Protein AF-0000000078595414 (afdb_homodimer)

Secondary structure (DSSP, 8-state):
------HHHHHHHHHTTPPP-B-S--EEEEEEEEEEEETTEEEEEEEEEPTT-SSSTT-EE-SEEEPPTT--HHHHHHHHHHHHHT--GGGEEEEEEPPBEE-TTSEEEEEEEEEE-TT------TTTEEEEEEEEHHHHHH-PPEEEEEEEEEPP-TTS-GGGSTTGGG-----EEEEEEEEEETTEEEEHHHHHHHHHHHHHHHHHHTT--/------HHHHHHHHHTTPPP-B-S--EEEEEEEEEEEETTEEEEEEEEEPTT-SSSTT-EE-SEEEPPTT--HHHHHHHHHHHHHT--GGGEEEEEE--BEE-TTSEEEEEEEEEE-TT------TTTEEEEEEEEHHHHHH-PPEEEEEEEEEPP-TTS-GGGSTTGGG-----EEEEEEEEEETTEEEEHHHHHHHHHHHHHHHHHHTT--

Nearest PDB structures (foldseek):
  5t3p-assembly1_A  TM=8.091E-01  e=1.174E-14  Homo sapiens
  5qgk-assembly1_A  TM=8.357E-01  e=3.312E-13  Homo sapiens
  5qhg-assembly1_A  TM=8.236E-01  e=2.778E-13  Homo sapiens
  6uuf-assembly1_A  TM=8.014E-01  e=1.038E-07  Mycolicibacterium smegmatis MC2 155
  5cfi-assembly4_D  TM=8.642E-01  e=4.337E-05  Plasmodium falciparum 3D7

Radius of gyration: 24.84 Å; Cα contacts (8 Å, |Δi|>4): 875; chains: 2; bounding box: 52×77×53 Å

Structure (mmCIF, N/CA/C/O backbone):
data_AF-0000000078595414-model_v1
#
loop_
_entity.id
_entity.type
_entity.pdbx_description
1 polymer 'Hypothetical nudix hydrolase YeaB'
#
loop_
_atom_site.group_PDB
_atom_site.id
_atom_site.type_symbol
_atom_site.label_atom_id
_atom_site.label_alt_id
_atom_site.label_comp_id
_atom_site.label_asym_id
_atom_site.label_entity_id
_atom_site.label_seq_id
_atom_site.pdbx_PDB_ins_code
_atom_site.Cartn_x
_atom_site.Cartn_y
_atom_site.Cartn_z
_atom_site.occupancy
_atom_site.B_iso_or_equiv
_atom_site.auth_seq_id
_atom_site.auth_comp_id
_atom_site.auth_asym_id
_atom_site.auth_atom_id
_atom_site.pdbx_PDB_model_num
ATOM 1 N N . MET A 1 1 ? -22.188 -40.094 10.172 1 32.19 1 MET A N 1
ATOM 2 C CA . MET A 1 1 ? -21.109 -40.25 9.188 1 32.19 1 MET A CA 1
ATOM 3 C C . MET A 1 1 ? -20.656 -38.875 8.695 1 32.19 1 MET A C 1
ATOM 5 O O . MET A 1 1 ? -21.422 -38.125 8.078 1 32.19 1 MET A O 1
ATOM 9 N N . GLU A 1 2 ? -20.047 -37.969 9.344 1 38.03 2 GLU A N 1
ATOM 10 C CA . GLU A 1 2 ? -19.859 -36.531 9.43 1 38.03 2 GLU A CA 1
ATOM 11 C C . GLU A 1 2 ? -19.281 -35.969 8.125 1 38.03 2 GLU A C 1
ATOM 13 O O . GLU A 1 2 ? -18.234 -36.406 7.66 1 38.03 2 GLU A O 1
ATOM 18 N N . GLY A 1 3 ? -19.953 -35.656 7.031 1 43.22 3 GLY A N 1
ATOM 19 C CA . GLY A 1 3 ? -19.734 -35.562 5.594 1 43.22 3 GLY A CA 1
ATOM 20 C C . GLY A 1 3 ? -18.469 -34.781 5.238 1 43.22 3 GLY A C 1
ATOM 21 O O . GLY A 1 3 ? -18.219 -33.688 5.754 1 43.22 3 GLY A O 1
ATOM 22 N N . SER A 1 4 ? -17.281 -35.469 5.047 1 52.25 4 SER A N 1
ATOM 23 C CA . SER A 1 4 ? -15.93 -35 4.77 1 52.25 4 SER A CA 1
ATOM 24 C C . SER A 1 4 ? -15.938 -33.781 3.842 1 52.25 4 SER A C 1
ATOM 26 O O . SER A 1 4 ? -16.391 -33.875 2.699 1 52.25 4 SER A O 1
ATOM 28 N N . VAL A 1 5 ? -16.172 -32.625 4.254 1 66.75 5 VAL A N 1
ATOM 29 C CA . VAL A 1 5 ? -16.172 -31.391 3.465 1 66.75 5 VAL A CA 1
ATOM 30 C C . VAL A 1 5 ? -14.938 -31.375 2.562 1 66.75 5 VAL A C 1
ATOM 32 O O . VAL A 1 5 ? -13.805 -31.5 3.039 1 66.75 5 VAL A O 1
ATOM 35 N N . TYR A 1 6 ? -15.18 -31.547 1.282 1 85.56 6 TYR A N 1
ATOM 36 C CA . TYR A 1 6 ? -14.125 -31.469 0.277 1 85.56 6 TYR A CA 1
ATOM 37 C C . TYR A 1 6 ? -13.352 -30.156 0.395 1 85.56 6 TYR A C 1
ATOM 39 O O . TYR A 1 6 ? -13.906 -29.141 0.806 1 85.56 6 TYR A O 1
ATOM 47 N N . ILE A 1 7 ? -12.062 -30.281 0.326 1 91.25 7 ILE A N 1
ATOM 48 C CA . ILE A 1 7 ? -11.18 -29.125 0.407 1 91.25 7 ILE A CA 1
ATOM 49 C C . ILE A 1 7 ? -11.727 -27.984 -0.454 1 91.25 7 ILE A C 1
ATOM 51 O O . ILE A 1 7 ? -11.68 -26.828 -0.055 1 91.25 7 ILE A O 1
ATOM 55 N N . MET A 1 8 ? -12.312 -28.328 -1.527 1 93.56 8 MET A N 1
ATOM 56 C CA . MET A 1 8 ? -12.859 -27.312 -2.426 1 93.56 8 MET A CA 1
ATOM 57 C C . MET A 1 8 ? -14.039 -26.594 -1.785 1 93.56 8 MET A C 1
ATOM 59 O O . MET A 1 8 ? -14.203 -25.391 -1.955 1 93.56 8 MET A O 1
ATOM 63 N N . ASP A 1 9 ? -14.859 -27.312 -1.096 1 93.44 9 ASP A N 1
ATOM 64 C CA . ASP A 1 9 ? -15.984 -26.719 -0.385 1 93.44 9 ASP A CA 1
ATOM 65 C C . ASP A 1 9 ? -15.508 -25.766 0.711 1 93.44 9 ASP A C 1
ATOM 67 O O . ASP A 1 9 ? -16.094 -24.703 0.92 1 93.44 9 ASP A O 1
ATOM 71 N N . LYS A 1 10 ? -14.508 -26.203 1.354 1 93.19 10 LYS A N 1
ATOM 72 C CA . LYS A 1 10 ? -13.922 -25.375 2.393 1 93.19 10 LYS A CA 1
ATOM 73 C C . LYS A 1 10 ? -13.391 -24.062 1.812 1 93.19 10 LYS A C 1
ATOM 75 O O . LYS A 1 10 ? -13.633 -22.984 2.371 1 93.19 10 LYS A O 1
ATOM 80 N N . ILE A 1 11 ? -12.672 -24.172 0.719 1 96 11 ILE A N 1
ATOM 81 C CA . ILE A 1 11 ? -12.117 -23 0.056 1 96 11 ILE A CA 1
ATOM 82 C C . ILE A 1 11 ? -13.25 -22.062 -0.346 1 96 11 ILE A C 1
ATOM 84 O O . ILE A 1 11 ? -13.172 -20.844 -0.109 1 96 11 ILE A O 1
ATOM 88 N N . TYR A 1 12 ? -14.305 -22.609 -0.889 1 95.56 12 TYR A N 1
ATOM 89 C CA . TYR A 1 12 ? -15.461 -21.812 -1.284 1 95.56 12 TYR A CA 1
ATOM 90 C C . TYR A 1 12 ? -16.031 -21.062 -0.094 1 95.56 12 TYR A C 1
ATOM 92 O O . TYR A 1 12 ? -16.266 -19.844 -0.174 1 95.56 12 TYR A O 1
ATOM 100 N N . ASN A 1 13 ? -16.172 -21.688 0.996 1 95.31 13 ASN A N 1
ATOM 101 C CA . ASN A 1 13 ? -16.781 -21.094 2.182 1 95.31 13 ASN A CA 1
ATOM 102 C C . ASN A 1 13 ? -15.891 -20.016 2.787 1 95.31 13 ASN A C 1
ATOM 104 O O . ASN A 1 13 ? -16.391 -19.031 3.334 1 95.31 13 ASN A O 1
ATOM 108 N N . ILE A 1 14 ? -14.625 -20.219 2.688 1 95.62 14 ILE A N 1
ATOM 109 C CA . ILE A 1 14 ? -13.672 -19.266 3.258 1 95.62 14 ILE A CA 1
ATOM 110 C C . ILE A 1 14 ? -13.656 -17.984 2.434 1 95.62 14 ILE A C 1
ATOM 112 O O . ILE A 1 14 ? -13.672 -16.891 2.99 1 95.62 14 ILE A O 1
ATOM 116 N N . PHE A 1 15 ? -13.727 -18.094 1.125 1 97 15 PHE A N 1
ATOM 117 C CA . PHE A 1 15 ? -13.359 -16.953 0.29 1 97 15 PHE A CA 1
ATOM 118 C C . PHE A 1 15 ? -14.609 -16.297 -0.294 1 97 15 PHE A C 1
ATOM 120 O O . PHE A 1 15 ? -14.547 -15.156 -0.765 1 97 15 PHE A O 1
ATOM 127 N N . LYS A 1 16 ? -15.781 -16.938 -0.312 1 94.62 16 LYS A N 1
ATOM 128 C CA . LYS A 1 16 ? -16.984 -16.438 -0.973 1 94.62 16 LYS A CA 1
ATOM 129 C C . LYS A 1 16 ? -17.391 -15.07 -0.41 1 94.62 16 LYS A C 1
ATOM 131 O O . LYS A 1 16 ? -17.906 -14.219 -1.141 1 94.62 16 LYS A O 1
ATOM 136 N N . ASN A 1 17 ? -17.078 -14.742 0.881 1 91.25 17 ASN A N 1
ATOM 137 C CA . ASN A 1 17 ? -17.531 -13.484 1.465 1 91.25 17 ASN A CA 1
ATOM 138 C C . ASN A 1 17 ? -16.391 -12.797 2.23 1 91.25 17 ASN A C 1
ATOM 140 O O . ASN A 1 17 ? -16.641 -11.914 3.053 1 91.25 17 ASN A O 1
ATOM 144 N N . ARG A 1 18 ? -15.32 -13.289 1.92 1 92.94 18 ARG A N 1
ATOM 145 C CA . ARG A 1 18 ? -14.188 -12.758 2.666 1 92.94 18 ARG A CA 1
ATOM 146 C C . ARG A 1 18 ? -13.852 -11.344 2.217 1 92.94 18 ARG A C 1
ATOM 148 O O . ARG A 1 18 ? -13.867 -11.047 1.021 1 92.94 18 ARG A O 1
ATOM 155 N N . LYS A 1 19 ? -13.562 -10.43 3.139 1 93.06 19 LYS A N 1
ATOM 156 C CA . LYS A 1 19 ? -13.07 -9.094 2.838 1 93.06 19 LYS A CA 1
ATOM 157 C C . LYS A 1 19 ? -11.547 -9.086 2.691 1 93.06 19 LYS A C 1
ATOM 159 O O . LYS A 1 19 ? -10.828 -9.484 3.609 1 93.06 19 LYS A O 1
ATOM 164 N N . PRO A 1 20 ? -11.117 -8.648 1.606 1 96.12 20 PRO A N 1
ATOM 165 C CA . PRO A 1 20 ? -9.672 -8.68 1.376 1 96.12 20 PRO A CA 1
ATOM 166 C C . PRO A 1 20 ? -8.914 -7.645 2.213 1 96.12 20 PRO A C 1
ATOM 168 O O . PRO A 1 20 ? -9.484 -6.609 2.578 1 96.12 20 PRO A O 1
ATOM 171 N N . GLY A 1 21 ? -7.73 -7.914 2.561 1 95.31 21 GLY A N 1
ATOM 172 C CA . GLY A 1 21 ? -6.785 -6.992 3.172 1 95.31 21 GLY A CA 1
ATOM 173 C C . GLY A 1 21 ? -5.465 -6.906 2.43 1 95.31 21 GLY A C 1
ATOM 174 O O . GLY A 1 21 ? -5.293 -7.547 1.39 1 95.31 21 GLY A O 1
ATOM 175 N N . ILE A 1 22 ? -4.617 -6.062 2.898 1 96.44 22 ILE A N 1
ATOM 176 C CA . ILE A 1 22 ? -3.281 -5.941 2.324 1 96.44 22 ILE A CA 1
ATOM 177 C C . ILE A 1 22 ? -2.385 -7.055 2.863 1 96.44 22 ILE A C 1
ATOM 179 O O . ILE A 1 22 ? -2.357 -7.309 4.07 1 96.44 22 ILE A O 1
ATOM 183 N N . ILE A 1 23 ? -1.699 -7.719 2.027 1 97.5 23 ILE A N 1
ATOM 184 C CA . ILE A 1 23 ? -0.748 -8.75 2.438 1 97.5 23 ILE A CA 1
ATOM 185 C C . ILE A 1 23 ? 0.509 -8.094 3.004 1 97.5 23 ILE A C 1
ATOM 187 O O . ILE A 1 23 ? 1.055 -7.16 2.404 1 97.5 23 ILE A O 1
ATOM 191 N N . GLY A 1 24 ? 0.983 -8.625 4.133 1 93.06 24 GLY A N 1
ATOM 192 C CA . GLY A 1 24 ? 2.244 -8.164 4.695 1 93.06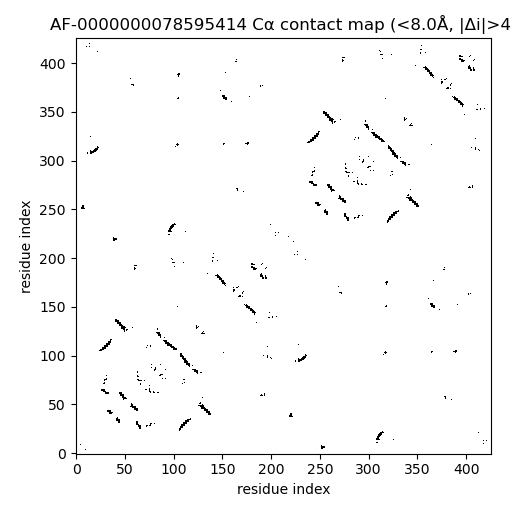 24 GLY A CA 1
ATOM 193 C C . GLY A 1 24 ? 2.115 -7.672 6.125 1 93.06 24 GLY A C 1
ATOM 194 O O . GLY A 1 24 ? 1.007 -7.574 6.652 1 93.06 24 GLY A O 1
ATOM 195 N N . ASN A 1 25 ? 3.23 -7.426 6.684 1 91.12 25 ASN A N 1
ATOM 196 C CA . ASN A 1 25 ? 3.303 -6.867 8.031 1 91.12 25 ASN A CA 1
ATOM 197 C C . ASN A 1 25 ? 3.605 -5.375 8 1 91.12 25 ASN A C 1
ATOM 199 O O . ASN A 1 25 ? 4.727 -4.969 7.691 1 91.12 25 ASN A O 1
ATOM 203 N N . PHE A 1 26 ? 2.619 -4.617 8.383 1 95.06 26 PHE A N 1
ATOM 204 C CA . PHE A 1 26 ? 2.762 -3.166 8.352 1 95.06 26 PHE A CA 1
ATOM 205 C C . PHE A 1 26 ? 2.609 -2.576 9.75 1 95.06 26 PHE A C 1
ATOM 207 O O . PHE A 1 26 ? 1.68 -2.924 10.477 1 95.06 26 PHE A O 1
ATOM 214 N N . LYS A 1 27 ? 3.596 -1.717 10.117 1 95.25 27 LYS A N 1
ATOM 215 C CA . LYS A 1 27 ? 3.295 -0.793 11.211 1 95.25 27 LYS A CA 1
ATOM 216 C C . LYS A 1 27 ? 2.246 0.233 10.789 1 95.25 27 LYS A C 1
ATOM 218 O O . LYS A 1 27 ? 2.176 0.611 9.617 1 95.25 27 LYS A O 1
ATOM 223 N N . LYS A 1 28 ? 1.398 0.629 11.703 1 96.88 28 LYS A N 1
ATOM 224 C CA . LYS A 1 28 ? 0.323 1.559 11.375 1 96.88 28 LYS A CA 1
ATOM 225 C C . LYS A 1 28 ? 0.373 2.797 12.266 1 96.88 28 LYS A C 1
ATOM 227 O O . LYS A 1 28 ? 0.686 2.701 13.453 1 96.88 28 LYS A O 1
ATOM 232 N N . ALA A 1 29 ? 0.128 3.904 11.672 1 97.31 29 ALA A N 1
ATOM 233 C CA . ALA A 1 29 ? 0.048 5.168 12.398 1 97.31 29 ALA A CA 1
ATOM 234 C C . ALA A 1 29 ? -1.149 5.992 11.93 1 97.31 29 ALA A C 1
ATOM 236 O O . ALA A 1 29 ? -1.661 5.789 10.828 1 97.31 29 ALA A O 1
ATOM 237 N N . SER A 1 30 ? -1.612 6.82 12.773 1 98.38 30 SER A N 1
ATOM 238 C CA . SER A 1 30 ? -2.674 7.773 12.461 1 98.38 30 SER A CA 1
ATOM 239 C C . SER A 1 30 ? -2.213 9.211 12.688 1 98.38 30 SER A C 1
ATOM 241 O O . SER A 1 30 ? -1.477 9.484 13.641 1 98.38 30 SER A O 1
ATOM 243 N N . VAL A 1 31 ? -2.652 10.062 11.781 1 98.81 31 VAL A N 1
ATOM 244 C CA . VAL A 1 31 ? -2.322 11.477 11.945 1 98.81 31 VAL A CA 1
ATOM 245 C C . VAL A 1 31 ? -3.574 12.328 11.75 1 98.81 31 VAL A C 1
ATOM 247 O O . VAL A 1 31 ? -4.574 11.859 11.195 1 98.81 31 VAL A O 1
ATOM 250 N N . MET A 1 32 ? -3.514 13.57 12.203 1 98.88 32 MET A N 1
ATOM 251 C CA . MET A 1 32 ? -4.68 14.445 12.188 1 98.88 32 MET A CA 1
ATOM 252 C C . MET A 1 32 ? -4.375 15.75 11.453 1 98.88 32 MET A C 1
ATOM 254 O O . MET A 1 32 ? -3.455 16.484 11.836 1 98.88 32 MET A O 1
ATOM 258 N N . LEU A 1 33 ? -5.035 15.945 10.352 1 98.81 33 LEU A N 1
ATOM 259 C CA . LEU A 1 33 ? -5.141 17.297 9.812 1 98.81 33 LEU A CA 1
ATOM 260 C C . LEU A 1 33 ? -6.098 18.141 10.648 1 98.81 33 LEU A C 1
ATOM 262 O O . LEU A 1 33 ? -7.305 18.141 10.398 1 98.81 33 LEU A O 1
ATOM 266 N N . LEU A 1 34 ? -5.555 18.844 11.555 1 98.81 34 LEU A N 1
ATOM 267 C CA . LEU A 1 34 ? -6.344 19.625 12.492 1 98.81 34 LEU A CA 1
ATOM 268 C C . LEU A 1 34 ? -6.492 21.062 12.008 1 98.81 34 LEU A C 1
ATOM 270 O O . LEU A 1 34 ? -5.508 21.797 11.914 1 98.81 34 LEU A O 1
ATOM 274 N N . LEU A 1 35 ? -7.727 21.422 11.68 1 98.44 35 LEU A N 1
ATOM 275 C CA . LEU A 1 35 ? -8.039 22.75 11.172 1 98.44 35 LEU A CA 1
ATOM 276 C C . LEU A 1 35 ? -8.484 23.672 12.305 1 98.44 35 LEU A C 1
ATOM 278 O O . LEU A 1 35 ? -9.219 23.25 13.203 1 98.44 35 LEU A O 1
ATOM 282 N N . THR A 1 36 ? -8.023 24.922 12.25 1 97.38 36 THR A N 1
ATOM 283 C CA . THR A 1 36 ? -8.383 25.922 13.242 1 97.38 36 THR A CA 1
ATOM 284 C C . THR A 1 36 ? -8.492 27.297 12.609 1 97.38 36 THR A C 1
ATOM 286 O O . THR A 1 36 ? -8.102 27.484 11.461 1 97.38 36 THR A O 1
ATOM 289 N N . GLY A 1 37 ? -9.055 28.203 13.359 1 92.31 37 GLY A N 1
ATOM 290 C CA . GLY A 1 37 ? -9.102 29.578 12.914 1 92.31 37 GLY A CA 1
ATOM 291 C C . GLY A 1 37 ? -10.406 29.953 12.227 1 92.31 37 GLY A C 1
ATOM 292 O O . GLY A 1 37 ? -11.469 29.453 12.609 1 92.31 37 GLY A O 1
ATOM 293 N N . LYS A 1 38 ? -10.328 30.797 11.219 1 87.62 38 LYS A N 1
ATOM 294 C CA . LYS A 1 38 ? -11.5 31.422 10.617 1 87.62 38 LYS A CA 1
ATOM 295 C C . LYS A 1 38 ? -12.18 30.469 9.633 1 87.62 38 LYS A C 1
ATOM 297 O O . LYS A 1 38 ? -11.5 29.703 8.93 1 87.62 38 LYS A O 1
ATOM 302 N N . GLN A 1 39 ? -13.438 30.641 9.5 1 88.75 39 GLN A N 1
ATOM 303 C CA . GLN A 1 39 ? -14.258 29.797 8.641 1 88.75 39 GLN A CA 1
ATOM 304 C C . GLN A 1 39 ? -13.828 29.922 7.18 1 88.75 39 GLN A C 1
ATOM 306 O O . GLN A 1 39 ? -13.891 28.953 6.426 1 88.75 39 GLN A O 1
ATOM 311 N N . ASN A 1 40 ? -13.391 31.062 6.844 1 90.69 40 ASN A N 1
ATOM 312 C CA . ASN A 1 40 ? -13.062 31.281 5.438 1 90.69 40 ASN A CA 1
ATOM 313 C C . ASN A 1 40 ? -11.578 31.094 5.168 1 90.69 40 ASN A C 1
ATOM 315 O O . ASN A 1 40 ? -11.156 31.031 4.012 1 90.69 40 ASN A O 1
ATOM 319 N N . ASN A 1 41 ? -10.812 31.062 6.172 1 89.56 41 ASN A N 1
ATOM 320 C CA . ASN A 1 41 ? -9.383 30.859 6.02 1 89.56 41 ASN A CA 1
ATOM 321 C C . ASN A 1 41 ? -8.805 30.031 7.172 1 89.56 41 ASN A C 1
ATOM 323 O O . ASN A 1 41 ? -8.008 30.531 7.961 1 89.56 41 ASN A O 1
ATOM 327 N N . PRO A 1 42 ? -9.141 28.812 7.168 1 96.38 42 PRO A N 1
ATOM 328 C CA . PRO A 1 42 ? -8.625 27.984 8.258 1 96.38 42 PRO A CA 1
ATOM 329 C C . PRO A 1 42 ? -7.125 27.734 8.148 1 96.38 42 PRO A C 1
ATOM 331 O O . PRO A 1 42 ? -6.535 27.938 7.086 1 96.38 42 PRO A O 1
ATOM 334 N N . ASN A 1 43 ? -6.539 27.484 9.312 1 98.12 43 ASN A N 1
ATOM 335 C CA . ASN A 1 43 ? -5.145 27.062 9.406 1 98.12 43 ASN A CA 1
ATOM 336 C C . ASN A 1 43 ? -5.027 25.562 9.68 1 98.12 43 ASN A C 1
ATOM 338 O O . ASN A 1 43 ? -5.93 24.969 10.266 1 98.12 43 ASN A O 1
ATOM 342 N N . ILE A 1 44 ? -3.945 24.969 9.227 1 98.75 44 ILE A N 1
ATOM 343 C CA . ILE A 1 44 ? -3.576 23.609 9.609 1 98.75 44 ILE A CA 1
ATOM 344 C C . ILE A 1 44 ? -2.529 23.656 10.719 1 98.75 44 ILE A C 1
ATOM 346 O O . ILE A 1 44 ? -1.562 24.422 10.641 1 98.75 44 ILE A O 1
ATOM 350 N N . VAL A 1 45 ? -2.678 22.859 11.75 1 98.81 45 VAL A N 1
ATOM 351 C CA . VAL A 1 45 ? -1.745 22.812 12.867 1 98.81 45 VAL A CA 1
ATOM 352 C C . VAL A 1 45 ? -0.631 21.812 12.562 1 98.81 45 VAL A C 1
ATOM 354 O O . VAL A 1 45 ? -0.901 20.672 12.188 1 98.81 45 VAL A O 1
ATOM 357 N N . PHE A 1 46 ? 0.601 22.219 12.711 1 98.88 46 PHE A N 1
ATOM 358 C CA . PHE A 1 46 ? 1.773 21.359 12.586 1 98.88 46 PHE A CA 1
ATOM 359 C C . PHE A 1 46 ? 2.572 21.328 13.883 1 98.88 46 PHE A C 1
ATOM 361 O O . PHE A 1 46 ? 2.484 22.25 14.688 1 98.88 46 PHE A O 1
ATOM 368 N N . GLU A 1 47 ? 3.285 20.281 14.039 1 98.56 47 GLU A N 1
ATOM 369 C CA . GLU A 1 47 ? 4.195 20.125 15.172 1 98.56 47 GLU A CA 1
ATOM 370 C C . GLU A 1 47 ? 5.641 19.969 14.695 1 98.56 47 GLU A C 1
ATOM 372 O O . GLU A 1 47 ? 5.895 19.359 13.656 1 98.56 47 GLU A O 1
ATOM 377 N N . VAL A 1 48 ? 6.516 20.531 15.469 1 98.12 48 VAL A N 1
ATOM 378 C CA . VAL A 1 48 ? 7.926 20.172 15.367 1 98.12 48 VAL A CA 1
ATOM 379 C C . VAL A 1 48 ? 8.266 19.125 16.438 1 98.12 48 VAL A C 1
ATOM 381 O O . VAL A 1 48 ? 8.062 19.359 17.625 1 98.12 48 VAL A O 1
ATOM 384 N N . ARG A 1 49 ? 8.68 17.984 15.953 1 96.5 49 ARG A N 1
ATOM 385 C CA . ARG A 1 49 ? 9.016 16.922 16.891 1 96.5 49 ARG A CA 1
ATOM 386 C C . ARG A 1 49 ? 10.148 17.344 17.828 1 96.5 49 ARG A C 1
ATOM 388 O O . ARG A 1 49 ? 11.102 17.984 17.391 1 96.5 49 ARG A O 1
ATOM 395 N N . SER A 1 50 ? 10.016 16.875 19.047 1 95.38 50 SER A N 1
ATOM 396 C CA . SER A 1 50 ? 11.055 17.188 20.016 1 95.38 50 SER A CA 1
ATOM 397 C C . SER A 1 50 ? 12.422 16.719 19.547 1 95.38 50 SER A C 1
ATOM 399 O O . SER A 1 50 ? 12.539 15.648 18.953 1 95.38 50 SER A O 1
ATOM 401 N N . PHE A 1 51 ? 13.391 17.469 19.875 1 93 51 PHE A N 1
ATOM 402 C CA . PHE A 1 51 ? 14.75 17.141 19.469 1 93 51 PHE A CA 1
ATOM 403 C C . PHE A 1 51 ? 15.32 16.016 20.328 1 93 51 PHE A C 1
ATOM 405 O O . PHE A 1 51 ? 16.359 15.445 20 1 93 51 PHE A O 1
ATOM 412 N N . LYS A 1 52 ? 14.586 15.672 21.344 1 91.31 52 LYS A N 1
ATOM 413 C CA . LYS A 1 52 ? 15.008 14.633 22.281 1 91.31 52 LYS A CA 1
ATOM 414 C C . LYS A 1 52 ? 14.617 13.25 21.766 1 91.31 52 LYS A C 1
ATOM 416 O O . LYS A 1 52 ? 15.086 12.234 22.297 1 91.31 52 LYS A O 1
ATOM 421 N N . LEU A 1 53 ? 13.805 13.219 20.797 1 89.56 53 LEU A N 1
ATOM 422 C CA . LEU A 1 53 ? 13.328 11.953 20.25 1 89.56 53 LEU A CA 1
ATOM 423 C C . LEU A 1 53 ? 14.406 11.266 19.422 1 89.56 53 LEU A C 1
ATOM 425 O O . LEU A 1 53 ? 15.266 11.93 18.844 1 89.56 53 LEU A O 1
ATOM 429 N N . SER A 1 54 ? 14.344 9.977 19.375 1 86.12 54 SER A N 1
ATOM 430 C CA . SER A 1 54 ? 15.328 9.188 18.656 1 86.12 54 SER A CA 1
ATOM 431 C C . SER A 1 54 ? 14.984 9.117 17.172 1 86.12 54 SER A C 1
ATOM 433 O O . SER A 1 54 ? 15.875 9 16.328 1 86.12 54 SER A O 1
ATOM 435 N N . HIS A 1 55 ? 13.727 9.227 16.875 1 85.69 55 HIS A N 1
ATOM 436 C CA . HIS A 1 55 ? 13.305 9.094 15.484 1 85.69 55 HIS A CA 1
ATOM 437 C C . HIS A 1 55 ? 12.852 10.43 14.914 1 85.69 55 HIS A C 1
ATOM 439 O O . HIS A 1 55 ? 11.961 11.078 15.469 1 85.69 55 HIS A O 1
ATOM 445 N N . GLN A 1 56 ? 13.516 10.844 13.859 1 91.06 56 GLN A N 1
ATOM 446 C CA . GLN A 1 56 ? 13.18 12.031 13.086 1 91.06 56 GLN A CA 1
ATOM 447 C C . GLN A 1 56 ? 13.086 13.266 13.992 1 91.06 56 GLN A C 1
ATOM 449 O O . GLN A 1 56 ? 12.094 13.992 13.945 1 91.06 56 GLN A O 1
ATOM 454 N N . PRO A 1 57 ? 14.125 13.578 14.758 1 92.5 57 PRO A N 1
ATOM 455 C CA . PRO A 1 57 ? 14.117 14.766 15.617 1 92.5 57 PRO A CA 1
ATOM 456 C C . PRO A 1 57 ? 14.023 16.062 14.828 1 92.5 57 PRO A C 1
ATOM 458 O O . PRO A 1 57 ? 14.781 16.266 13.867 1 92.5 57 PRO A O 1
ATOM 461 N N . GLY A 1 58 ? 13.102 16.875 15.234 1 94.69 58 GLY A N 1
ATOM 462 C CA . GLY A 1 58 ? 13 18.203 14.641 1 94.69 58 GLY A CA 1
ATOM 463 C C . GLY A 1 58 ? 12.18 18.219 13.367 1 94.69 58 GLY A C 1
ATOM 464 O O . GLY A 1 58 ? 11.906 19.281 12.812 1 94.69 58 GLY A O 1
ATOM 465 N N . ASP A 1 59 ? 11.805 17.047 12.898 1 96.25 59 ASP A N 1
ATOM 466 C CA . ASP A 1 59 ? 10.984 17 11.703 1 96.25 59 ASP A CA 1
ATOM 467 C C . ASP A 1 59 ? 9.594 17.578 11.961 1 96.25 59 ASP A C 1
ATOM 469 O O . ASP A 1 59 ? 9.086 17.516 13.078 1 96.25 59 ASP A O 1
ATOM 473 N N . ILE A 1 60 ? 9.055 18.156 10.977 1 98.25 60 ILE A N 1
ATOM 474 C CA . ILE A 1 60 ? 7.699 18.703 11.047 1 98.25 60 ILE A CA 1
ATOM 475 C C . ILE A 1 60 ? 6.695 17.594 10.742 1 98.25 60 ILE A C 1
ATOM 477 O O . ILE A 1 60 ? 6.879 16.812 9.805 1 98.25 60 ILE A O 1
ATOM 481 N N . CYS A 1 61 ? 5.688 17.531 11.562 1 98.38 61 CYS A N 1
ATOM 482 C CA . CYS A 1 61 ? 4.688 16.484 11.375 1 98.38 61 CYS A CA 1
ATOM 483 C C . CYS A 1 61 ? 3.303 16.984 11.773 1 98.38 61 CYS A C 1
ATOM 485 O O . CYS A 1 61 ? 3.156 18.109 12.266 1 98.38 61 CYS A O 1
ATOM 487 N N . LEU A 1 62 ? 2.293 16.219 11.43 1 98.81 62 LEU A N 1
ATOM 488 C CA . LEU A 1 62 ? 0.938 16.375 11.953 1 98.81 62 LEU A CA 1
ATOM 489 C C . LEU A 1 62 ? 0.784 15.656 13.289 1 98.81 62 LEU A C 1
ATOM 491 O O . LEU A 1 62 ? 1.471 14.672 13.547 1 98.81 62 LEU A O 1
ATOM 495 N N . PRO A 1 63 ? -0.108 16.203 14.117 1 98.75 63 PRO A N 1
ATOM 496 C CA . PRO A 1 63 ? -0.383 15.414 15.32 1 98.75 63 PRO A CA 1
ATOM 497 C C . PRO A 1 63 ? -0.781 13.977 15 1 98.75 63 PRO A C 1
ATOM 499 O O . PRO A 1 63 ? -1.514 13.734 14.039 1 98.75 63 PRO A O 1
ATOM 502 N N . GLY A 1 64 ? -0.295 13.062 15.758 1 98 64 GLY A N 1
ATOM 503 C CA . GLY A 1 64 ? -0.578 11.664 15.492 1 98 64 GLY A CA 1
ATOM 504 C C . GLY A 1 64 ? 0.397 10.719 16.172 1 98 64 GLY A C 1
ATOM 505 O O . GLY A 1 64 ? 1.227 11.148 16.969 1 98 64 GLY A O 1
ATOM 506 N N . GLY A 1 65 ? 0.254 9.445 15.836 1 96.5 65 GLY A N 1
ATOM 507 C CA . GLY A 1 65 ? 1.115 8.445 16.453 1 96.5 65 GLY A CA 1
ATOM 508 C C . GLY A 1 65 ? 0.807 7.031 15.984 1 96.5 65 GLY A C 1
ATOM 509 O O . GLY A 1 65 ? -0.051 6.824 15.125 1 96.5 65 GLY A O 1
ATOM 510 N N . LYS A 1 66 ? 1.521 6.137 16.609 1 95.81 66 LYS A N 1
ATOM 511 C CA . LYS A 1 66 ? 1.411 4.727 16.25 1 95.81 66 LYS A CA 1
ATOM 512 C C . LYS A 1 66 ? 0.092 4.133 16.734 1 95.81 66 LYS A C 1
ATOM 514 O O . LYS A 1 66 ? -0.368 4.457 17.844 1 95.81 66 LYS A O 1
ATOM 519 N N . ILE A 1 67 ? -0.481 3.361 15.875 1 96.5 67 ILE A N 1
ATOM 520 C CA . ILE A 1 67 ? -1.668 2.615 16.281 1 96.5 67 ILE A CA 1
ATOM 521 C C . ILE A 1 67 ? -1.26 1.407 17.109 1 96.5 67 ILE A C 1
ATOM 523 O O . ILE A 1 67 ? -0.445 0.589 16.688 1 96.5 67 ILE A O 1
ATOM 527 N N . GLU A 1 68 ? -1.68 1.354 18.234 1 85.69 68 GLU A N 1
ATOM 528 C CA . GLU A 1 68 ? -1.355 0.262 19.141 1 85.69 68 GLU A CA 1
ATOM 529 C C . GLU A 1 68 ? -2.416 -0.834 19.094 1 85.69 68 GLU A C 1
ATOM 531 O O . GLU A 1 68 ? -3.609 -0.545 18.984 1 85.69 68 GLU A O 1
ATOM 536 N N . LYS A 1 69 ? -2.084 -2.039 19.234 1 78.19 69 LYS A N 1
ATOM 537 C CA . LYS A 1 69 ? -2.963 -3.201 19.328 1 78.19 69 LYS A CA 1
ATOM 538 C C . LYS A 1 69 ? -4.117 -3.104 18.344 1 78.19 69 LYS A C 1
ATOM 540 O O . LYS A 1 69 ? -3.922 -2.688 17.203 1 78.19 69 LYS A O 1
ATOM 545 N N . ASP A 1 70 ? -5.336 -3.314 18.719 1 81.69 70 ASP A N 1
ATOM 546 C CA . ASP A 1 70 ? -6.52 -3.365 17.859 1 81.69 70 ASP A CA 1
ATOM 547 C C . ASP A 1 70 ? -7.344 -2.086 17.984 1 81.69 70 ASP A C 1
ATOM 549 O O . ASP A 1 70 ? -8.57 -2.129 17.953 1 81.69 70 ASP A O 1
ATOM 553 N N . GLU A 1 71 ? -6.559 -0.956 18.062 1 89.75 71 GLU A N 1
ATOM 554 C CA . GLU A 1 71 ? -7.258 0.326 18.094 1 89.75 71 GLU A CA 1
ATOM 555 C C . GLU A 1 71 ? -7.781 0.716 16.719 1 89.75 71 GLU A C 1
ATOM 557 O O . GLU A 1 71 ? -7.156 0.405 15.703 1 89.75 71 GLU A O 1
ATOM 562 N N . ILE A 1 72 ? -8.906 1.411 16.781 1 94.38 72 ILE A N 1
ATOM 563 C CA . ILE A 1 72 ? -9.43 2.039 15.57 1 94.38 72 ILE A CA 1
ATOM 564 C C . ILE A 1 72 ? -8.562 3.238 15.195 1 94.38 72 ILE A C 1
ATOM 566 O O . ILE A 1 72 ? -8.258 4.086 16.047 1 94.38 72 ILE A O 1
ATOM 570 N N . PRO A 1 73 ? -8.109 3.285 13.953 1 96.88 73 PRO A N 1
ATOM 571 C CA . PRO A 1 73 ? -7.18 4.34 13.539 1 96.88 73 PRO A CA 1
ATOM 572 C C . PRO A 1 73 ? -7.668 5.738 13.906 1 96.88 73 PRO A C 1
ATOM 574 O O . PRO A 1 73 ? -6.895 6.551 14.422 1 96.88 73 PRO A O 1
ATOM 577 N N . ARG A 1 74 ? -8.922 6.062 13.703 1 97 74 ARG A N 1
ATOM 578 C CA . ARG A 1 74 ? -9.477 7.371 14.023 1 97 74 ARG A CA 1
ATOM 579 C C . ARG A 1 74 ? -9.305 7.695 15.5 1 97 74 ARG A C 1
ATOM 581 O O . ARG A 1 74 ? -8.953 8.82 15.867 1 97 74 ARG A O 1
ATOM 588 N N . GLN A 1 75 ? -9.523 6.773 16.344 1 97.06 75 GLN A N 1
ATOM 589 C CA . GLN A 1 75 ? -9.398 6.957 17.781 1 97.06 75 GLN A CA 1
ATOM 590 C C . GLN A 1 75 ? -7.953 7.23 18.172 1 97.06 75 GLN A C 1
ATOM 592 O O . GLN A 1 75 ? -7.691 8.047 19.062 1 97.06 75 GLN A O 1
ATOM 597 N N . THR A 1 76 ? -7.113 6.504 17.562 1 97.75 76 THR A N 1
ATOM 598 C CA . THR A 1 76 ? -5.695 6.738 17.812 1 97.75 76 THR A CA 1
ATOM 599 C C . THR A 1 76 ? -5.316 8.172 17.469 1 97.75 76 THR A C 1
ATOM 601 O O . THR A 1 76 ? -4.641 8.844 18.25 1 97.75 76 THR A O 1
ATOM 604 N N . ALA A 1 77 ? -5.762 8.641 16.297 1 98.25 77 ALA A N 1
ATOM 605 C CA . ALA A 1 77 ? -5.453 10 15.875 1 98.25 77 ALA A CA 1
ATOM 606 C C . ALA A 1 77 ? -5.953 11.023 16.891 1 98.25 77 ALA A C 1
ATOM 608 O O . ALA A 1 77 ? -5.234 11.961 17.25 1 98.25 77 ALA A O 1
ATOM 609 N N . ILE A 1 78 ? -7.172 10.812 17.375 1 98.06 78 ILE A N 1
ATOM 610 C CA . ILE A 1 78 ? -7.777 11.727 18.328 1 98.06 78 ILE A CA 1
ATOM 611 C C . ILE A 1 78 ? -7.012 11.672 19.656 1 98.06 78 ILE A C 1
ATOM 613 O O . ILE A 1 78 ? -6.648 12.711 20.203 1 98.06 78 ILE A O 1
ATOM 617 N N . ARG A 1 79 ? -6.766 10.492 20.125 1 97.38 79 ARG A N 1
ATOM 618 C CA . ARG A 1 79 ? -6.055 10.312 21.391 1 97.38 79 ARG A CA 1
ATOM 619 C C . ARG A 1 79 ? -4.684 10.977 21.344 1 97.38 79 ARG A C 1
ATOM 621 O O . ARG A 1 79 ? -4.328 11.742 22.234 1 97.38 79 ARG A O 1
ATOM 628 N N . GLU A 1 80 ? -3.914 10.633 20.328 1 97.94 80 GLU A N 1
ATOM 629 C CA . GLU A 1 80 ? -2.576 11.203 20.172 1 97.94 80 GLU A CA 1
ATOM 630 C C . GLU A 1 80 ? -2.629 12.727 20.094 1 97.94 80 GLU A C 1
ATOM 632 O O . GLU A 1 80 ? -1.773 13.414 20.641 1 97.94 80 GLU A O 1
ATOM 637 N N . THR A 1 81 ? -3.598 13.242 19.344 1 98.5 81 THR A N 1
ATOM 638 C CA . THR A 1 81 ? -3.762 14.688 19.219 1 98.5 81 THR A CA 1
ATOM 639 C C . THR A 1 81 ? -4.035 15.312 20.578 1 98.5 81 THR A C 1
ATOM 641 O O . THR A 1 81 ? -3.447 16.344 20.922 1 98.5 81 THR A O 1
ATOM 644 N N . MET A 1 82 ? -4.898 14.727 21.328 1 98.44 82 MET A N 1
ATOM 645 C CA . MET A 1 82 ? -5.195 15.203 22.672 1 98.44 82 MET A CA 1
ATOM 646 C C . MET A 1 82 ? -3.943 15.195 23.547 1 98.44 82 MET A C 1
ATOM 648 O O . MET A 1 82 ? -3.66 16.172 24.25 1 98.44 82 MET A O 1
ATOM 652 N N . GLU A 1 83 ? -3.195 14.148 23.5 1 97.94 83 GLU A N 1
ATOM 653 C CA . GLU A 1 83 ? -1.998 13.992 24.328 1 97.94 83 GLU A CA 1
ATOM 654 C C . GLU A 1 83 ? -0.919 14.992 23.922 1 97.94 83 GLU A C 1
ATOM 656 O O . GLU A 1 83 ? -0.342 15.672 24.766 1 97.94 83 GLU A O 1
ATOM 661 N N . GLU A 1 84 ? -0.686 15.094 22.656 1 98.25 84 GLU A N 1
ATOM 662 C CA . GLU A 1 84 ? 0.415 15.914 22.156 1 98.25 84 GLU A CA 1
ATOM 663 C C . GLU A 1 84 ? 0.11 17.391 22.297 1 98.25 84 GLU A C 1
ATOM 665 O O . GLU A 1 84 ? 1.017 18.203 22.516 1 98.25 84 GLU A O 1
ATOM 670 N N . LEU A 1 85 ? -1.172 17.719 22.25 1 98.38 85 LEU A N 1
ATOM 671 C CA . LEU A 1 85 ? -1.549 19.141 22.25 1 98.38 85 LEU A CA 1
ATOM 672 C C . LEU A 1 85 ? -2.297 19.5 23.531 1 98.38 85 LEU A C 1
ATOM 674 O O . LEU A 1 85 ? -2.756 20.641 23.672 1 98.38 85 LEU A O 1
ATOM 678 N N . THR A 1 86 ? -2.395 18.625 24.453 1 97.94 86 THR A N 1
ATOM 679 C CA . THR A 1 86 ? -3.076 18.828 25.719 1 97.94 86 THR A CA 1
ATOM 680 C C . THR A 1 86 ? -4.496 19.344 25.5 1 97.94 86 THR A C 1
ATOM 682 O O . THR A 1 86 ? -4.879 20.359 26.078 1 97.94 86 THR A O 1
ATOM 685 N N . LEU A 1 87 ? -5.23 18.625 24.703 1 98.25 87 LEU A N 1
ATOM 686 C CA . LEU A 1 87 ? -6.613 18.984 24.391 1 98.25 87 LEU A CA 1
ATOM 687 C C . LEU A 1 87 ? -7.582 17.984 25.031 1 98.25 87 LEU A C 1
ATOM 689 O O . LEU A 1 87 ? -7.184 16.891 25.422 1 98.25 87 LEU A O 1
ATOM 693 N N . ASN A 1 88 ? -8.797 18.469 25.172 1 98 88 ASN A N 1
ATOM 694 C CA . ASN A 1 88 ? -9.891 17.578 25.562 1 98 88 ASN A CA 1
ATOM 695 C C . ASN A 1 88 ? -10.641 17.047 24.344 1 98 88 ASN A C 1
ATOM 697 O O . ASN A 1 88 ? -10.586 17.641 23.266 1 98 88 ASN A O 1
ATOM 701 N N . ARG A 1 89 ? -11.297 15.961 24.562 1 98.06 89 ARG A N 1
ATOM 702 C CA . ARG A 1 89 ? -12.039 15.344 23.453 1 98.06 89 ARG A CA 1
ATOM 703 C C . ARG A 1 89 ? -13.039 16.328 22.859 1 98.06 89 ARG A C 1
ATOM 705 O O . ARG A 1 89 ? -13.242 16.344 21.641 1 98.06 89 ARG A O 1
ATOM 712 N N . GLU A 1 90 ? -13.664 17.156 23.641 1 97.75 90 GLU A N 1
ATOM 713 C CA . GLU A 1 90 ? -14.719 18.078 23.234 1 97.75 90 GLU A CA 1
ATOM 714 C C . GLU A 1 90 ? -14.156 19.203 22.359 1 97.75 90 GLU A C 1
ATOM 716 O O . GLU A 1 90 ? -14.914 19.906 21.688 1 97.75 90 GLU A O 1
ATOM 721 N N . ASP A 1 91 ? -12.867 19.344 22.359 1 98.12 91 ASP A N 1
ATOM 722 C CA . ASP A 1 91 ? -12.227 20.391 21.578 1 98.12 91 ASP A CA 1
ATOM 723 C C . ASP A 1 91 ? -12.086 19.984 20.109 1 98.12 91 ASP A C 1
ATOM 725 O O . ASP A 1 91 ? -11.805 20.812 19.25 1 98.12 91 ASP A O 1
ATOM 729 N N . ILE A 1 92 ? -12.211 18.703 19.844 1 98.44 92 ILE A N 1
ATOM 730 C CA . ILE A 1 92 ? -11.898 18.156 18.531 1 98.44 92 ILE A CA 1
ATOM 731 C C . ILE A 1 92 ? -13.18 17.703 17.844 1 98.44 92 ILE A C 1
ATOM 733 O O . ILE A 1 92 ? -13.828 16.75 18.312 1 98.44 92 ILE A O 1
ATOM 737 N N . TYR A 1 93 ? -13.516 18.312 16.734 1 98 93 TYR A N 1
ATOM 738 C CA . TYR A 1 93 ? -14.672 17.938 15.922 1 98 93 TYR A CA 1
ATOM 739 C C . TYR A 1 93 ? -14.242 17.141 14.695 1 98 93 TYR A C 1
ATOM 741 O O . TYR A 1 93 ? -13.68 17.703 13.75 1 98 93 TYR A O 1
ATOM 749 N N . PHE A 1 94 ? -14.539 15.922 14.742 1 97.81 94 PHE A N 1
ATOM 750 C CA . PHE A 1 94 ? -14.164 15.047 13.633 1 97.81 94 PHE A CA 1
ATOM 751 C C . PHE A 1 94 ? -14.953 15.414 12.383 1 97.81 94 PHE A C 1
ATOM 753 O O . PHE A 1 94 ? -16.172 15.625 12.438 1 97.81 94 PHE A O 1
ATOM 760 N N . ILE A 1 95 ? -14.289 15.492 11.211 1 97.75 95 ILE A N 1
ATOM 761 C CA . ILE A 1 95 ? -14.945 15.812 9.953 1 97.75 95 ILE A CA 1
ATOM 762 C C . ILE A 1 95 ? -15.008 14.57 9.07 1 97.75 95 ILE A C 1
ATOM 764 O O . ILE A 1 95 ? -16.078 14.195 8.586 1 97.75 95 ILE A O 1
ATOM 768 N N . GLY A 1 96 ? -13.781 13.945 8.758 1 97.94 96 GLY A N 1
ATOM 769 C CA . GLY A 1 96 ? -13.836 12.781 7.895 1 97.94 96 GLY A CA 1
ATOM 770 C C . GLY A 1 96 ? -12.477 12.148 7.66 1 97.94 96 GLY A C 1
ATOM 771 O O . GLY A 1 96 ? -11.469 12.633 8.172 1 97.94 96 GLY A O 1
ATOM 772 N N . ASP A 1 97 ? -12.516 11.031 6.91 1 97.75 97 ASP A N 1
ATOM 773 C CA . ASP A 1 97 ? -11.312 10.281 6.555 1 97.75 97 ASP A CA 1
ATOM 774 C C . ASP A 1 97 ? -10.602 10.914 5.355 1 97.75 97 ASP A C 1
ATOM 776 O O . ASP A 1 97 ? -11.258 11.414 4.438 1 97.75 97 ASP A O 1
ATOM 780 N N . MET A 1 98 ? -9.375 10.867 5.395 1 97.81 98 MET A N 1
ATOM 781 C CA . MET A 1 98 ? -8.531 11.25 4.262 1 97.81 98 MET A CA 1
ATOM 782 C C . MET A 1 98 ? -7.973 10.016 3.561 1 97.81 98 MET A C 1
ATOM 784 O O . MET A 1 98 ? -7.977 8.922 4.125 1 97.81 98 MET A O 1
ATOM 788 N N . ASP A 1 99 ? -7.559 10.172 2.299 1 98.12 99 ASP A N 1
ATOM 789 C CA . ASP A 1 99 ? -6.758 9.133 1.662 1 98.12 99 ASP A CA 1
ATOM 790 C C . ASP A 1 99 ? -5.551 8.766 2.521 1 98.12 99 ASP A C 1
ATOM 792 O O . ASP A 1 99 ? -5.047 9.594 3.279 1 98.12 99 ASP A O 1
ATOM 796 N N . TYR A 1 100 ? -5.137 7.516 2.389 1 98.12 100 TYR A N 1
ATOM 797 C CA . TYR A 1 100 ? -4.07 7.082 3.283 1 98.12 100 TYR A CA 1
ATOM 798 C C . TYR A 1 100 ? -2.83 6.672 2.496 1 98.12 100 TYR A C 1
ATOM 800 O O . TYR A 1 100 ? -2.891 6.492 1.278 1 98.12 100 TYR A O 1
ATOM 808 N N . VAL A 1 101 ? -1.701 6.578 3.166 1 98 101 VAL A N 1
ATOM 809 C CA . VAL A 1 101 ? -0.396 6.344 2.559 1 98 101 VAL A CA 1
ATOM 810 C C . VAL A 1 101 ? 0.074 4.926 2.883 1 98 101 VAL A C 1
ATOM 812 O O . VAL A 1 101 ? 0.161 4.543 4.051 1 98 101 VAL A O 1
ATOM 815 N N . VAL A 1 102 ? 0.256 4.117 1.895 1 97.62 102 VAL A N 1
ATOM 816 C CA . VAL A 1 102 ? 1.007 2.875 2.033 1 97.62 102 VAL A CA 1
ATOM 817 C C . VAL A 1 102 ? 2.439 3.078 1.542 1 97.62 102 VAL A C 1
ATOM 819 O O . VAL A 1 102 ? 2.676 3.207 0.339 1 97.62 102 VAL A O 1
ATOM 822 N N . THR A 1 103 ? 3.398 3.062 2.469 1 96.94 103 THR A N 1
ATOM 823 C CA . THR A 1 103 ? 4.762 3.445 2.129 1 96.94 103 THR A CA 1
ATOM 824 C C . THR A 1 103 ? 5.566 2.232 1.671 1 96.94 103 THR A C 1
ATOM 826 O O . THR A 1 103 ? 5.227 1.095 2.002 1 96.94 103 THR A O 1
ATOM 829 N N . PRO A 1 104 ? 6.641 2.445 0.993 1 96.06 104 PRO A N 1
ATOM 830 C CA . PRO A 1 104 ? 7.535 1.338 0.644 1 96.06 104 PRO A CA 1
ATOM 831 C C . PRO A 1 104 ? 8.344 0.834 1.836 1 96.06 104 PRO A C 1
ATOM 833 O O . PRO A 1 104 ? 9.172 -0.067 1.688 1 96.06 104 PRO A O 1
ATOM 836 N N . PHE A 1 105 ? 8.109 1.356 2.986 1 96.38 105 PHE A N 1
ATOM 837 C CA . PHE A 1 105 ? 8.953 1.083 4.145 1 96.38 105 PHE A CA 1
ATOM 838 C C . PHE A 1 105 ? 8.172 0.313 5.207 1 96.38 105 PHE A C 1
ATOM 840 O O . PHE A 1 105 ? 8.445 0.447 6.402 1 96.38 105 PHE A O 1
ATOM 847 N N . ASN A 1 106 ? 7.184 -0.354 4.832 1 96.38 106 ASN A N 1
ATOM 848 C CA . ASN A 1 106 ? 6.406 -1.268 5.664 1 96.38 106 ASN A CA 1
ATOM 849 C C . ASN A 1 106 ? 5.645 -0.521 6.758 1 96.38 106 ASN A C 1
ATOM 851 O O . ASN A 1 106 ? 5.582 -0.979 7.898 1 96.38 106 ASN A O 1
ATOM 855 N N . PHE A 1 107 ? 5.145 0.577 6.344 1 95.25 107 PHE A N 1
ATOM 856 C CA . PHE A 1 107 ? 4.309 1.343 7.262 1 95.25 107 PHE A CA 1
ATOM 857 C C . PHE A 1 107 ? 3.152 2.004 6.52 1 95.25 107 PHE A C 1
ATOM 859 O O . PHE A 1 107 ? 3.314 2.455 5.387 1 95.25 107 PHE A O 1
ATOM 866 N N . ILE A 1 108 ? 1.918 2 7.18 1 97.44 108 ILE A N 1
ATOM 867 C CA . ILE A 1 108 ? 0.723 2.648 6.648 1 97.44 108 ILE A CA 1
ATOM 868 C C . ILE A 1 108 ? 0.339 3.828 7.539 1 97.44 108 ILE A C 1
ATOM 870 O O . ILE A 1 108 ? 0.356 3.719 8.766 1 97.44 108 ILE A O 1
ATOM 874 N N . MET A 1 109 ? 0.082 4.969 6.93 1 98 109 MET A N 1
ATOM 875 C CA . MET A 1 109 ? -0.334 6.168 7.652 1 98 109 MET A CA 1
ATOM 876 C C . MET A 1 109 ? -1.766 6.551 7.289 1 98 109 MET A C 1
ATOM 878 O O . MET A 1 109 ? -2.072 6.793 6.121 1 98 109 MET A O 1
ATOM 882 N N . PHE A 1 110 ? -2.613 6.664 8.297 1 98.38 110 PHE A N 1
ATOM 883 C CA . PHE A 1 110 ? -4.012 7.039 8.117 1 98.38 110 PHE A CA 1
ATOM 884 C C . PHE A 1 110 ? -4.254 8.469 8.578 1 98.38 110 PHE A C 1
ATOM 886 O O . PHE A 1 110 ? -4.285 8.75 9.781 1 98.38 110 PHE A O 1
ATOM 893 N N . PRO A 1 111 ? -4.453 9.406 7.68 1 98.81 111 PRO A N 1
ATOM 894 C CA . PRO A 1 111 ? -4.789 10.781 8.047 1 98.81 111 PRO A CA 1
ATOM 895 C C . PRO A 1 111 ? -6.289 10.992 8.234 1 98.81 111 PRO A C 1
ATOM 897 O O . PRO A 1 111 ? -7.094 10.391 7.523 1 98.81 111 PRO A O 1
ATOM 900 N N . PHE A 1 112 ? -6.641 11.852 9.094 1 98.75 112 PHE A N 1
ATOM 901 C CA . PHE A 1 112 ? -8.016 12.266 9.352 1 98.75 112 PHE A CA 1
ATOM 902 C C . PHE A 1 112 ? -8.133 13.781 9.398 1 98.75 112 PHE A C 1
ATOM 904 O O . PHE A 1 112 ? -7.152 14.469 9.703 1 98.75 112 PHE A O 1
ATOM 911 N N . VAL A 1 113 ? -9.305 14.281 9.109 1 98.69 113 VAL A N 1
ATOM 912 C CA . VAL A 1 113 ? -9.555 15.711 9.125 1 98.69 113 VAL A CA 1
ATOM 913 C C . VAL A 1 113 ? -10.469 16.062 10.297 1 98.69 113 VAL A C 1
ATOM 915 O O . VAL A 1 113 ? -11.508 15.422 10.492 1 98.69 113 VAL A O 1
ATOM 918 N N . SER A 1 114 ? -10.062 17.016 11.062 1 98.62 114 SER A N 1
ATOM 919 C CA . SER A 1 114 ? -10.883 17.516 12.164 1 98.62 114 SER A CA 1
ATOM 920 C C . SER A 1 114 ? -10.797 19.031 12.273 1 98.62 114 SER A C 1
ATOM 922 O O . SER A 1 114 ? -9.883 19.641 11.719 1 98.62 114 SER A O 1
ATOM 924 N N . LYS A 1 115 ? -11.75 19.562 12.977 1 98.25 115 LYS A N 1
ATOM 925 C CA . LYS A 1 115 ? -11.773 20.969 13.32 1 98.25 115 LYS A CA 1
ATOM 926 C C . LYS A 1 115 ? -11.594 21.188 14.82 1 98.25 115 LYS A C 1
ATOM 928 O O . LYS A 1 115 ? -12.18 20.453 15.625 1 98.25 115 LYS A O 1
ATOM 933 N N . LEU A 1 116 ? -10.742 22.094 15.156 1 98.25 116 LEU A N 1
ATOM 934 C CA . LEU A 1 116 ? -10.531 22.453 16.547 1 98.25 116 LEU A CA 1
ATOM 935 C C . LEU A 1 116 ? -11.555 23.484 17 1 98.25 116 LEU A C 1
ATOM 937 O O . LEU A 1 116 ? -11.852 24.438 16.281 1 98.25 116 LEU A O 1
ATOM 941 N N . ASP A 1 117 ? -12.07 23.281 18.188 1 96.62 117 ASP A N 1
ATOM 942 C CA . ASP A 1 117 ? -12.945 24.281 18.781 1 96.62 117 ASP A CA 1
ATOM 943 C C . ASP A 1 117 ? -12.273 25.641 18.828 1 96.62 117 ASP A C 1
ATOM 945 O O . ASP A 1 117 ? -11.094 25.734 19.172 1 96.62 117 ASP A O 1
ATOM 949 N N . GLU A 1 118 ? -12.992 26.672 18.516 1 93.06 118 GLU A N 1
ATOM 950 C CA . GLU A 1 118 ? -12.445 28.016 18.422 1 93.06 118 GLU A CA 1
ATOM 951 C C . GLU A 1 118 ? -11.898 28.484 19.766 1 93.06 118 GLU A C 1
ATOM 953 O O . GLU A 1 118 ? -10.984 29.312 19.812 1 93.06 118 GLU A O 1
ATOM 958 N N . ASN A 1 119 ? -12.391 27.938 20.828 1 93.94 119 ASN A N 1
ATOM 959 C CA . ASN A 1 119 ? -12.008 28.391 22.156 1 93.94 119 ASN A CA 1
ATOM 960 C C . ASN A 1 119 ? -10.938 27.484 22.781 1 93.94 119 ASN A C 1
ATOM 962 O O . ASN A 1 119 ? -10.438 27.766 23.859 1 93.94 119 ASN A O 1
ATOM 966 N N . ALA A 1 120 ? -10.594 26.469 22.062 1 96.12 120 ALA A N 1
ATOM 967 C CA . ALA A 1 120 ? -9.602 25.531 22.594 1 96.12 120 ALA A CA 1
ATOM 968 C C . ALA A 1 120 ? -8.203 26.156 22.578 1 96.12 120 ALA A C 1
ATOM 970 O O . ALA A 1 120 ? -7.84 26.859 21.625 1 96.12 120 ALA A O 1
ATOM 971 N N . LYS A 1 121 ? -7.457 25.938 23.672 1 95.44 121 LYS A N 1
ATOM 972 C CA . LYS A 1 121 ? -6.066 26.375 23.766 1 95.44 121 LYS A CA 1
ATOM 973 C C . LYS A 1 121 ? -5.105 25.203 23.609 1 95.44 121 LYS A C 1
ATOM 975 O O . LYS A 1 121 ? -5.227 24.203 24.312 1 95.44 121 LYS A O 1
ATOM 980 N N . ILE A 1 122 ? -4.184 25.328 22.75 1 97.56 122 ILE A N 1
ATOM 981 C CA . ILE A 1 122 ? -3.199 24.281 22.5 1 97.56 122 ILE A CA 1
ATOM 982 C C . ILE A 1 122 ? -1.995 24.469 23.422 1 97.56 122 ILE A C 1
ATOM 984 O O . ILE A 1 122 ? -1.408 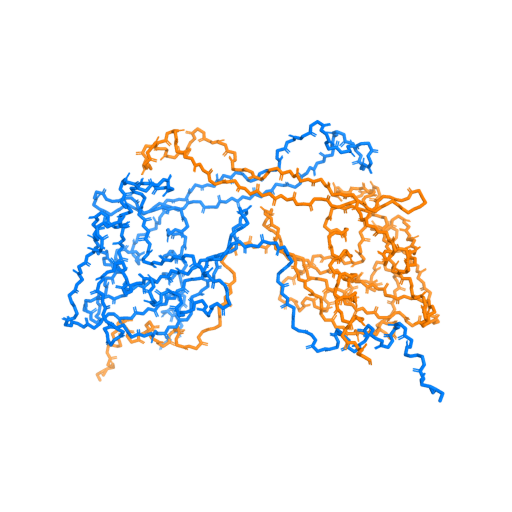25.562 23.469 1 97.56 122 ILE A O 1
ATOM 988 N N . VAL A 1 123 ? -1.643 23.531 24.125 1 97 123 VAL A N 1
ATOM 989 C CA . VAL A 1 123 ? -0.413 23.469 24.922 1 97 123 VAL A CA 1
ATOM 990 C C . VAL A 1 123 ? 0.37 22.219 24.562 1 97 123 VAL A C 1
ATOM 992 O O . VAL A 1 123 ? 0.018 21.109 24.984 1 97 123 VAL A O 1
ATOM 995 N N . PRO A 1 124 ? 1.415 22.359 23.812 1 97.56 124 PRO A N 1
ATOM 996 C CA . PRO A 1 124 ? 2.17 21.188 23.375 1 97.56 124 PRO A CA 1
ATOM 997 C C . PRO A 1 124 ? 2.793 20.422 24.547 1 97.56 124 PRO A C 1
ATOM 999 O O . PRO A 1 124 ? 3.271 21.031 25.5 1 97.56 124 PRO A O 1
ATOM 1002 N N . SER A 1 125 ? 2.689 19.141 24.453 1 95.56 125 SER A N 1
ATOM 1003 C CA . SER A 1 125 ? 3.428 18.297 25.391 1 95.56 125 SER A CA 1
ATOM 1004 C C . SER A 1 125 ? 4.926 18.344 25.094 1 95.56 125 SER A C 1
ATOM 1006 O O . SER A 1 125 ? 5.379 17.812 24.078 1 95.56 125 SER A O 1
ATOM 1008 N N . GLN A 1 126 ? 5.73 18.719 25.969 1 93.19 126 GLN A N 1
ATOM 1009 C CA . GLN A 1 126 ? 7.148 18.953 25.719 1 93.19 126 GLN A CA 1
ATOM 1010 C C . GLN A 1 126 ? 7.91 17.641 25.578 1 93.19 126 GLN A C 1
ATOM 1012 O O . GLN A 1 126 ? 9.039 17.625 25.078 1 93.19 126 GLN A O 1
ATOM 1017 N N . ALA A 1 127 ? 7.328 16.641 26.016 1 92.69 127 ALA A N 1
ATOM 1018 C CA . ALA A 1 127 ? 7.977 15.336 25.906 1 92.69 127 ALA A CA 1
ATOM 1019 C C . ALA A 1 127 ? 8.109 14.922 24.438 1 92.69 127 ALA A C 1
ATOM 1021 O O . ALA A 1 127 ? 9.109 14.32 24.047 1 92.69 127 ALA A O 1
ATOM 1022 N N . GLU A 1 128 ? 7.168 15.305 23.562 1 94.38 128 GLU A N 1
ATOM 1023 C CA . GLU A 1 128 ? 7.121 14.805 22.203 1 94.38 128 GLU A CA 1
ATOM 1024 C C . GLU A 1 128 ? 7.148 15.953 21.188 1 94.38 128 GLU A C 1
ATOM 1026 O O . GLU A 1 128 ? 7.527 15.766 20.031 1 94.38 128 GLU A O 1
ATOM 1031 N N . VAL A 1 129 ? 6.734 17.062 21.688 1 97.69 129 VAL A N 1
ATOM 1032 C CA . VAL A 1 129 ? 6.559 18.203 20.781 1 97.69 129 VAL A CA 1
ATOM 1033 C C . VAL A 1 129 ? 7.402 19.375 21.25 1 97.69 129 VAL A C 1
ATOM 1035 O O . VAL A 1 129 ? 7.266 19.828 22.391 1 97.69 129 VAL A O 1
ATOM 1038 N N . ASP A 1 130 ? 8.305 19.828 20.375 1 97.69 130 ASP A N 1
ATOM 1039 C CA . ASP A 1 130 ? 9.086 21.016 20.719 1 97.69 130 ASP A CA 1
ATOM 1040 C C . ASP A 1 130 ? 8.203 22.266 20.719 1 97.69 130 ASP A C 1
ATOM 1042 O O . ASP A 1 130 ? 8.148 22.984 21.719 1 97.69 130 ASP A O 1
ATOM 1046 N N . HIS A 1 131 ? 7.551 22.5 19.609 1 98.06 131 HIS A N 1
ATOM 1047 C CA . HIS A 1 131 ? 6.578 23.578 19.484 1 98.06 131 HIS A CA 1
ATOM 1048 C C . HIS A 1 131 ? 5.637 23.344 18.312 1 98.06 131 HIS A C 1
ATOM 1050 O O . HIS A 1 131 ? 5.828 22.406 17.531 1 98.06 131 HIS A O 1
ATOM 1056 N N . ILE A 1 132 ? 4.562 24.141 18.281 1 98.44 132 ILE A N 1
ATOM 1057 C CA . ILE A 1 132 ? 3.619 24.031 17.172 1 98.44 132 ILE A CA 1
ATOM 1058 C C . ILE A 1 132 ? 3.646 25.328 16.359 1 98.44 132 ILE A C 1
ATOM 1060 O O . ILE A 1 132 ? 4.137 26.359 16.828 1 98.44 132 ILE A O 1
ATOM 1064 N N . PHE A 1 133 ? 3.182 25.25 15.156 1 98.44 133 PHE A N 1
ATOM 1065 C CA . PHE A 1 133 ? 2.889 26.406 14.312 1 98.44 133 PHE A CA 1
ATOM 1066 C C . PHE A 1 133 ? 1.696 26.125 13.406 1 98.44 133 PHE A C 1
ATOM 1068 O O . PHE A 1 133 ? 1.267 24.969 13.281 1 98.44 133 PHE A O 1
ATOM 1075 N N . LYS A 1 134 ? 1.126 27.172 12.922 1 98.38 134 LYS A N 1
ATOM 1076 C CA . LYS A 1 134 ? -0.054 27.062 12.07 1 98.38 134 LYS A CA 1
ATOM 1077 C C . LYS A 1 134 ? 0.209 27.656 10.695 1 98.38 134 LYS A C 1
ATOM 1079 O O . LYS A 1 134 ? 0.878 28.688 10.57 1 98.38 134 LYS A O 1
ATOM 1084 N N . VAL A 1 135 ? -0.254 27 9.688 1 98.69 135 VAL A N 1
ATOM 1085 C CA . VAL A 1 135 ? -0.12 27.484 8.312 1 98.69 135 VAL A CA 1
ATOM 1086 C C . VAL A 1 135 ? -1.503 27.688 7.699 1 98.69 135 VAL A C 1
ATOM 1088 O O . VAL A 1 135 ? -2.35 26.797 7.754 1 98.69 135 VAL A O 1
ATOM 1091 N N . PRO A 1 136 ? -1.778 28.891 7.121 1 98.31 136 PRO A N 1
ATOM 1092 C CA . PRO A 1 136 ? -3.068 29.094 6.457 1 98.31 136 PRO A CA 1
ATOM 1093 C C . PRO A 1 136 ? -3.295 28.125 5.301 1 98.31 136 PRO A C 1
ATOM 1095 O O . PRO A 1 136 ? -2.385 27.891 4.496 1 98.31 136 PRO A O 1
ATOM 1098 N N . LEU A 1 137 ? -4.5 27.609 5.246 1 97.94 137 LEU A N 1
ATOM 1099 C CA . LEU A 1 137 ? -4.852 26.734 4.133 1 97.94 137 LEU A CA 1
ATOM 1100 C C . LEU A 1 137 ? -4.641 27.438 2.799 1 97.94 137 LEU A C 1
ATOM 1102 O O . LEU A 1 137 ? -4.242 26.812 1.815 1 97.94 137 LEU A O 1
ATOM 1106 N N . LYS A 1 138 ? -4.879 28.703 2.785 1 96.75 138 LYS A N 1
ATOM 1107 C CA . LYS A 1 138 ? -4.715 29.516 1.577 1 96.75 138 LYS A CA 1
ATOM 1108 C C . LYS A 1 138 ? -3.295 29.406 1.032 1 96.75 138 LYS A C 1
ATOM 1110 O O . LYS A 1 138 ? -3.086 29.438 -0.183 1 96.75 138 LYS A O 1
ATOM 1115 N N . PHE A 1 139 ? -2.365 29.328 1.907 1 98.19 139 PHE A N 1
ATOM 1116 C CA . PHE A 1 139 ? -0.979 29.156 1.489 1 98.19 139 PHE A CA 1
ATOM 1117 C C . PHE A 1 139 ? -0.821 27.906 0.639 1 98.19 139 PHE A C 1
ATOM 1119 O O . PHE A 1 139 ? -0.259 27.953 -0.457 1 98.19 139 PHE A O 1
ATOM 1126 N N . 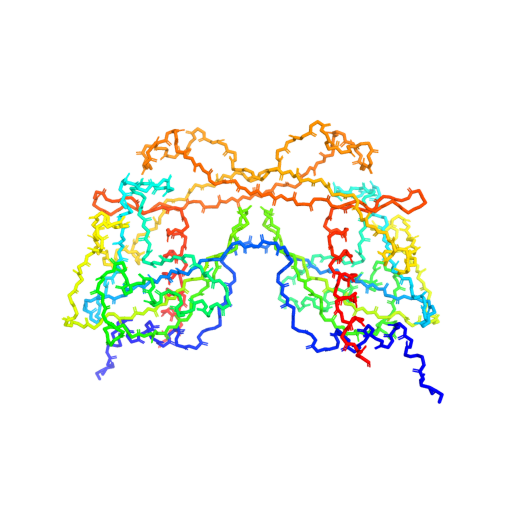PHE A 1 140 ? -1.314 26.797 1.122 1 98.38 140 PHE A N 1
ATOM 1127 C CA . PHE A 1 140 ? -1.189 25.531 0.41 1 98.38 140 PHE A CA 1
ATOM 1128 C C . PHE A 1 140 ? -2.012 25.547 -0.873 1 98.38 140 PHE A C 1
ATOM 1130 O O . PHE A 1 140 ? -1.628 24.938 -1.871 1 98.38 140 PHE A O 1
ATOM 1137 N N . MET A 1 141 ? -3.146 26.219 -0.833 1 96.69 141 MET A N 1
ATOM 1138 C CA . MET A 1 141 ? -4.023 26.312 -1.998 1 96.69 141 MET A CA 1
ATOM 1139 C C . MET A 1 141 ? -3.348 27.078 -3.127 1 96.69 141 MET A C 1
ATOM 1141 O O . MET A 1 141 ? -3.621 26.844 -4.305 1 96.69 141 MET A O 1
ATOM 1145 N N . SER A 1 142 ? -2.449 27.969 -2.811 1 97.19 142 SER A N 1
ATOM 1146 C CA . SER A 1 142 ? -1.851 28.859 -3.803 1 97.19 142 SER A CA 1
ATOM 1147 C C . SER A 1 142 ? -0.406 28.469 -4.094 1 97.19 142 SER A C 1
ATOM 1149 O O . SER A 1 142 ? 0.26 29.094 -4.918 1 97.19 142 SER A O 1
ATOM 1151 N N . THR A 1 143 ? 0.115 27.547 -3.441 1 97.94 143 THR A N 1
ATOM 1152 C CA . THR A 1 143 ? 1.52 27.172 -3.568 1 97.94 143 THR A CA 1
ATOM 1153 C C . THR A 1 143 ? 1.655 25.734 -4.098 1 97.94 143 THR A C 1
ATOM 1155 O O . THR A 1 143 ? 1.148 24.797 -3.486 1 97.94 143 THR A O 1
ATOM 1158 N N . GLU A 1 144 ? 2.33 25.594 -5.195 1 97.56 144 GLU A N 1
ATOM 1159 C CA . GLU A 1 144 ? 2.725 24.266 -5.637 1 97.56 144 GLU A CA 1
ATOM 1160 C C . GLU A 1 144 ? 4.023 23.828 -4.969 1 97.56 144 GLU A C 1
ATOM 1162 O O . GLU A 1 144 ? 5.035 24.531 -5.043 1 97.56 144 GLU A O 1
ATOM 1167 N N . PRO A 1 145 ? 3.982 22.734 -4.301 1 98.25 145 PRO A N 1
ATOM 1168 C CA . PRO A 1 145 ? 5.227 22.312 -3.654 1 98.25 145 PRO A CA 1
ATOM 1169 C C . PRO A 1 145 ? 6.289 21.859 -4.656 1 98.25 145 PRO A C 1
ATOM 1171 O O . PRO A 1 145 ? 5.957 21.438 -5.766 1 98.25 145 PRO A O 1
ATOM 1174 N N . GLU A 1 146 ? 7.531 21.984 -4.227 1 97.56 146 GLU A N 1
ATOM 1175 C CA . GLU A 1 146 ? 8.609 21.359 -4.977 1 97.56 146 GLU A CA 1
ATOM 1176 C C . GLU A 1 146 ? 8.562 19.828 -4.844 1 97.56 146 GLU A C 1
ATOM 1178 O O . GLU A 1 146 ? 8.305 19.312 -3.758 1 97.56 146 GLU A O 1
ATOM 1183 N N . MET A 1 147 ? 8.758 19.203 -5.957 1 97.06 147 MET A N 1
ATOM 1184 C CA . MET A 1 147 ? 8.719 17.75 -5.949 1 97.06 147 MET A CA 1
ATOM 1185 C C . MET A 1 147 ? 10.062 17.156 -6.359 1 97.06 147 MET A C 1
ATOM 1187 O O . MET A 1 147 ? 10.68 17.625 -7.32 1 97.06 147 MET A O 1
ATOM 1191 N N . HIS A 1 148 ? 10.594 16.281 -5.582 1 96.25 148 HIS A N 1
ATOM 1192 C CA . HIS A 1 148 ? 11.781 15.492 -5.898 1 96.25 148 HIS A CA 1
ATOM 1193 C C . HIS A 1 148 ? 11.469 14 -5.875 1 96.25 148 HIS A C 1
ATOM 1195 O O . HIS A 1 148 ? 10.945 13.484 -4.883 1 96.25 148 HIS A O 1
ATOM 1201 N N . GLU A 1 149 ? 11.773 13.367 -6.949 1 95.19 149 GLU A N 1
ATOM 1202 C CA . GLU A 1 149 ? 11.523 11.938 -7.059 1 95.19 149 GLU A CA 1
ATOM 1203 C C . GLU A 1 149 ? 12.797 11.133 -6.832 1 95.19 149 GLU A C 1
ATOM 1205 O O . GLU A 1 149 ? 13.859 11.492 -7.348 1 95.19 149 GLU A O 1
ATOM 1210 N N . LEU A 1 150 ? 12.727 10.141 -5.996 1 95.06 150 LEU A N 1
ATOM 1211 C CA . LEU A 1 150 ? 13.859 9.258 -5.75 1 95.06 150 LEU A CA 1
ATOM 1212 C C . LEU A 1 150 ? 13.492 7.805 -6.047 1 95.06 150 LEU A C 1
ATOM 1214 O O . LEU A 1 150 ? 12.375 7.367 -5.75 1 95.06 150 LEU A O 1
ATOM 1218 N N . PRO A 1 151 ? 14.438 7.047 -6.57 1 96.12 151 PRO A N 1
ATOM 1219 C CA . PRO A 1 151 ? 14.18 5.625 -6.82 1 96.12 151 PRO A CA 1
ATOM 1220 C C . PRO A 1 151 ? 14.117 4.805 -5.535 1 96.12 151 PRO A C 1
ATOM 1222 O O . PRO A 1 151 ? 14.844 5.086 -4.582 1 96.12 151 PRO A O 1
ATOM 1225 N N . ILE A 1 152 ? 13.203 3.855 -5.453 1 97.25 152 ILE A N 1
ATOM 1226 C CA . ILE A 1 152 ? 13.125 2.82 -4.426 1 97.25 152 ILE A CA 1
ATOM 1227 C C . ILE A 1 152 ? 13.648 1.498 -4.992 1 97.25 152 ILE A C 1
ATOM 1229 O O . ILE A 1 152 ? 13.156 1.02 -6.016 1 97.25 152 ILE A O 1
ATOM 1233 N N . ILE A 1 153 ? 14.617 0.923 -4.34 1 96.5 153 ILE A N 1
ATOM 1234 C CA . ILE A 1 153 ? 15.227 -0.288 -4.879 1 96.5 153 ILE A CA 1
ATOM 1235 C C . ILE A 1 153 ? 15.383 -1.326 -3.77 1 96.5 153 ILE A C 1
ATOM 1237 O O . ILE A 1 153 ? 15.359 -0.984 -2.584 1 96.5 153 ILE A O 1
ATOM 1241 N N . GLN A 1 154 ? 15.461 -2.527 -4.23 1 95.06 154 GLN A N 1
ATOM 1242 C CA . GLN A 1 154 ? 15.836 -3.611 -3.33 1 95.06 154 GLN A CA 1
ATOM 1243 C C . GLN A 1 154 ? 17.359 -3.768 -3.268 1 95.06 154 GLN A C 1
ATOM 1245 O O . GLN A 1 154 ? 18.016 -3.861 -4.301 1 95.06 154 GLN A O 1
ATOM 1250 N N . LYS A 1 155 ? 17.906 -3.77 -2.031 1 93.62 155 LYS A N 1
ATOM 1251 C CA . LYS A 1 155 ? 19.344 -3.936 -1.886 1 93.62 155 LYS A CA 1
ATOM 1252 C C . LYS A 1 155 ? 19.766 -5.367 -2.205 1 93.62 155 LYS A C 1
ATOM 1254 O O . LYS A 1 155 ? 19.094 -6.32 -1.817 1 93.62 155 LYS A O 1
ATOM 1259 N N . SER A 1 156 ? 20.875 -5.48 -2.838 1 90.69 156 SER A N 1
ATOM 1260 C CA . SER A 1 156 ? 21.406 -6.801 -3.146 1 90.69 156 SER A CA 1
ATOM 1261 C C . SER A 1 156 ? 21.938 -7.492 -1.892 1 90.69 156 SER A C 1
ATOM 1263 O O . SER A 1 156 ? 22.359 -6.828 -0.942 1 90.69 156 SER A O 1
ATOM 1265 N N . ASP A 1 157 ? 21.734 -8.695 -1.914 1 92.12 157 ASP A N 1
ATOM 1266 C CA . ASP A 1 157 ? 22.25 -9.547 -0.842 1 92.12 157 ASP A CA 1
ATOM 1267 C C . ASP A 1 157 ? 22.922 -10.797 -1.404 1 92.12 157 ASP A C 1
ATOM 1269 O O . ASP A 1 157 ? 22.344 -11.508 -2.225 1 92.12 157 ASP A O 1
ATOM 1273 N N . LYS A 1 158 ? 24.188 -11.086 -0.947 1 90.44 158 LYS A N 1
ATOM 1274 C CA . LYS A 1 158 ? 24.969 -12.211 -1.447 1 90.44 158 LYS A CA 1
ATOM 1275 C C . LYS A 1 158 ? 24.297 -13.539 -1.105 1 90.44 158 LYS A C 1
ATOM 1277 O O . LYS A 1 158 ? 24.516 -14.539 -1.791 1 90.44 158 LYS A O 1
ATOM 1282 N N . ASN A 1 159 ? 23.484 -13.492 -0.073 1 92.69 159 ASN A N 1
ATOM 1283 C CA . ASN A 1 159 ? 22.844 -14.727 0.376 1 92.69 159 ASN A CA 1
ATOM 1284 C C . ASN A 1 159 ? 21.531 -14.977 -0.355 1 92.69 159 ASN A C 1
ATOM 1286 O O . ASN A 1 159 ? 20.891 -16.016 -0.161 1 92.69 159 ASN A O 1
ATOM 1290 N N . PHE A 1 160 ? 21.125 -14.039 -1.115 1 94.5 160 PHE A N 1
ATOM 1291 C CA . PHE A 1 160 ? 19.953 -14.242 -1.953 1 94.5 160 PHE A CA 1
ATOM 1292 C C . PHE A 1 160 ? 20.203 -15.352 -2.969 1 94.5 160 PHE A C 1
ATOM 1294 O O . PHE A 1 160 ? 21.266 -15.414 -3.576 1 94.5 160 PHE A O 1
ATOM 1301 N N . PRO A 1 161 ? 19.266 -16.25 -3.166 1 95.56 161 PRO A N 1
ATOM 1302 C CA . PRO A 1 161 ? 19.516 -17.406 -4.027 1 95.56 161 PRO A CA 1
ATOM 1303 C C . PRO A 1 161 ? 19.312 -17.094 -5.508 1 95.56 161 PRO A C 1
ATOM 1305 O O . PRO A 1 161 ? 18.438 -17.688 -6.152 1 95.56 161 PRO A O 1
ATOM 1308 N N . TYR A 1 162 ? 20.172 -16.422 -6.062 1 95 162 TYR A N 1
ATOM 1309 C CA . TYR A 1 162 ? 20.109 -15.984 -7.453 1 95 162 TYR A CA 1
ATOM 1310 C C . TYR A 1 162 ? 20.062 -17.172 -8.398 1 95 162 TYR A C 1
ATOM 1312 O O . TYR A 1 162 ? 19.5 -17.094 -9.492 1 95 162 TYR A O 1
ATOM 1320 N N . HIS A 1 163 ? 20.609 -18.281 -7.992 1 94.81 163 HIS A N 1
ATOM 1321 C CA . HIS A 1 163 ? 20.672 -19.469 -8.844 1 94.81 163 HIS A CA 1
ATOM 1322 C C . HIS A 1 163 ? 19.297 -20.078 -9.062 1 94.81 163 HIS A C 1
ATOM 1324 O O . HIS A 1 163 ? 19.109 -20.875 -9.969 1 94.81 163 HIS A O 1
ATOM 1330 N N . LEU A 1 164 ? 18.344 -19.609 -8.281 1 95.19 164 LEU A N 1
ATOM 1331 C CA . LEU A 1 164 ? 17.016 -20.188 -8.359 1 95.19 164 LEU A CA 1
ATOM 1332 C C . LEU A 1 164 ? 16.125 -19.375 -9.289 1 95.19 164 LEU A C 1
ATOM 1334 O O . LEU A 1 164 ? 15 -19.781 -9.602 1 95.19 164 LEU A O 1
ATOM 1338 N N . ILE A 1 165 ? 16.609 -18.219 -9.719 1 93.5 165 ILE A N 1
ATOM 1339 C CA . ILE A 1 165 ? 15.727 -17.375 -10.516 1 93.5 165 ILE A CA 1
ATOM 1340 C C . ILE A 1 165 ? 16.297 -17.203 -11.922 1 93.5 165 ILE A C 1
ATOM 1342 O O . ILE A 1 165 ? 17.516 -17.312 -12.125 1 93.5 165 ILE A O 1
ATOM 1346 N N . ASN A 1 166 ? 15.344 -16.953 -12.844 1 91.19 166 ASN A N 1
ATOM 1347 C CA . ASN A 1 166 ? 15.773 -16.719 -14.219 1 91.19 166 ASN A CA 1
ATOM 1348 C C . ASN A 1 166 ? 16.656 -15.477 -14.336 1 91.19 166 ASN A C 1
ATOM 1350 O O . ASN A 1 166 ? 16.312 -14.43 -13.789 1 91.19 166 ASN A O 1
ATOM 1354 N N . GLY A 1 167 ? 17.734 -15.672 -15.016 1 90 167 GLY A N 1
ATOM 1355 C CA . GLY A 1 167 ? 18.656 -14.562 -15.148 1 90 167 GLY A CA 1
ATOM 1356 C C . GLY A 1 167 ? 19.688 -14.5 -14.039 1 90 167 GLY A C 1
ATOM 1357 O O . GLY A 1 167 ? 20.703 -13.82 -14.164 1 90 167 GLY A O 1
ATOM 1358 N N . GLY A 1 168 ? 19.344 -15.172 -12.914 1 91.62 168 GLY A N 1
ATOM 1359 C CA . GLY A 1 168 ? 20.281 -15.219 -11.805 1 91.62 168 GLY A CA 1
ATOM 1360 C C . GLY A 1 168 ? 20.672 -13.844 -11.297 1 91.62 168 GLY A C 1
ATOM 1361 O O . GLY A 1 168 ? 19.812 -13.008 -11.016 1 91.62 168 GLY A O 1
ATOM 1362 N N . LYS A 1 169 ? 22 -13.586 -11.258 1 90.75 169 LYS A N 1
ATOM 1363 C CA . LYS A 1 169 ? 22.547 -12.328 -10.742 1 90.75 169 LYS A CA 1
ATOM 1364 C C . LYS A 1 169 ? 22.203 -11.164 -11.672 1 90.75 169 LYS A C 1
ATOM 1366 O O . LYS A 1 169 ? 22.328 -10 -11.281 1 90.75 169 LYS A O 1
ATOM 1371 N N . ASN A 1 170 ? 21.781 -11.516 -12.867 1 90.06 170 ASN A N 1
ATOM 1372 C CA . ASN A 1 170 ? 21.438 -10.492 -13.844 1 90.06 170 ASN A CA 1
ATOM 1373 C C . ASN A 1 170 ? 19.938 -10.211 -13.852 1 90.06 170 ASN A C 1
ATOM 1375 O O . ASN A 1 170 ? 19.438 -9.477 -14.711 1 90.06 170 ASN A O 1
ATOM 1379 N N . TYR A 1 171 ? 19.312 -10.828 -12.961 1 91.56 171 TYR A N 1
ATOM 1380 C CA . TYR A 1 171 ? 17.891 -10.578 -12.875 1 91.56 171 TYR A CA 1
ATOM 1381 C C . TYR A 1 171 ? 17.609 -9.086 -12.727 1 91.56 171 TYR A C 1
ATOM 1383 O O . TYR A 1 171 ? 18.281 -8.391 -11.969 1 91.56 171 TYR A O 1
ATOM 1391 N N . LYS A 1 172 ? 16.547 -8.602 -13.43 1 89 172 LYS A N 1
ATOM 1392 C CA . LYS A 1 172 ? 16.172 -7.195 -13.391 1 89 172 LYS A CA 1
ATOM 1393 C C . LYS A 1 172 ? 15.023 -6.969 -12.398 1 89 172 LYS A C 1
ATOM 1395 O O . LYS A 1 172 ? 13.852 -6.969 -12.789 1 89 172 LYS A O 1
ATOM 1400 N N . PHE A 1 173 ? 15.477 -6.633 -11.258 1 90.44 173 PHE A N 1
ATOM 1401 C CA . PHE A 1 173 ? 14.477 -6.391 -10.227 1 90.44 173 PHE A CA 1
ATOM 1402 C C . PHE A 1 173 ? 13.695 -5.113 -10.523 1 90.44 173 PHE A C 1
ATOM 1404 O O . PHE A 1 173 ? 14.227 -4.176 -11.117 1 90.44 173 PHE A O 1
ATOM 1411 N N . ARG A 1 174 ? 12.484 -5.113 -10.078 1 91.25 174 ARG A N 1
ATOM 1412 C CA . ARG A 1 174 ? 11.648 -3.922 -10.242 1 91.25 174 ARG A CA 1
ATOM 1413 C C . ARG A 1 174 ? 12.172 -2.771 -9.391 1 91.25 174 ARG A C 1
ATOM 1415 O O . ARG A 1 174 ? 12.75 -2.994 -8.32 1 91.25 174 ARG A O 1
ATOM 1422 N N . GLU A 1 175 ? 11.938 -1.59 -9.922 1 94.81 175 GLU A N 1
ATOM 1423 C CA . GLU A 1 175 ? 12.219 -0.372 -9.172 1 94.81 175 GLU A CA 1
ATOM 1424 C C . GLU A 1 175 ? 10.953 0.455 -8.961 1 94.81 175 GLU A C 1
ATOM 1426 O O . GLU A 1 175 ? 10.062 0.464 -9.82 1 94.81 175 GLU A O 1
ATOM 1431 N N . GLY A 1 176 ? 10.891 1.044 -7.758 1 96.19 176 GLY A N 1
ATOM 1432 C CA . GLY A 1 176 ? 9.836 2.008 -7.5 1 96.19 176 GLY A CA 1
ATOM 1433 C C . GLY A 1 176 ? 10.336 3.438 -7.414 1 96.19 176 GLY A C 1
ATOM 1434 O O . GLY A 1 176 ? 11.484 3.717 -7.758 1 96.19 176 GLY A O 1
ATOM 1435 N N . LYS A 1 177 ? 9.406 4.27 -7.105 1 95.94 177 LYS A N 1
ATOM 1436 C CA . LYS A 1 177 ? 9.742 5.676 -6.891 1 95.94 177 LYS A CA 1
ATOM 1437 C C . LYS A 1 177 ? 8.938 6.266 -5.734 1 95.94 177 LYS A C 1
ATOM 1439 O O . LYS A 1 177 ? 7.809 5.84 -5.477 1 95.94 177 LYS A O 1
ATOM 1444 N N . VAL A 1 178 ? 9.586 7.152 -5.074 1 95.19 178 VAL A N 1
ATOM 1445 C CA . VAL A 1 178 ? 8.891 7.938 -4.059 1 95.19 178 VAL A CA 1
ATOM 1446 C C . VAL A 1 178 ? 8.945 9.422 -4.422 1 95.19 178 VAL A C 1
ATOM 1448 O O . VAL A 1 178 ? 9.977 9.914 -4.887 1 95.19 178 VAL A O 1
ATOM 1451 N N . GLN A 1 179 ? 7.816 10.047 -4.363 1 94.56 179 GLN A N 1
ATOM 1452 C CA . GLN A 1 179 ? 7.738 11.484 -4.598 1 94.56 179 GLN A CA 1
ATOM 1453 C C . GLN A 1 179 ? 7.797 12.258 -3.285 1 94.56 179 GLN A C 1
ATOM 1455 O O . GLN A 1 179 ? 6.84 12.234 -2.504 1 94.56 179 GLN A O 1
ATOM 1460 N N . ASP A 1 180 ? 8.828 12.969 -3.066 1 95.75 180 ASP A N 1
ATOM 1461 C CA . ASP A 1 180 ? 8.977 13.828 -1.892 1 95.75 180 ASP A CA 1
ATOM 1462 C C . ASP A 1 180 ? 8.602 15.273 -2.211 1 95.75 180 ASP A C 1
ATOM 1464 O O . ASP A 1 180 ? 9.219 15.906 -3.07 1 95.75 180 ASP A O 1
ATOM 1468 N N . TYR A 1 181 ? 7.648 15.742 -1.485 1 98 181 TYR A N 1
ATOM 1469 C CA . TYR A 1 181 ? 7.199 17.125 -1.656 1 98 181 TYR A CA 1
ATOM 1470 C C . TYR A 1 181 ? 7.793 18.016 -0.581 1 98 181 TYR A C 1
ATOM 1472 O O . TYR A 1 181 ? 8.031 17.578 0.545 1 98 181 TYR A O 1
ATOM 1480 N N . PHE A 1 182 ? 8.008 19.312 -0.942 1 98.5 182 PHE A N 1
ATOM 1481 C CA . PHE A 1 182 ? 8.531 20.328 -0.035 1 98.5 182 PHE A CA 1
ATOM 1482 C C . PHE A 1 182 ? 7.695 21.594 -0.095 1 98.5 182 PHE A C 1
ATOM 1484 O O . PHE A 1 182 ? 7.582 22.219 -1.15 1 98.5 182 PHE A O 1
ATOM 1491 N N . TYR A 1 183 ? 7.07 21.969 0.967 1 98.75 183 TYR A N 1
ATOM 1492 C CA . TYR A 1 183 ? 6.48 23.281 1.185 1 98.75 183 TYR A CA 1
ATOM 1493 C C . TYR A 1 183 ? 7.383 24.141 2.057 1 98.75 183 TYR A C 1
ATOM 1495 O O . TYR A 1 183 ? 7.789 23.734 3.143 1 98.75 183 TYR A O 1
ATOM 1503 N N . LYS A 1 184 ? 7.684 25.297 1.593 1 98.31 184 LYS A N 1
ATOM 1504 C CA . LYS A 1 184 ? 8.414 26.266 2.395 1 98.31 184 LYS A CA 1
ATOM 1505 C C . LYS A 1 184 ? 7.5 27.391 2.879 1 98.31 184 LYS A C 1
ATOM 1507 O O . LYS A 1 184 ? 6.941 28.141 2.072 1 98.31 184 LYS A O 1
ATOM 1512 N N . TYR A 1 185 ? 7.273 27.438 4.145 1 98.56 185 TYR A N 1
ATOM 1513 C CA . TYR A 1 185 ? 6.465 28.469 4.773 1 98.56 185 TYR A CA 1
ATOM 1514 C C . TYR A 1 185 ? 7.254 29.188 5.863 1 98.56 185 TYR A C 1
ATOM 1516 O O . TYR A 1 185 ? 7.5 28.625 6.934 1 98.56 185 TYR A O 1
ATOM 1524 N N . LYS A 1 186 ? 7.605 30.5 5.625 1 97.44 186 LYS A N 1
ATOM 1525 C CA . LYS A 1 186 ? 8.477 31.234 6.535 1 97.44 186 LYS A CA 1
ATOM 1526 C C . LYS A 1 186 ? 9.758 30.453 6.816 1 97.44 186 LYS A C 1
ATOM 1528 O O . LYS A 1 186 ? 10.5 30.125 5.895 1 97.44 186 LYS A O 1
ATOM 1533 N N . ASP A 1 187 ? 10.016 30.078 8.094 1 96.38 187 ASP A N 1
ATOM 1534 C CA . ASP A 1 187 ? 11.25 29.391 8.438 1 96.38 187 ASP A CA 1
ATOM 1535 C C . ASP A 1 187 ? 11.016 27.875 8.555 1 96.38 187 ASP A C 1
ATOM 1537 O O . ASP A 1 187 ? 11.898 27.141 8.992 1 96.38 187 ASP A O 1
ATOM 1541 N N . TYR A 1 188 ? 9.898 27.422 8.102 1 98.19 188 TYR A N 1
ATOM 1542 C CA . TYR A 1 188 ? 9.555 26.016 8.242 1 98.19 188 TYR A CA 1
ATOM 1543 C C . TYR A 1 188 ? 9.586 25.312 6.887 1 98.19 188 TYR A C 1
ATOM 1545 O O . TYR A 1 188 ? 9.156 25.875 5.879 1 98.19 188 TYR A O 1
ATOM 1553 N N . VAL A 1 189 ? 10.141 24.141 6.91 1 98.25 189 VAL A N 1
ATOM 1554 C CA . VAL A 1 189 ? 10.102 23.297 5.727 1 98.25 189 VAL A CA 1
ATOM 1555 C C . VAL A 1 189 ? 9.289 22.031 6.02 1 98.25 189 VAL A C 1
ATOM 1557 O O . VAL A 1 189 ? 9.727 21.156 6.773 1 98.25 189 VAL A O 1
ATOM 1560 N N . ILE A 1 190 ? 8.117 21.969 5.43 1 98.56 190 ILE A N 1
ATOM 1561 C CA . ILE A 1 190 ? 7.254 20.797 5.527 1 98.56 190 ILE A CA 1
ATOM 1562 C C . ILE A 1 190 ? 7.547 19.844 4.371 1 98.56 190 ILE A C 1
ATOM 1564 O O . ILE A 1 190 ? 7.383 20.203 3.203 1 98.56 190 ILE A O 1
ATOM 1568 N N . TRP A 1 191 ? 7.945 18.625 4.648 1 98 191 TRP A N 1
ATOM 1569 C CA . TRP A 1 191 ? 8.32 17.734 3.557 1 98 191 TRP A CA 1
ATOM 1570 C C . TRP A 1 191 ? 7.965 16.281 3.887 1 98 191 TRP A C 1
ATOM 1572 O O . TRP A 1 191 ? 7.391 16.016 4.941 1 98 191 TRP A O 1
ATOM 1582 N N . GLY A 1 192 ? 8.258 15.391 2.992 1 95.75 192 GLY A N 1
ATOM 1583 C CA . GLY A 1 192 ? 8.047 13.969 3.217 1 95.75 192 GLY A CA 1
ATOM 1584 C C . GLY A 1 192 ? 6.582 13.578 3.199 1 95.75 192 GLY A C 1
ATOM 1585 O O . GLY A 1 192 ? 5.805 14.094 2.396 1 95.75 192 GLY A O 1
ATOM 1586 N N . PHE A 1 193 ? 6.293 12.625 4.062 1 96.69 193 PHE A N 1
ATOM 1587 C CA . PHE A 1 193 ? 4.938 12.094 4.062 1 96.69 193 PHE A CA 1
ATOM 1588 C C . PHE A 1 193 ? 3.941 13.125 4.566 1 96.69 193 PHE A C 1
ATOM 1590 O O . PHE A 1 193 ? 2.783 13.141 4.145 1 96.69 193 PHE A O 1
ATOM 1597 N N . THR A 1 194 ? 4.402 14.039 5.395 1 98.31 194 THR A N 1
ATOM 1598 C CA . THR A 1 194 ? 3.535 15.117 5.848 1 98.31 194 THR A CA 1
ATOM 1599 C C . THR A 1 194 ? 3.104 15.992 4.676 1 98.31 194 THR A C 1
ATOM 1601 O O . THR A 1 194 ? 1.915 16.266 4.5 1 98.31 194 THR A O 1
ATOM 1604 N N . ALA A 1 195 ? 4.082 16.375 3.891 1 98.62 195 ALA A N 1
ATOM 1605 C CA . ALA A 1 195 ? 3.779 17.188 2.719 1 98.62 195 ALA A CA 1
ATOM 1606 C C . ALA A 1 195 ? 2.893 16.438 1.736 1 98.62 195 ALA A C 1
ATOM 1608 O O . ALA A 1 195 ? 2.014 17.016 1.101 1 98.62 195 ALA A O 1
ATOM 1609 N N . LEU A 1 196 ? 3.129 15.164 1.592 1 98.31 196 LEU A N 1
ATOM 1610 C CA . LEU A 1 196 ? 2.328 14.328 0.702 1 98.31 196 LEU A CA 1
ATOM 1611 C C . LEU A 1 196 ? 0.86 14.352 1.113 1 98.31 196 LEU A C 1
ATOM 1613 O O . LEU A 1 196 ? -0.023 14.516 0.27 1 98.31 196 LEU A O 1
ATOM 1617 N N . VAL A 1 197 ? 0.566 14.172 2.369 1 98.69 197 VAL A N 1
ATOM 1618 C CA . VAL A 1 197 ? -0.79 14.164 2.908 1 98.69 197 VAL A CA 1
ATOM 1619 C C . VAL A 1 197 ? -1.442 15.523 2.693 1 98.69 197 VAL A C 1
ATOM 1621 O O . VAL A 1 197 ? -2.586 15.609 2.24 1 98.69 197 VAL A O 1
ATOM 1624 N N . VAL A 1 198 ? -0.725 16.578 2.936 1 98.75 198 VAL A N 1
ATOM 1625 C CA . VAL A 1 198 ? -1.248 17.938 2.783 1 98.75 198 VAL A CA 1
ATOM 1626 C C . VAL A 1 198 ? -1.556 18.203 1.313 1 98.75 198 VAL A C 1
ATOM 1628 O O . VAL A 1 198 ? -2.615 18.75 0.984 1 98.75 198 VAL A O 1
ATOM 1631 N N . LYS A 1 199 ? -0.646 17.859 0.491 1 98.56 199 LYS A N 1
ATOM 1632 C CA . LYS A 1 199 ? -0.858 18.062 -0.94 1 98.56 199 LYS A CA 1
ATOM 1633 C C . LYS A 1 199 ? -2.119 17.344 -1.413 1 98.56 199 LYS A C 1
ATOM 1635 O O . LYS A 1 199 ? -2.906 17.891 -2.18 1 98.56 199 LYS A O 1
ATOM 1640 N N . ARG A 1 200 ? -2.297 16.094 -1.036 1 98.25 200 ARG A N 1
ATOM 1641 C CA . ARG A 1 200 ? -3.488 15.344 -1.423 1 98.25 200 ARG A CA 1
ATOM 1642 C C . ARG A 1 200 ? -4.754 16.016 -0.896 1 98.25 200 ARG A C 1
ATOM 1644 O O . ARG A 1 200 ? -5.758 16.094 -1.604 1 98.25 200 ARG A O 1
ATOM 1651 N N . PHE A 1 201 ? -4.684 16.469 0.379 1 98.25 201 PHE A N 1
ATOM 1652 C CA . PHE A 1 201 ? -5.793 17.188 0.991 1 98.25 201 PHE A CA 1
ATOM 1653 C C . PHE A 1 201 ? -6.199 18.375 0.139 1 98.25 201 PHE A C 1
ATOM 1655 O O . PHE A 1 201 ? -7.375 18.547 -0.19 1 98.25 201 PHE A O 1
ATOM 1662 N N . VAL A 1 202 ? -5.254 19.141 -0.284 1 97.81 202 VAL A N 1
ATOM 1663 C CA . VAL A 1 202 ? -5.457 20.344 -1.078 1 97.81 202 VAL A CA 1
ATOM 1664 C C . VAL A 1 202 ? -5.984 19.969 -2.461 1 97.81 202 VAL A C 1
ATOM 1666 O O . VAL A 1 202 ? -6.902 20.609 -2.977 1 97.81 202 VAL A O 1
ATOM 1669 N N . ASP A 1 203 ? -5.406 18.953 -3.08 1 97.5 203 ASP A N 1
ATOM 1670 C CA . ASP A 1 203 ? -5.855 18.5 -4.395 1 97.5 203 ASP A CA 1
ATOM 1671 C C . ASP A 1 203 ? -7.332 18.109 -4.363 1 97.5 203 ASP A C 1
ATOM 1673 O O . ASP A 1 203 ? -8.078 18.406 -5.305 1 97.5 203 ASP A O 1
ATOM 1677 N N . ILE A 1 204 ? -7.742 17.422 -3.324 1 96.88 204 ILE A N 1
ATOM 1678 C CA . ILE A 1 204 ? -9.125 16.984 -3.195 1 96.88 204 ILE A CA 1
ATOM 1679 C C . ILE A 1 204 ? -10.047 18.203 -3.117 1 96.88 204 ILE A C 1
ATOM 1681 O O . ILE A 1 204 ? -11.109 18.234 -3.744 1 96.88 204 ILE A O 1
ATOM 1685 N N . ILE A 1 205 ? -9.648 19.203 -2.307 1 95.44 205 ILE A N 1
ATOM 1686 C CA . ILE A 1 205 ? -10.445 20.422 -2.17 1 95.44 205 ILE A CA 1
ATOM 1687 C C . ILE A 1 205 ? -10.547 21.125 -3.521 1 95.44 205 ILE A C 1
ATOM 1689 O O . ILE A 1 205 ? -11.633 21.531 -3.934 1 95.44 205 ILE A O 1
ATOM 1693 N N . LYS A 1 206 ? -9.445 21.219 -4.219 1 94.94 206 LYS A N 1
ATOM 1694 C CA . LYS A 1 206 ? -9.414 21.891 -5.512 1 94.94 206 LYS A CA 1
ATOM 1695 C C . LYS A 1 206 ? -10.273 21.156 -6.535 1 94.94 206 LYS A C 1
ATOM 1697 O O . LYS A 1 206 ? -10.953 21.797 -7.352 1 94.94 206 LYS A O 1
ATOM 1702 N N . ASP A 1 207 ? -10.219 19.844 -6.574 1 92.5 207 ASP A N 1
ATOM 1703 C CA . ASP A 1 207 ? -10.969 19.031 -7.52 1 92.5 207 ASP A CA 1
ATOM 1704 C C . ASP A 1 207 ? -12.469 19.188 -7.301 1 92.5 207 ASP A C 1
ATOM 1706 O O . ASP A 1 207 ? -13.258 18.984 -8.227 1 92.5 207 ASP A O 1
ATOM 1710 N N . ASN A 1 208 ? -12.914 19.422 -6.133 1 82.69 208 ASN A N 1
ATOM 1711 C CA . ASN A 1 208 ? -14.328 19.578 -5.824 1 82.69 208 ASN A CA 1
ATOM 1712 C C . ASN A 1 208 ? -14.766 21.031 -5.945 1 82.69 208 ASN A C 1
ATOM 1714 O O . ASN A 1 208 ? -15.961 21.328 -5.879 1 82.69 208 ASN A O 1
ATOM 1718 N N . ARG A 1 209 ? -13.906 22.062 -5.812 1 65.44 209 ARG A N 1
ATOM 1719 C CA . ARG A 1 209 ? -14.242 23.453 -6.121 1 65.44 209 ARG A CA 1
ATOM 1720 C C . ARG A 1 209 ? -14.711 23.594 -7.562 1 65.44 209 ARG A C 1
ATOM 1722 O O . ARG A 1 209 ? -15.594 24.406 -7.859 1 65.44 209 ARG A O 1
ATOM 1729 N N . ILE A 1 210 ? -14.094 23.031 -8.594 1 52.25 210 ILE A N 1
ATOM 1730 C CA . ILE A 1 210 ? -14.438 23.141 -10.008 1 52.25 210 ILE A CA 1
ATOM 1731 C C . ILE A 1 210 ? -15.797 22.484 -10.258 1 52.25 210 ILE A C 1
ATOM 1733 O O . ILE A 1 210 ? -16.5 22.859 -11.195 1 52.25 210 ILE A O 1
ATOM 1737 N N . GLY A 1 211 ? -16.312 21.609 -9.547 1 40.72 211 GLY A N 1
ATOM 1738 C CA . GLY A 1 211 ? -17.578 20.969 -9.883 1 40.72 211 GLY A CA 1
ATOM 1739 C C . GLY A 1 211 ? -18.781 21.828 -9.602 1 40.72 211 GLY A C 1
ATOM 1740 O O . GLY A 1 211 ? -19.922 21.391 -9.773 1 40.72 211 GLY A O 1
ATOM 1741 N N . THR A 1 212 ? -18.828 22.75 -8.625 1 33.91 212 THR A N 1
ATOM 1742 C CA . THR A 1 212 ? -20.094 23.469 -8.523 1 33.91 212 THR A CA 1
ATOM 1743 C C . THR A 1 212 ? -20.219 24.5 -9.633 1 33.91 212 THR A C 1
ATOM 1745 O O . THR A 1 212 ? -19.375 25.391 -9.75 1 33.91 212 THR A O 1
ATOM 1748 N N . PRO A 1 213 ? -20.953 24.141 -10.688 1 35.19 213 PRO A N 1
ATOM 1749 C CA . PRO A 1 213 ? -21.406 25.234 -11.547 1 35.19 213 PRO A CA 1
ATOM 1750 C C . PRO A 1 213 ? -22.234 26.281 -10.781 1 35.19 213 PRO A C 1
ATOM 1752 O O . PRO A 1 213 ? -22.875 25.953 -9.789 1 35.19 213 PRO A O 1
ATOM 1755 N N . MET B 1 1 ? -28.844 36.406 -2.963 1 32 1 MET B N 1
ATOM 1756 C CA . MET B 1 1 ? -27.547 36.688 -2.334 1 32 1 MET B CA 1
ATOM 1757 C C . MET B 1 1 ? -26.797 35.406 -2.039 1 32 1 MET B C 1
ATOM 1759 O O . MET B 1 1 ? -27.25 34.562 -1.254 1 32 1 MET B O 1
ATOM 1763 N N . GLU B 1 2 ? -26.266 34.594 -2.854 1 38.19 2 GLU B N 1
ATOM 1764 C CA . GLU B 1 2 ? -25.906 33.188 -3.031 1 38.19 2 GLU B CA 1
ATOM 1765 C C . GLU B 1 2 ? -24.922 32.719 -1.96 1 38.19 2 GLU B C 1
ATOM 1767 O O . GLU B 1 2 ? -23.844 33.312 -1.801 1 38.19 2 GLU B O 1
ATOM 1772 N N . GLY B 1 3 ? -25.188 32.375 -0.71 1 43.03 3 GLY B N 1
ATOM 1773 C CA . GLY B 1 3 ? -24.562 32.344 0.604 1 43.03 3 GLY B CA 1
ATOM 1774 C C . GLY B 1 3 ? -23.172 31.75 0.588 1 43.03 3 GLY B C 1
ATOM 1775 O O . GLY B 1 3 ? -22.953 30.688 0.009 1 43.03 3 GLY B O 1
ATOM 1776 N N . SER B 1 4 ? -22.062 32.562 0.459 1 52.38 4 SER B N 1
ATOM 1777 C CA . SER B 1 4 ? -20.625 32.281 0.341 1 52.38 4 SER B CA 1
ATOM 1778 C C . SER B 1 4 ? -20.234 31.094 1.21 1 52.38 4 SER B C 1
ATOM 1780 O O . SER B 1 4 ? -20.375 31.141 2.434 1 52.38 4 SER B O 1
ATOM 1782 N N . VAL B 1 5 ? -20.453 29.891 0.872 1 66.44 5 VAL B N 1
ATOM 1783 C CA . VAL B 1 5 ? -20.078 28.688 1.606 1 66.44 5 VAL B CA 1
ATOM 1784 C C . VAL B 1 5 ? -18.641 28.828 2.129 1 66.44 5 VAL B C 1
ATOM 1786 O O . VAL B 1 5 ? -17.719 29.078 1.357 1 66.44 5 VAL B O 1
ATOM 1789 N N . TYR B 1 6 ? -18.531 29 3.43 1 85.81 6 TYR B N 1
ATOM 1790 C CA . TYR B 1 6 ? -17.234 29.078 4.098 1 85.81 6 TYR B CA 1
ATOM 1791 C C . TYR B 1 6 ? -16.375 27.875 3.752 1 85.81 6 TYR B C 1
ATOM 1793 O O . TYR B 1 6 ? -16.891 26.781 3.506 1 85.81 6 TYR B O 1
ATOM 1801 N N . ILE B 1 7 ? -15.148 28.125 3.469 1 91.31 7 ILE B N 1
ATOM 1802 C CA . ILE B 1 7 ? -14.188 27.078 3.125 1 91.31 7 ILE B CA 1
ATOM 1803 C C . ILE B 1 7 ? -14.336 25.906 4.086 1 91.31 7 ILE B C 1
ATOM 1805 O O . ILE B 1 7 ? -14.266 24.75 3.672 1 91.31 7 ILE B O 1
ATOM 1809 N N . MET B 1 8 ? -14.641 26.203 5.281 1 93.62 8 MET B N 1
ATOM 1810 C CA . MET B 1 8 ? -14.789 25.156 6.277 1 93.62 8 MET B CA 1
ATOM 1811 C C . MET B 1 8 ? -16.016 24.281 5.98 1 93.62 8 MET B C 1
ATOM 1813 O O . MET B 1 8 ? -15.969 23.062 6.168 1 93.62 8 MET B O 1
ATOM 1817 N N . ASP B 1 9 ? -17.062 24.891 5.562 1 93.5 9 ASP B N 1
ATOM 1818 C CA . ASP B 1 9 ? -18.266 24.156 5.184 1 93.5 9 ASP B CA 1
ATOM 1819 C C . ASP B 1 9 ? -18 23.25 3.98 1 93.5 9 ASP B C 1
ATOM 1821 O O . ASP B 1 9 ? -18.484 22.125 3.926 1 93.5 9 ASP B O 1
ATOM 1825 N N . LYS B 1 10 ? -17.297 23.797 3.09 1 93.25 10 LYS B N 1
ATOM 1826 C CA . LYS B 1 10 ? -16.922 23.016 1.914 1 93.25 10 LYS B CA 1
ATOM 1827 C C . LYS B 1 10 ? -16.109 21.781 2.307 1 93.25 10 LYS B C 1
ATOM 1829 O O . LYS B 1 10 ? -16.359 20.672 1.817 1 93.25 10 LYS B O 1
ATOM 1834 N N . ILE B 1 11 ? -15.117 22 3.154 1 96.06 11 ILE B N 1
ATOM 1835 C CA . ILE B 1 11 ? -14.266 20.906 3.619 1 96.06 11 ILE B CA 1
ATOM 1836 C C . ILE B 1 11 ? -15.125 19.844 4.305 1 96.06 11 ILE B C 1
ATOM 1838 O O . ILE B 1 11 ? -14.969 18.641 4.035 1 96.06 11 ILE B O 1
ATOM 1842 N N . TYR B 1 12 ? -16.047 20.281 5.125 1 95.56 12 TYR B N 1
ATOM 1843 C CA . TYR B 1 12 ? -16.938 19.359 5.812 1 95.56 12 TYR B CA 1
ATOM 1844 C C . TYR B 1 12 ? -17.734 18.516 4.816 1 95.56 12 TYR B C 1
ATOM 1846 O O . TYR B 1 12 ? -17.781 17.297 4.934 1 95.56 12 TYR B O 1
ATOM 1854 N N . ASN B 1 13 ? -18.234 19.109 3.82 1 95.31 13 ASN B N 1
ATOM 1855 C CA . ASN B 1 13 ? -19.078 18.438 2.844 1 95.31 13 ASN B CA 1
ATOM 1856 C C . ASN B 1 13 ? -18.281 17.453 1.997 1 95.31 13 ASN B C 1
ATOM 1858 O O . ASN B 1 13 ? -18.797 16.406 1.596 1 95.31 13 ASN B O 1
ATOM 1862 N N . ILE B 1 14 ? -17.062 17.797 1.738 1 95.69 14 ILE B N 1
ATOM 1863 C CA . ILE B 1 14 ? -16.203 16.969 0.909 1 95.69 14 ILE B CA 1
ATOM 1864 C C . ILE B 1 14 ? -15.812 15.703 1.677 1 95.69 14 ILE B C 1
ATOM 1866 O O . ILE B 1 14 ? -15.852 14.602 1.13 1 95.69 14 ILE B O 1
ATOM 1870 N N . PHE B 1 15 ? -15.516 15.828 2.957 1 97.06 15 PHE B N 1
ATOM 1871 C CA . PHE B 1 15 ? -14.797 14.758 3.641 1 97.06 15 PHE B CA 1
ATOM 1872 C C . PHE B 1 15 ? -15.742 13.961 4.535 1 97.06 15 PHE B C 1
ATOM 1874 O O . PHE B 1 15 ? -15.422 12.852 4.953 1 97.06 15 PHE B O 1
ATOM 1881 N N . LYS B 1 16 ? -16.938 14.461 4.898 1 94.69 16 LYS B N 1
ATOM 1882 C CA . LYS B 1 16 ? -17.828 13.828 5.859 1 94.69 16 LYS B CA 1
ATOM 1883 C C . LYS B 1 16 ? -18.219 12.422 5.406 1 94.69 16 LYS B C 1
ATOM 1885 O O . LYS B 1 16 ? -18.391 11.523 6.23 1 94.69 16 LYS B O 1
ATOM 1890 N N . ASN B 1 17 ? -18.25 12.102 4.09 1 91.31 17 ASN B N 1
ATOM 1891 C CA . ASN B 1 17 ? -18.688 10.789 3.629 1 91.31 17 ASN B CA 1
ATOM 1892 C C . ASN B 1 17 ? -17.75 10.234 2.562 1 91.31 17 ASN B C 1
ATOM 1894 O O . ASN B 1 17 ? -18.109 9.305 1.831 1 91.31 17 ASN B O 1
ATOM 1898 N N . ARG B 1 18 ? -16.688 10.859 2.57 1 93.06 18 ARG B N 1
ATOM 1899 C CA . ARG B 1 18 ? -15.75 10.453 1.525 1 93.06 18 ARG B CA 1
ATOM 1900 C C . ARG B 1 18 ? -15.141 9.094 1.84 1 93.06 18 ARG B C 1
ATOM 1902 O O . ARG B 1 18 ? -14.781 8.82 2.986 1 93.06 18 ARG B O 1
ATOM 1909 N N . LYS B 1 19 ? -15.016 8.211 0.862 1 93.12 19 LYS B N 1
ATOM 1910 C CA . LYS B 1 19 ? -14.305 6.945 0.992 1 93.12 19 LYS B CA 1
ATOM 1911 C C . LYS B 1 19 ? -12.812 7.121 0.709 1 93.12 19 LYS B C 1
ATOM 1913 O O . LYS B 1 19 ? -12.43 7.59 -0.364 1 93.12 19 LYS B O 1
ATOM 1918 N N . PRO B 1 20 ? -12.039 6.746 1.608 1 96.12 20 PRO B N 1
ATOM 1919 C CA . PRO B 1 20 ? -10.602 6.949 1.429 1 96.12 20 PRO B CA 1
ATOM 1920 C C . PRO B 1 20 ? -9.992 6.004 0.396 1 96.12 20 PRO B C 1
ATOM 1922 O O . PRO B 1 20 ? -10.508 4.898 0.188 1 96.12 20 PRO B O 1
ATOM 1925 N N . GLY B 1 21 ? -9 6.41 -0.267 1 95.38 21 GLY B N 1
ATOM 1926 C CA . GLY B 1 21 ? -8.164 5.602 -1.138 1 95.38 21 GLY B CA 1
ATOM 1927 C C . GLY B 1 21 ? -6.688 5.688 -0.795 1 95.38 21 GLY B C 1
ATOM 1928 O O . GLY B 1 21 ? -6.305 6.367 0.158 1 95.38 21 GLY B O 1
ATOM 1929 N N . ILE B 1 22 ? -5.906 4.938 -1.496 1 96.44 22 ILE B N 1
ATOM 1930 C CA . ILE B 1 22 ? -4.457 4.984 -1.319 1 96.44 22 ILE B CA 1
ATOM 1931 C C . ILE B 1 22 ? -3.887 6.184 -2.07 1 96.44 22 ILE B C 1
ATOM 1933 O O . ILE B 1 22 ? -4.23 6.422 -3.23 1 96.44 22 ILE B O 1
ATOM 1937 N N . ILE B 1 23 ? -3.076 6.941 -1.443 1 97.56 23 ILE B N 1
ATOM 1938 C CA . ILE B 1 23 ? -2.406 8.07 -2.086 1 97.56 23 ILE B CA 1
ATOM 1939 C C . ILE B 1 23 ? -1.287 7.555 -2.99 1 97.56 23 ILE B C 1
ATOM 1941 O O . ILE B 1 23 ? -0.488 6.711 -2.58 1 97.56 23 ILE B O 1
ATOM 1945 N N . GLY B 1 24 ? -1.215 8.117 -4.199 1 93.12 24 GLY B N 1
ATOM 1946 C CA . GLY B 1 24 ? -0.115 7.801 -5.098 1 93.12 24 GLY B CA 1
ATOM 1947 C C . GLY B 1 24 ? -0.575 7.277 -6.445 1 93.12 24 GLY B C 1
ATOM 1948 O O . GLY B 1 24 ? -1.768 7.043 -6.652 1 93.12 24 GLY B O 1
ATOM 1949 N N . ASN B 1 25 ? 0.36 7.16 -7.301 1 91.19 25 ASN B N 1
ATOM 1950 C CA . ASN B 1 25 ? 0.119 6.598 -8.625 1 91.19 25 ASN B CA 1
ATOM 1951 C C . ASN B 1 25 ? 0.588 5.148 -8.711 1 91.19 25 ASN B C 1
ATOM 1953 O O . ASN B 1 25 ? 1.791 4.883 -8.75 1 91.19 25 ASN B O 1
ATOM 1957 N N . PHE B 1 26 ? -0.374 4.273 -8.797 1 95.12 26 PHE B N 1
ATOM 1958 C CA . PHE B 1 26 ? -0.059 2.85 -8.828 1 95.12 26 PHE B CA 1
ATOM 1959 C C . PHE B 1 26 ? -0.525 2.221 -10.133 1 95.12 26 PHE B C 1
ATOM 1961 O O . PHE B 1 26 ? -1.656 2.445 -10.57 1 95.12 26 PHE B O 1
ATOM 1968 N N . LYS B 1 27 ? 0.405 1.472 -10.781 1 95.25 27 LYS B N 1
ATOM 1969 C CA . LYS B 1 27 ? -0.078 0.502 -11.758 1 95.25 27 LYS B CA 1
ATOM 1970 C C . LYS B 1 27 ? -0.836 -0.634 -11.078 1 95.25 27 LYS B C 1
ATOM 1972 O O . LYS B 1 27 ? -0.531 -0.999 -9.945 1 95.25 27 LYS B O 1
ATOM 1977 N N . LYS B 1 28 ? -1.85 -1.139 -11.734 1 96.88 28 LYS B N 1
ATOM 1978 C CA . LYS B 1 28 ? -2.672 -2.186 -11.133 1 96.88 28 LYS B CA 1
ATOM 1979 C C . LYS B 1 28 ? -2.721 -3.424 -12.023 1 96.88 28 LYS B C 1
ATOM 1981 O O . LYS B 1 28 ? -2.762 -3.311 -13.25 1 96.88 28 LYS B O 1
ATOM 1986 N N . ALA B 1 29 ? -2.666 -4.543 -11.398 1 97.38 29 ALA B N 1
ATOM 1987 C CA . ALA B 1 29 ? -2.793 -5.82 -12.094 1 97.38 29 ALA B CA 1
ATOM 1988 C C . ALA B 1 29 ? -3.711 -6.77 -11.336 1 97.38 29 ALA B C 1
ATOM 1990 O O . ALA B 1 29 ? -3.912 -6.613 -10.125 1 97.38 29 ALA B O 1
ATOM 1991 N N . SER B 1 30 ? -4.285 -7.66 -12.031 1 98.38 30 SER B N 1
ATOM 1992 C CA . SER B 1 30 ? -5.102 -8.727 -11.453 1 98.38 30 SER B CA 1
ATOM 1993 C C . SER B 1 30 ? -4.559 -10.102 -11.828 1 98.38 30 SER B C 1
ATOM 1995 O O . SER B 1 30 ? -4.094 -10.305 -12.953 1 98.38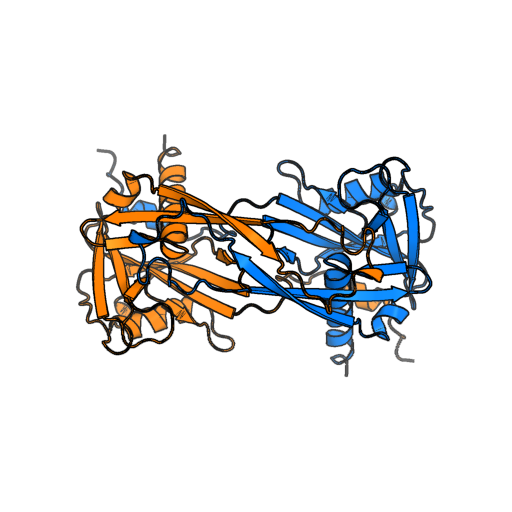 30 SER B O 1
ATOM 1997 N N . VAL B 1 31 ? -4.625 -10.992 -10.844 1 98.81 31 VAL B N 1
ATOM 1998 C CA . VAL B 1 31 ? -4.191 -12.359 -11.125 1 98.81 31 VAL B CA 1
ATOM 1999 C C . VAL B 1 31 ? -5.223 -13.352 -10.594 1 98.81 31 VAL B C 1
ATOM 2001 O O . VAL B 1 31 ? -6.082 -12.984 -9.789 1 98.81 31 VAL B O 1
ATOM 2004 N N . MET B 1 32 ? -5.133 -14.586 -11.07 1 98.88 32 MET B N 1
ATOM 2005 C CA . MET B 1 32 ? -6.137 -15.594 -10.742 1 98.88 32 MET B CA 1
ATOM 2006 C C . MET B 1 32 ? -5.484 -16.844 -10.141 1 98.88 32 MET B C 1
ATOM 2008 O O . MET B 1 32 ? -4.625 -17.453 -10.773 1 98.88 32 MET B O 1
ATOM 2012 N N . LEU B 1 33 ? -5.777 -17.094 -8.891 1 98.81 33 LEU B N 1
ATOM 2013 C CA . LEU B 1 33 ? -5.57 -18.438 -8.367 1 98.81 33 LEU B CA 1
ATOM 2014 C C . LEU B 1 33 ? -6.613 -19.406 -8.922 1 98.81 33 LEU B C 1
ATOM 2016 O O . LEU B 1 33 ? -7.695 -19.547 -8.344 1 98.81 33 LEU B O 1
ATOM 2020 N N . LEU B 1 34 ? -6.266 -20.047 -9.953 1 98.81 34 LEU B N 1
ATOM 2021 C CA . LEU B 1 34 ? -7.188 -20.938 -10.648 1 98.81 34 LEU B CA 1
ATOM 2022 C C . LEU B 1 34 ? -7.023 -22.375 -10.164 1 98.81 34 LEU B C 1
ATOM 2024 O O . LEU B 1 34 ? -5.973 -22.984 -10.367 1 98.81 34 LEU B O 1
ATOM 2028 N N . LEU B 1 35 ? -8.07 -22.859 -9.508 1 98.44 35 LEU B N 1
ATOM 2029 C CA . LEU B 1 35 ? -8.07 -24.219 -8.961 1 98.44 35 LEU B CA 1
ATOM 2030 C C . LEU B 1 35 ? -8.695 -25.203 -9.938 1 98.44 35 LEU B C 1
ATOM 2032 O O . LEU B 1 35 ? -9.695 -24.891 -10.586 1 98.44 35 LEU B O 1
ATOM 2036 N N . THR B 1 36 ? -8.094 -26.375 -10.031 1 97.38 36 THR B N 1
ATOM 2037 C CA . THR B 1 36 ? -8.602 -27.438 -10.898 1 97.38 36 THR B CA 1
ATOM 2038 C C . THR B 1 36 ? -8.367 -28.812 -10.281 1 97.38 36 THR B C 1
ATOM 2040 O O . THR B 1 36 ? -7.641 -28.938 -9.297 1 97.38 36 THR B O 1
ATOM 2043 N N . GLY B 1 37 ? -9 -29.797 -10.867 1 92.25 37 GLY B N 1
ATOM 2044 C CA . GLY B 1 37 ? -8.75 -31.156 -10.445 1 92.25 37 GLY B CA 1
ATOM 2045 C C . GLY B 1 37 ? -9.758 -31.656 -9.43 1 92.25 37 GLY B C 1
ATOM 2046 O O . GLY B 1 37 ? -10.938 -31.312 -9.492 1 92.25 37 GLY B O 1
ATOM 2047 N N . LYS B 1 38 ? -9.297 -32.469 -8.5 1 87.62 38 LYS B N 1
ATOM 2048 C CA . LYS B 1 38 ? -10.18 -33.219 -7.605 1 87.62 38 LYS B CA 1
ATOM 2049 C C . LYS B 1 38 ? -10.664 -32.344 -6.457 1 87.62 38 LYS B C 1
ATOM 2051 O O . LYS B 1 38 ? -9.914 -31.5 -5.945 1 87.62 38 LYS B O 1
ATOM 2056 N N . GLN B 1 39 ? -11.805 -32.656 -5.984 1 88.69 39 GLN B N 1
ATOM 2057 C CA . GLN B 1 39 ? -12.445 -31.906 -4.914 1 88.69 39 GLN B CA 1
ATOM 2058 C C . GLN B 1 39 ? -11.617 -31.953 -3.633 1 88.69 39 GLN B C 1
ATOM 2060 O O . GLN B 1 39 ? -11.586 -30.984 -2.873 1 88.69 39 GLN B O 1
ATOM 2065 N N . ASN B 1 40 ? -10.977 -33.031 -3.451 1 90.62 40 ASN B N 1
ATOM 2066 C CA . ASN B 1 40 ? -10.258 -33.188 -2.195 1 90.62 40 ASN B CA 1
ATOM 2067 C C . ASN B 1 40 ? -8.781 -32.812 -2.346 1 90.62 40 ASN B C 1
ATOM 2069 O O . ASN B 1 40 ? -8.062 -32.688 -1.351 1 90.62 40 ASN B O 1
ATOM 2073 N N . ASN B 1 41 ? -8.336 -32.719 -3.52 1 89.44 41 ASN B N 1
ATOM 2074 C CA . ASN B 1 41 ? -6.953 -32.312 -3.768 1 89.44 41 ASN B CA 1
ATOM 2075 C C . ASN B 1 41 ? -6.828 -31.469 -5.023 1 89.44 41 ASN B C 1
ATOM 2077 O O . ASN B 1 41 ? -6.23 -31.891 -6.016 1 89.44 41 ASN B O 1
ATOM 2081 N N . PRO B 1 42 ? -7.289 -30.297 -4.914 1 96.31 42 PRO B N 1
ATOM 2082 C CA . PRO B 1 42 ? -7.199 -29.422 -6.094 1 96.31 42 PRO B CA 1
ATOM 2083 C C . PRO B 1 42 ? -5.766 -29 -6.406 1 96.31 42 PRO B C 1
ATOM 2085 O O . PRO B 1 42 ? -4.883 -29.125 -5.555 1 96.31 42 PRO B O 1
ATOM 2088 N N . ASN B 1 43 ? -5.562 -28.703 -7.68 1 98.12 43 ASN B N 1
ATOM 2089 C CA . ASN B 1 43 ? -4.312 -28.125 -8.148 1 98.12 43 ASN B CA 1
ATOM 2090 C C . ASN B 1 43 ? -4.453 -26.641 -8.422 1 98.12 43 ASN B C 1
ATOM 2092 O O . ASN B 1 43 ? -5.551 -26.156 -8.727 1 98.12 43 ASN B O 1
ATOM 2096 N N . ILE B 1 44 ? -3.361 -25.906 -8.281 1 98.75 44 ILE B N 1
ATOM 2097 C CA . ILE B 1 44 ? -3.277 -24.516 -8.719 1 98.75 44 ILE B CA 1
ATOM 2098 C C . ILE B 1 44 ? -2.582 -24.453 -10.078 1 98.75 44 ILE B C 1
ATOM 2100 O O . ILE B 1 44 ? -1.546 -25.094 -10.289 1 98.75 44 ILE B O 1
ATOM 2104 N N . VAL B 1 45 ? -3.109 -23.703 -11.008 1 98.81 45 VAL B N 1
ATOM 2105 C CA . VAL B 1 45 ? -2.537 -23.562 -12.344 1 98.81 45 VAL B CA 1
ATOM 2106 C C . VAL B 1 45 ? -1.51 -22.438 -12.344 1 98.81 45 VAL B C 1
ATOM 2108 O O . VAL B 1 45 ? -1.798 -21.328 -11.891 1 98.81 45 VAL B O 1
ATOM 2111 N N . PHE B 1 46 ? -0.327 -22.688 -12.836 1 98.88 46 PHE B N 1
ATOM 2112 C CA . PHE B 1 46 ? 0.726 -21.703 -13.023 1 98.88 46 PHE B CA 1
ATOM 2113 C C . PHE B 1 46 ? 1.124 -21.594 -14.492 1 98.88 46 PHE B C 1
ATOM 2115 O O . PHE B 1 46 ? 0.92 -22.547 -15.258 1 98.88 46 PHE B O 1
ATOM 2122 N N . GLU B 1 47 ? 1.633 -20.469 -14.828 1 98.56 47 GLU B N 1
ATOM 2123 C CA . GLU B 1 47 ? 2.168 -20.234 -16.156 1 98.56 47 GLU B CA 1
ATOM 2124 C C . GLU B 1 47 ? 3.658 -19.906 -16.109 1 98.56 47 GLU B C 1
ATOM 2126 O O . GLU B 1 47 ? 4.121 -19.25 -15.172 1 98.56 47 GLU B O 1
ATOM 2131 N N . VAL B 1 48 ? 4.344 -20.375 -17.094 1 98.12 48 VAL B N 1
ATOM 2132 C CA . VAL B 1 48 ? 5.676 -19.859 -17.391 1 98.12 48 VAL B CA 1
ATOM 2133 C C . VAL B 1 48 ? 5.582 -18.797 -18.484 1 98.12 48 VAL B C 1
ATOM 2135 O O . VAL B 1 48 ? 5.082 -19.078 -19.578 1 98.12 48 VAL B O 1
ATOM 2138 N N . ARG B 1 49 ? 5.977 -17.594 -18.125 1 96.5 49 ARG B N 1
ATOM 2139 C CA . ARG B 1 49 ? 5.902 -16.5 -19.094 1 96.5 49 ARG B CA 1
ATOM 2140 C C . ARG B 1 49 ? 6.773 -16.812 -20.312 1 96.5 49 ARG B C 1
ATOM 2142 O O . ARG B 1 49 ? 7.879 -17.344 -20.172 1 96.5 49 ARG B O 1
ATOM 2149 N N . SER B 1 50 ? 6.258 -16.391 -21.438 1 95.38 50 SER B N 1
ATOM 2150 C CA . SER B 1 50 ? 7.008 -16.594 -22.672 1 95.38 50 SER B CA 1
ATOM 2151 C C . SER B 1 50 ? 8.391 -15.961 -22.594 1 95.38 50 SER B C 1
ATOM 2153 O O . SER B 1 50 ? 8.547 -14.867 -22.031 1 95.38 50 SER B O 1
ATOM 2155 N N . PHE B 1 51 ? 9.297 -16.609 -23.188 1 93.06 51 PHE B N 1
ATOM 2156 C CA . PHE B 1 51 ? 10.672 -16.125 -23.172 1 93.06 51 PHE B CA 1
ATOM 2157 C C . PHE B 1 51 ? 10.852 -14.945 -24.125 1 93.06 51 PHE B C 1
ATOM 2159 O O . PHE B 1 51 ? 11.867 -14.258 -24.094 1 93.06 51 PHE B O 1
ATOM 2166 N N . LYS B 1 52 ? 9.828 -14.695 -24.906 1 91.38 52 LYS B N 1
ATOM 2167 C CA . LYS B 1 52 ? 9.852 -13.625 -25.891 1 91.38 52 LYS B CA 1
ATOM 2168 C C . LYS B 1 52 ? 9.453 -12.289 -25.266 1 91.38 52 LYS B C 1
ATOM 2170 O O . LYS B 1 52 ? 9.641 -11.234 -25.875 1 91.38 52 LYS B O 1
ATOM 2175 N N . LEU B 1 53 ? 8.953 -12.336 -24.109 1 89.62 53 LEU B N 1
ATOM 2176 C CA . LEU B 1 53 ? 8.492 -11.125 -23.438 1 89.62 53 LEU B CA 1
ATOM 2177 C C . LEU B 1 53 ? 9.672 -10.297 -22.938 1 89.62 53 LEU B C 1
ATOM 2179 O O . LEU B 1 53 ? 10.734 -10.844 -22.625 1 89.62 53 LEU B O 1
ATOM 2183 N N . SER B 1 54 ? 9.469 -9.031 -22.859 1 86.31 54 SER B N 1
ATOM 2184 C CA . SER B 1 54 ? 10.516 -8.109 -22.422 1 86.31 54 SER B CA 1
ATOM 2185 C C . SER B 1 54 ? 10.594 -8.055 -20.891 1 86.31 54 SER B C 1
ATOM 2187 O O . SER B 1 54 ? 11.664 -7.801 -20.328 1 86.31 54 SER B O 1
ATOM 2189 N N . HIS B 1 55 ? 9.5 -8.328 -20.266 1 85.94 55 HIS B N 1
ATOM 2190 C CA . HIS B 1 55 ? 9.469 -8.219 -18.812 1 85.94 55 HIS B CA 1
ATOM 2191 C C . HIS B 1 55 ? 9.344 -9.586 -18.156 1 85.94 55 HIS B C 1
ATOM 2193 O O . HIS B 1 55 ? 8.422 -10.344 -18.453 1 85.94 55 HIS B O 1
ATOM 2199 N N . GLN B 1 56 ? 10.32 -9.898 -17.359 1 91.19 56 GLN B N 1
ATOM 2200 C CA . GLN B 1 56 ? 10.359 -11.109 -16.547 1 91.19 56 GLN B CA 1
ATOM 2201 C C . GLN B 1 56 ? 10.164 -12.352 -17.406 1 91.19 56 GLN B C 1
ATOM 2203 O O . GLN B 1 56 ? 9.32 -13.195 -17.094 1 91.19 56 GLN B O 1
ATOM 2208 N N . PRO B 1 57 ? 10.977 -12.555 -18.422 1 92.56 57 PRO B N 1
ATOM 2209 C CA . PRO B 1 57 ? 10.867 -13.75 -19.266 1 92.56 57 PRO B CA 1
ATOM 2210 C C . PRO B 1 57 ? 11.156 -15.039 -18.5 1 92.56 57 PRO B C 1
ATOM 2212 O O . PRO B 1 57 ? 12.172 -15.133 -17.797 1 92.56 57 PRO B O 1
ATOM 2215 N N . GLY B 1 58 ? 10.25 -15.961 -18.656 1 94.69 58 GLY B N 1
ATOM 2216 C CA . GLY B 1 58 ? 10.477 -17.281 -18.078 1 94.69 58 GLY B CA 1
ATOM 2217 C C . GLY B 1 58 ? 10.047 -17.375 -16.625 1 94.69 58 GLY B C 1
ATOM 2218 O O . GLY B 1 58 ? 10.07 -18.453 -16.031 1 94.69 58 GLY B O 1
ATOM 2219 N N . ASP B 1 59 ? 9.695 -16.25 -16.062 1 96.19 59 ASP B N 1
ATOM 2220 C CA . ASP B 1 59 ? 9.234 -16.266 -14.672 1 96.19 59 ASP B CA 1
ATOM 2221 C C . ASP B 1 59 ? 7.914 -17.016 -14.539 1 96.19 59 ASP B C 1
ATOM 2223 O O . ASP B 1 59 ? 7.113 -17.031 -15.477 1 96.19 59 ASP B O 1
ATOM 2227 N N . ILE B 1 60 ? 7.738 -17.641 -13.453 1 98.25 60 ILE B N 1
ATOM 2228 C CA . ILE B 1 60 ? 6.488 -18.328 -13.148 1 98.25 60 ILE B CA 1
ATOM 2229 C C . ILE B 1 60 ? 5.484 -17.344 -12.562 1 98.25 60 ILE B C 1
ATOM 2231 O O . ILE B 1 60 ? 5.832 -16.531 -11.695 1 98.25 60 ILE B O 1
ATOM 2235 N N . CYS B 1 61 ? 4.289 -17.422 -13.07 1 98.38 61 CYS B N 1
ATOM 2236 C CA . CYS B 1 61 ? 3.266 -16.5 -12.594 1 98.38 61 CYS B CA 1
ATOM 2237 C C . CYS B 1 61 ? 1.892 -17.156 -12.602 1 98.38 61 CYS B C 1
ATOM 2239 O O . CYS B 1 61 ? 1.748 -18.297 -13.055 1 98.38 61 CYS B O 1
ATOM 2241 N N . LEU B 1 62 ? 0.935 -16.531 -11.984 1 98.81 62 LEU B N 1
ATOM 2242 C CA . LEU B 1 62 ? -0.482 -16.844 -12.109 1 98.81 62 LEU B CA 1
ATOM 2243 C C . LEU B 1 62 ? -1.086 -16.172 -13.344 1 98.81 62 LEU B C 1
ATOM 2245 O O . LEU B 1 62 ? -0.617 -15.117 -13.766 1 98.81 62 LEU B O 1
ATOM 2249 N N . PRO B 1 63 ? -2.1 -16.828 -13.891 1 98.75 63 PRO B N 1
ATOM 2250 C CA . PRO B 1 63 ? -2.793 -16.094 -14.953 1 98.75 63 PRO B CA 1
ATOM 2251 C C . PRO B 1 63 ? -3.25 -14.711 -14.516 1 98.75 63 PRO B C 1
ATOM 2253 O O . PRO B 1 63 ? -3.705 -14.531 -13.383 1 98.75 63 PRO B O 1
ATOM 2256 N N . GLY B 1 64 ? -3.104 -13.758 -15.367 1 98 64 GLY B N 1
ATOM 2257 C CA . GLY B 1 64 ? -3.463 -12.398 -15.008 1 98 64 GLY B CA 1
ATOM 2258 C C . GLY B 1 64 ? -2.832 -11.352 -15.914 1 98 64 GLY B C 1
ATOM 2259 O O . GLY B 1 64 ? -2.209 -11.695 -16.922 1 98 64 GLY B O 1
ATOM 2260 N N . GLY B 1 65 ? -3.033 -10.102 -15.531 1 96.5 65 GLY B N 1
ATOM 2261 C CA . GLY B 1 65 ? -2.496 -9.023 -16.344 1 96.5 65 GLY B CA 1
ATOM 2262 C C . GLY B 1 65 ? -2.834 -7.648 -15.797 1 96.5 65 GLY B C 1
ATOM 2263 O O . GLY B 1 65 ? -3.443 -7.527 -14.727 1 96.5 65 GLY B O 1
ATOM 2264 N N . LYS B 1 66 ? -2.43 -6.676 -16.562 1 95.75 66 LYS B N 1
ATOM 2265 C CA . LYS B 1 66 ? -2.602 -5.285 -16.172 1 95.75 66 LYS B CA 1
ATOM 2266 C C . LYS B 1 66 ? -4.066 -4.859 -16.266 1 95.75 66 LYS B C 1
ATOM 2268 O O . LYS B 1 66 ? -4.77 -5.254 -17.203 1 95.75 66 LYS B O 1
ATOM 2273 N N . ILE B 1 67 ? -4.465 -4.148 -15.258 1 96.44 67 ILE B N 1
ATOM 2274 C CA . ILE B 1 67 ? -5.797 -3.553 -15.305 1 96.44 67 ILE B CA 1
ATOM 2275 C C . ILE B 1 67 ? -5.777 -2.32 -16.203 1 96.44 67 ILE B C 1
ATOM 2277 O O . ILE B 1 67 ? -4.98 -1.404 -16 1 96.44 67 ILE B O 1
ATOM 2281 N N . GLU B 1 68 ? -6.48 -2.344 -17.156 1 85.56 68 GLU B N 1
ATOM 2282 C CA . GLU B 1 68 ? -6.551 -1.233 -18.109 1 85.56 68 GLU B CA 1
ATOM 2283 C C . GLU B 1 68 ? -7.68 -0.272 -17.75 1 85.56 68 GLU B C 1
ATOM 2285 O O . GLU B 1 68 ? -8.75 -0.7 -17.328 1 85.56 68 GLU B O 1
ATOM 2290 N N . LYS B 1 69 ? -7.555 0.959 -17.969 1 78.25 69 LYS B N 1
ATOM 2291 C CA . LYS B 1 69 ? -8.562 2.004 -17.812 1 78.25 69 LYS B CA 1
ATOM 2292 C C . LYS B 1 69 ? -9.375 1.788 -16.531 1 78.25 69 LYS B C 1
ATOM 2294 O O . LYS B 1 69 ? -8.828 1.42 -15.5 1 78.25 69 LYS B O 1
ATOM 2299 N N . ASP B 1 70 ? -10.68 1.842 -16.562 1 81.56 70 ASP B N 1
ATOM 2300 C CA . ASP B 1 70 ? -11.578 1.768 -15.414 1 81.56 70 ASP B CA 1
ATOM 2301 C C . ASP B 1 70 ? -12.25 0.397 -15.328 1 81.56 70 ASP B C 1
ATOM 2303 O O . ASP B 1 70 ? -13.422 0.294 -14.961 1 81.56 70 ASP B O 1
ATOM 2307 N N . GLU B 1 71 ? -11.375 -0.62 -15.617 1 89.75 71 GLU B N 1
ATOM 2308 C CA . GLU B 1 71 ? -11.898 -1.977 -15.484 1 89.75 71 GLU B CA 1
ATOM 2309 C C . GLU B 1 71 ? -11.969 -2.4 -14.023 1 89.75 71 GLU B C 1
ATOM 2311 O O . GLU B 1 71 ? -11.133 -1.996 -13.211 1 89.75 71 GLU B O 1
ATOM 2316 N N . ILE B 1 72 ? -12.977 -3.229 -13.773 1 94.31 72 ILE B N 1
ATOM 2317 C CA . ILE B 1 72 ? -13.07 -3.889 -12.477 1 94.31 72 ILE B CA 1
ATOM 2318 C C . ILE B 1 72 ? -11.992 -4.969 -12.375 1 94.31 72 ILE B C 1
ATOM 2320 O O . ILE B 1 72 ? -11.844 -5.789 -13.289 1 94.31 72 ILE B O 1
ATOM 2324 N N . PRO B 1 73 ? -11.211 -4.945 -11.305 1 96.88 73 PRO B N 1
ATOM 2325 C CA . PRO B 1 73 ? -10.086 -5.871 -11.188 1 96.88 73 PRO B CA 1
ATOM 2326 C C . PRO B 1 73 ? -10.492 -7.324 -11.422 1 96.88 73 PRO B C 1
ATOM 2328 O O . PRO B 1 73 ? -9.797 -8.055 -12.141 1 96.88 73 PRO B O 1
ATOM 2331 N N . ARG B 1 74 ? -11.594 -7.781 -10.883 1 97 74 ARG B N 1
ATOM 2332 C CA . ARG B 1 74 ? -12.055 -9.156 -11.055 1 97 74 ARG B CA 1
ATOM 2333 C C . ARG B 1 74 ? -12.266 -9.484 -12.531 1 97 74 ARG B C 1
ATOM 2335 O O . ARG B 1 74 ? -11.898 -10.562 -12.992 1 97 74 ARG B O 1
ATOM 2342 N N . GLN B 1 75 ? -12.82 -8.602 -13.25 1 97.06 75 GLN B N 1
ATOM 2343 C CA . GLN B 1 75 ? -13.078 -8.797 -14.672 1 97.06 75 GLN B CA 1
ATOM 2344 C C . GLN B 1 75 ? -11.773 -8.906 -15.461 1 97.06 75 GLN B C 1
ATOM 2346 O O . GLN B 1 75 ? -11.672 -9.703 -16.391 1 97.06 75 GLN B O 1
ATOM 2351 N N . THR B 1 76 ? -10.891 -8.078 -15.086 1 97.75 76 THR B N 1
ATOM 2352 C CA . THR B 1 76 ? -9.578 -8.148 -15.719 1 97.75 76 THR B CA 1
ATOM 2353 C C . THR B 1 76 ? -8.953 -9.523 -15.523 1 97.75 76 THR B C 1
ATOM 2355 O O . THR B 1 76 ? -8.445 -10.125 -16.469 1 97.75 76 THR B O 1
ATOM 2358 N N . ALA B 1 77 ? -9 -10.031 -14.289 1 98.25 77 ALA B N 1
ATOM 2359 C CA . ALA B 1 77 ? -8.422 -11.336 -13.984 1 98.25 77 ALA B CA 1
ATOM 2360 C C . ALA B 1 77 ? -9.062 -12.43 -14.836 1 98.25 77 ALA B C 1
ATOM 2362 O O . ALA B 1 77 ? -8.367 -13.281 -15.391 1 98.25 77 ALA B O 1
ATOM 2363 N N . ILE B 1 78 ? -10.383 -12.367 -14.961 1 98.06 78 ILE B N 1
ATOM 2364 C CA . ILE B 1 78 ? -11.117 -13.367 -15.727 1 98.06 78 ILE B CA 1
ATOM 2365 C C . ILE B 1 78 ? -10.766 -13.242 -17.203 1 98.06 78 ILE B C 1
ATOM 2367 O O . ILE B 1 78 ? -10.453 -14.242 -17.859 1 98.06 78 ILE B O 1
ATOM 2371 N N . ARG B 1 79 ? -10.805 -12.047 -17.719 1 97.31 79 ARG B N 1
ATOM 2372 C CA . ARG B 1 79 ? -10.5 -11.81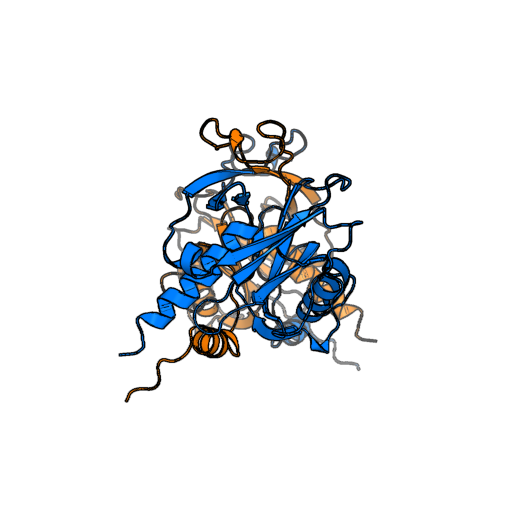2 -19.125 1 97.31 79 ARG B CA 1
ATOM 2373 C C . ARG B 1 79 ? -9.102 -12.305 -19.469 1 97.31 79 ARG B C 1
ATOM 2375 O O . ARG B 1 79 ? -8.922 -13.047 -20.438 1 97.31 79 ARG B O 1
ATOM 2382 N N . GLU B 1 80 ? -8.117 -11.859 -18.703 1 97.94 80 GLU B N 1
ATOM 2383 C CA . GLU B 1 80 ? -6.73 -12.258 -18.938 1 97.94 80 GLU B CA 1
ATOM 2384 C C . GLU B 1 80 ? -6.574 -13.773 -18.859 1 97.94 80 GLU B C 1
ATOM 2386 O O . GLU B 1 80 ? -5.828 -14.367 -19.641 1 97.94 80 GLU B O 1
ATOM 2391 N N . THR B 1 81 ? -7.23 -14.391 -17.875 1 98.5 81 THR B N 1
ATOM 2392 C CA . THR B 1 81 ? -7.18 -15.844 -17.734 1 98.5 81 THR B CA 1
ATOM 2393 C C . THR B 1 81 ? -7.746 -16.531 -18.984 1 98.5 81 THR B C 1
ATOM 2395 O O . THR B 1 81 ? -7.156 -17.484 -19.5 1 98.5 81 THR B O 1
ATOM 2398 N N . MET B 1 82 ? -8.852 -16.062 -19.453 1 98.5 82 MET B N 1
ATOM 2399 C CA . MET B 1 82 ? -9.453 -16.578 -20.672 1 98.5 82 MET B CA 1
ATOM 2400 C C . MET B 1 82 ? -8.5 -16.438 -21.859 1 98.5 82 MET B C 1
ATOM 2402 O O . MET B 1 82 ? -8.305 -17.391 -22.625 1 98.5 82 MET B O 1
ATOM 2406 N N . GLU B 1 83 ? -7.906 -15.305 -22.016 1 97.94 83 GLU B N 1
ATOM 2407 C CA . GLU B 1 83 ? -7.012 -15.023 -23.125 1 97.94 83 GLU B CA 1
ATOM 2408 C C . GLU B 1 83 ? -5.754 -15.883 -23.062 1 97.94 83 GLU B C 1
ATOM 2410 O O . GLU B 1 83 ? -5.359 -16.5 -24.047 1 97.94 83 GLU B O 1
ATOM 2415 N N . GLU B 1 84 ? -5.156 -15.945 -21.906 1 98.25 84 GLU B N 1
ATOM 2416 C CA . GLU B 1 84 ? -3.871 -16.609 -21.75 1 98.25 84 GLU B CA 1
ATOM 2417 C C . GLU B 1 84 ? -4.027 -18.125 -21.828 1 98.25 84 GLU B C 1
ATOM 2419 O O . GLU B 1 84 ? -3.127 -18.828 -22.297 1 98.25 84 GLU B O 1
ATOM 2424 N N . LEU B 1 85 ? -5.203 -18.609 -21.438 1 98.38 85 LEU B N 1
ATOM 2425 C CA . LEU B 1 85 ? -5.395 -20.047 -21.344 1 98.38 85 LEU B CA 1
ATOM 2426 C C . LEU B 1 85 ? -6.414 -20.531 -22.375 1 98.38 85 LEU B C 1
ATOM 2428 O O . LEU B 1 85 ? -6.758 -21.703 -22.406 1 98.38 85 LEU B O 1
ATOM 2432 N N . THR B 1 86 ? -6.867 -19.688 -23.219 1 97.94 86 THR B N 1
ATOM 2433 C CA . THR B 1 86 ?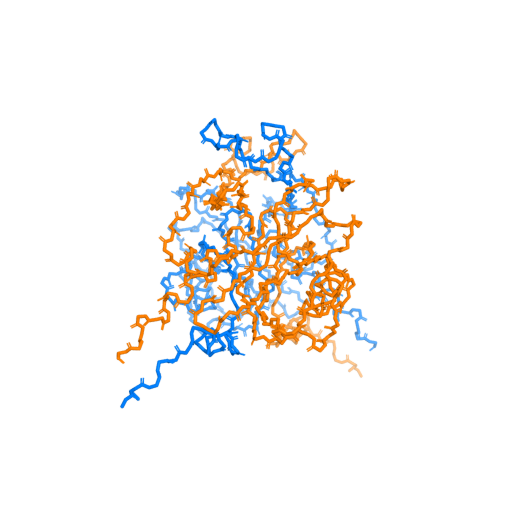 -7.848 -19.984 -24.25 1 97.94 86 THR B CA 1
ATOM 2434 C C . THR B 1 86 ? -9.078 -20.672 -23.656 1 97.94 86 THR B C 1
ATOM 2436 O O . THR B 1 86 ? -9.484 -21.734 -24.109 1 97.94 86 THR B O 1
ATOM 2439 N N . LEU B 1 87 ? -9.656 -20.031 -22.672 1 98.25 87 LEU B N 1
ATOM 2440 C CA . LEU B 1 87 ? -10.844 -20.531 -21.984 1 98.25 87 LEU B CA 1
ATOM 2441 C C . LEU B 1 87 ? -12.055 -19.672 -22.312 1 98.25 87 LEU B C 1
ATOM 2443 O O . LEU B 1 87 ? -11.914 -18.547 -22.781 1 98.25 87 LEU B O 1
ATOM 2447 N N . ASN B 1 88 ? -13.195 -20.312 -22.109 1 98 88 ASN B N 1
ATOM 2448 C CA . ASN B 1 88 ? -14.453 -19.562 -22.156 1 98 88 ASN B CA 1
ATOM 2449 C C . ASN B 1 88 ? -14.891 -19.094 -20.781 1 98 88 ASN B C 1
ATOM 2451 O O . ASN B 1 88 ? -14.477 -19.656 -19.766 1 98 88 ASN B O 1
ATOM 2455 N N . ARG B 1 89 ? -15.703 -18.094 -20.797 1 98.06 89 ARG B N 1
ATOM 2456 C CA . ARG B 1 89 ? -16.172 -17.547 -19.531 1 98.06 89 ARG B CA 1
ATOM 2457 C C . ARG B 1 89 ? -16.859 -18.625 -18.688 1 98.06 89 ARG B C 1
ATOM 2459 O O . ARG B 1 89 ? -16.703 -18.641 -17.469 1 98.06 89 ARG B O 1
ATOM 2466 N N . GLU B 1 90 ? -17.562 -19.547 -19.281 1 97.69 90 GLU B N 1
ATOM 2467 C CA . GLU B 1 90 ? -18.344 -20.578 -18.609 1 97.69 90 GLU B CA 1
ATOM 2468 C C . GLU B 1 90 ? -17.438 -21.609 -17.938 1 97.69 90 GLU B C 1
ATOM 2470 O O . GLU B 1 90 ? -17.891 -22.391 -17.094 1 97.69 90 GLU B O 1
ATOM 2475 N N . ASP B 1 91 ? -16.188 -21.594 -18.312 1 98.12 91 ASP B N 1
ATOM 2476 C CA . ASP B 1 91 ? -15.242 -22.547 -17.75 1 98.12 91 ASP B CA 1
ATOM 2477 C C . ASP B 1 91 ? -14.75 -22.094 -16.375 1 98.12 91 ASP B C 1
ATOM 2479 O O . ASP B 1 91 ? -14.148 -22.875 -15.633 1 98.12 91 ASP B O 1
ATOM 2483 N N . ILE B 1 92 ? -14.938 -20.844 -16.078 1 98.44 92 ILE B N 1
ATOM 2484 C CA . ILE B 1 92 ? -14.336 -20.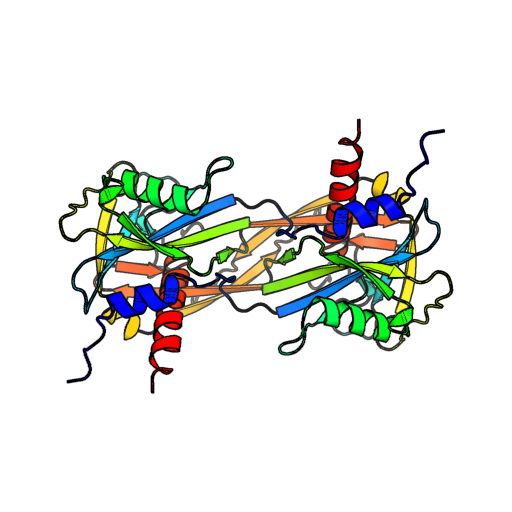25 -14.883 1 98.44 92 ILE B CA 1
ATOM 2485 C C . ILE B 1 92 ? -15.422 -19.922 -13.859 1 98.44 92 ILE B C 1
ATOM 2487 O O . ILE B 1 92 ? -16.281 -19.062 -14.102 1 98.44 92 ILE B O 1
ATOM 2491 N N . TYR B 1 93 ? -15.375 -20.547 -12.695 1 98 93 TYR B N 1
ATOM 2492 C CA . TYR B 1 93 ? -16.297 -20.297 -11.594 1 98 93 TYR B CA 1
ATOM 2493 C C . TYR B 1 93 ? -15.633 -19.438 -10.516 1 98 93 TYR B C 1
ATOM 2495 O O . TYR B 1 93 ? -14.758 -19.906 -9.781 1 98 93 TYR B O 1
ATOM 2503 N N . PHE B 1 94 ? -16.078 -18.266 -10.461 1 97.81 94 PHE B N 1
ATOM 2504 C CA . PHE B 1 94 ? -15.516 -17.344 -9.484 1 97.81 94 PHE B CA 1
ATOM 2505 C C . PHE B 1 94 ? -15.867 -17.766 -8.07 1 97.81 94 PHE B C 1
ATOM 2507 O O . PHE B 1 94 ? -17.016 -18.109 -7.789 1 97.81 94 PHE B O 1
ATOM 2514 N N . ILE B 1 95 ? -14.898 -17.75 -7.141 1 97.75 95 ILE B N 1
ATOM 2515 C CA . ILE B 1 95 ? -15.133 -18.125 -5.75 1 97.75 95 ILE B CA 1
ATOM 2516 C C . ILE B 1 95 ? -15.094 -16.891 -4.867 1 97.75 95 ILE B C 1
ATOM 2518 O O . ILE B 1 95 ? -16.031 -16.641 -4.094 1 97.75 95 ILE B O 1
ATOM 2522 N N . GLY B 1 96 ? -13.922 -16.125 -4.898 1 97.94 96 GLY B N 1
ATOM 2523 C CA . GLY B 1 96 ? -13.867 -14.953 -4.027 1 97.94 96 GLY B CA 1
ATOM 2524 C C . GLY B 1 96 ? -12.586 -14.156 -4.176 1 97.94 96 GLY B C 1
ATOM 2525 O O . GLY B 1 96 ? -11.711 -14.523 -4.965 1 97.94 96 GLY B O 1
ATOM 2526 N N . ASP B 1 97 ? -12.539 -13.039 -3.436 1 97.75 97 ASP B N 1
ATOM 2527 C CA . ASP B 1 97 ? -11.391 -12.148 -3.42 1 97.75 97 ASP B CA 1
ATOM 2528 C C . ASP B 1 97 ? -10.305 -12.664 -2.477 1 97.75 97 ASP B C 1
ATOM 2530 O O . ASP B 1 97 ? -10.609 -13.227 -1.424 1 97.75 97 ASP B O 1
ATOM 2534 N N . MET B 1 98 ? -9.148 -12.469 -2.857 1 97.81 98 MET B N 1
ATOM 2535 C CA . MET B 1 98 ? -7.984 -12.727 -2.016 1 97.81 98 MET B CA 1
ATOM 2536 C C . MET B 1 98 ? -7.398 -11.43 -1.48 1 97.81 98 MET B C 1
ATOM 2538 O O . MET B 1 98 ? -7.676 -10.352 -2.016 1 97.81 98 MET B O 1
ATOM 2542 N N . ASP B 1 99 ? -6.637 -11.508 -0.383 1 98.12 99 ASP B N 1
ATOM 2543 C CA . ASP B 1 99 ? -5.82 -10.367 0.026 1 98.12 99 ASP B CA 1
ATOM 2544 C C . ASP B 1 99 ? -4.949 -9.875 -1.127 1 98.12 99 ASP B C 1
ATOM 2546 O O . ASP B 1 99 ? -4.574 -10.656 -2.004 1 98.12 99 ASP B O 1
ATOM 2550 N N . TYR B 1 100 ? -4.676 -8.594 -1.094 1 98.12 100 TYR B N 1
ATOM 2551 C CA . TYR B 1 100 ? -3.957 -8.047 -2.24 1 98.12 100 TYR B CA 1
ATOM 2552 C C . TYR B 1 100 ? -2.602 -7.488 -1.821 1 98.12 100 TYR B C 1
ATOM 2554 O O . TYR B 1 100 ? -2.338 -7.316 -0.629 1 98.12 100 TYR B O 1
ATOM 2562 N N . VAL B 1 101 ? -1.724 -7.27 -2.773 1 98 101 VAL B N 1
ATOM 2563 C CA . VAL B 1 101 ? -0.338 -6.871 -2.551 1 98 101 VAL B CA 1
ATOM 2564 C C . VAL B 1 101 ? -0.145 -5.414 -2.969 1 98 101 VAL B C 1
ATOM 2566 O O . VAL B 1 101 ? -0.431 -5.047 -4.109 1 98 101 VAL B O 1
ATOM 2569 N N . VAL B 1 102 ? 0.208 -4.574 -2.055 1 97.62 102 VAL B N 1
ATOM 2570 C CA . VAL B 1 102 ? 0.74 -3.252 -2.375 1 97.62 102 VAL B CA 1
ATOM 2571 C C . VAL B 1 102 ? 2.266 -3.279 -2.307 1 97.62 102 VAL B C 1
ATOM 2573 O O . VAL B 1 102 ? 2.842 -3.369 -1.22 1 97.62 102 VAL B O 1
ATOM 2576 N N . THR B 1 103 ? 2.93 -3.154 -3.461 1 96.94 103 THR B N 1
ATOM 2577 C CA . THR B 1 103 ? 4.371 -3.367 -3.525 1 96.94 103 THR B CA 1
ATOM 2578 C C . THR B 1 103 ? 5.121 -2.059 -3.289 1 96.94 103 THR B C 1
ATOM 2580 O O . THR B 1 103 ? 4.57 -0.976 -3.494 1 96.94 103 THR B O 1
ATOM 2583 N N . PRO B 1 104 ? 6.355 -2.133 -2.947 1 96.06 104 PRO B N 1
ATOM 2584 C CA . PRO B 1 104 ? 7.176 -0.921 -2.844 1 96.06 104 PRO B CA 1
ATOM 2585 C C . PRO B 1 104 ? 7.555 -0.348 -4.207 1 96.06 104 PRO B C 1
ATOM 2587 O O . PRO B 1 104 ? 8.273 0.648 -4.285 1 96.06 104 PRO B O 1
ATOM 2590 N N . PHE B 1 105 ? 7.074 -0.926 -5.25 1 96.38 105 PHE B N 1
ATOM 2591 C CA . PHE B 1 105 ? 7.523 -0.578 -6.594 1 96.38 105 PHE B CA 1
ATOM 2592 C C . PHE B 1 105 ? 6.398 0.081 -7.387 1 96.38 105 PHE B C 1
ATOM 2594 O O . PHE B 1 105 ? 6.344 -0.034 -8.609 1 96.38 105 PHE B O 1
ATOM 2601 N N . ASN B 1 106 ? 5.473 0.626 -6.738 1 96.5 106 ASN B N 1
ATOM 2602 C CA . ASN B 1 106 ? 4.395 1.433 -7.301 1 96.5 106 ASN B CA 1
ATOM 2603 C C . ASN B 1 106 ? 3.447 0.589 -8.148 1 96.5 106 ASN B C 1
ATOM 2605 O O . ASN B 1 106 ? 3.01 1.024 -9.219 1 96.5 106 ASN B O 1
ATOM 2609 N N . PHE B 1 107 ? 3.201 -0.553 -7.645 1 95.31 107 PHE B N 1
ATOM 2610 C CA . PHE B 1 107 ? 2.207 -1.396 -8.297 1 95.31 107 PHE B CA 1
ATOM 2611 C C . PHE B 1 107 ? 1.405 -2.186 -7.273 1 95.31 107 PHE B C 1
ATOM 2613 O O . PHE B 1 107 ? 1.939 -2.592 -6.238 1 95.31 107 PHE B O 1
ATOM 2620 N N . ILE B 1 108 ? 0.059 -2.35 -7.559 1 97.44 108 ILE B N 1
ATOM 2621 C CA . ILE B 1 108 ? -0.854 -3.127 -6.727 1 97.44 108 ILE B CA 1
ATOM 2622 C C . ILE B 1 108 ? -1.328 -4.359 -7.496 1 97.44 108 ILE B C 1
ATOM 2624 O O . ILE B 1 108 ? -1.67 -4.27 -8.68 1 97.44 108 ILE B O 1
ATOM 2628 N N . MET B 1 109 ? -1.271 -5.523 -6.852 1 98 109 MET B N 1
ATOM 2629 C CA . MET B 1 109 ? -1.727 -6.773 -7.449 1 98 109 MET B CA 1
ATOM 2630 C C . MET B 1 109 ? -2.945 -7.316 -6.711 1 98 109 MET B C 1
ATOM 2632 O O . MET B 1 109 ? -2.885 -7.566 -5.508 1 98 109 MET B O 1
ATOM 2636 N N . PHE B 1 110 ? -4.012 -7.559 -7.445 1 98.38 110 PHE B N 1
ATOM 2637 C CA . PHE B 1 110 ? -5.25 -8.094 -6.891 1 98.38 110 PHE B CA 1
ATOM 2638 C C . PHE B 1 110 ? -5.438 -9.555 -7.289 1 98.38 110 PHE B C 1
ATOM 2640 O O . PHE B 1 110 ? -5.77 -9.852 -8.438 1 98.38 110 PHE B O 1
ATOM 2647 N N . PRO B 1 111 ? -5.27 -10.484 -6.379 1 98.81 111 PRO B N 1
ATOM 2648 C CA . PRO B 1 111 ? -5.531 -11.898 -6.664 1 98.81 111 PRO B CA 1
ATOM 2649 C C . PRO B 1 111 ? -6.992 -12.281 -6.434 1 98.81 111 PRO B C 1
ATOM 2651 O O . PRO B 1 111 ? -7.633 -11.766 -5.52 1 98.81 111 PRO B O 1
ATOM 2654 N N . PHE B 1 112 ? -7.461 -13.195 -7.184 1 98.75 112 PHE B N 1
ATOM 2655 C CA . PHE B 1 112 ? -8.797 -13.773 -7.051 1 98.75 112 PHE B CA 1
ATOM 2656 C C . PHE B 1 112 ? -8.734 -15.289 -7.094 1 98.75 112 PHE B C 1
ATOM 2658 O O . PHE B 1 112 ? -7.812 -15.867 -7.668 1 98.75 112 PHE B O 1
ATOM 2665 N N . VAL B 1 113 ? -9.711 -15.922 -6.484 1 98.69 113 VAL B N 1
ATOM 2666 C CA . VAL B 1 113 ? -9.781 -17.375 -6.453 1 98.69 113 VAL B CA 1
ATOM 2667 C C . VAL B 1 113 ? -10.945 -17.859 -7.324 1 98.69 113 VAL B C 1
ATOM 2669 O O . VAL B 1 113 ? -12.062 -17.359 -7.215 1 98.69 113 VAL B O 1
ATOM 2672 N N . SER B 1 114 ? -10.656 -18.75 -8.195 1 98.62 114 SER B N 1
ATOM 2673 C CA . SER B 1 114 ? -11.695 -19.359 -9.031 1 98.62 114 SER B CA 1
ATOM 2674 C C . SER B 1 114 ? -11.461 -20.859 -9.195 1 98.62 114 SER B C 1
ATOM 2676 O O . SER B 1 114 ? -10.359 -21.359 -8.93 1 98.62 114 SER B O 1
ATOM 2678 N N . LYS B 1 115 ? -12.492 -21.516 -9.602 1 98.25 115 LYS B N 1
ATOM 2679 C CA . LYS B 1 115 ? -12.445 -22.938 -9.945 1 98.25 115 LYS B CA 1
ATOM 2680 C C . LYS B 1 115 ? -12.664 -23.141 -11.438 1 98.25 115 LYS B C 1
ATOM 2682 O O . LYS B 1 115 ? -13.539 -22.5 -12.039 1 98.25 115 LYS B O 1
ATOM 2687 N N . LEU B 1 116 ? -11.828 -23.953 -12.008 1 98.25 116 LEU B N 1
ATOM 2688 C CA . LEU B 1 116 ? -11.969 -24.312 -13.422 1 98.25 116 LEU B CA 1
ATOM 2689 C C . LEU B 1 116 ? -12.953 -25.469 -13.586 1 98.25 116 LEU B C 1
ATOM 2691 O O . LEU B 1 116 ? -12.914 -26.438 -12.828 1 98.25 116 LEU B O 1
ATOM 2695 N N . ASP B 1 117 ? -13.789 -25.328 -14.578 1 96.62 117 ASP B N 1
ATOM 2696 C CA . ASP B 1 117 ? -14.68 -26.438 -14.922 1 96.62 117 ASP B CA 1
ATOM 2697 C C . ASP B 1 117 ? -13.883 -27.703 -15.18 1 96.62 117 ASP B C 1
ATOM 2699 O O . ASP B 1 117 ? -12.844 -27.672 -15.836 1 96.62 117 ASP B O 1
ATOM 2703 N N . GLU B 1 118 ? -14.367 -28.797 -14.695 1 93.06 118 GLU B N 1
ATOM 2704 C CA . GLU B 1 118 ? -13.656 -30.078 -14.773 1 93.06 118 GLU B CA 1
ATOM 2705 C C . GLU B 1 118 ? -13.453 -30.516 -16.219 1 93.06 118 GLU B C 1
ATOM 2707 O O . GLU B 1 118 ? -12.5 -31.219 -16.531 1 93.06 118 GLU B O 1
ATOM 2712 N N . ASN B 1 119 ? -14.281 -30.047 -17.094 1 93.81 119 ASN B N 1
ATOM 2713 C CA . ASN B 1 119 ? -14.234 -30.484 -18.5 1 93.81 119 ASN B CA 1
ATOM 2714 C C . ASN B 1 119 ? -13.492 -29.469 -19.359 1 93.81 119 ASN B C 1
ATOM 2716 O O . ASN B 1 119 ? -13.281 -29.719 -20.562 1 93.81 119 ASN B O 1
ATOM 2720 N N . ALA B 1 120 ? -13.078 -28.406 -18.766 1 96.06 120 ALA B N 1
ATOM 2721 C CA . ALA B 1 120 ? -12.398 -27.375 -19.547 1 96.06 120 ALA B CA 1
ATOM 2722 C C . ALA B 1 120 ? -10.992 -27.812 -19.922 1 96.06 120 ALA B C 1
ATOM 2724 O O . ALA B 1 120 ? -10.289 -28.453 -19.125 1 96.06 120 ALA B O 1
ATOM 2725 N N . LYS B 1 121 ? -10.609 -27.531 -21.188 1 95.44 121 LYS B N 1
ATOM 2726 C CA . LYS B 1 121 ? -9.258 -27.812 -21.656 1 95.44 121 LYS B CA 1
ATOM 2727 C C . LYS B 1 121 ? -8.438 -26.531 -21.766 1 95.44 121 LYS B C 1
ATOM 2729 O O . LYS B 1 121 ? -8.875 -25.562 -22.391 1 95.44 121 LYS B O 1
ATOM 2734 N N . ILE B 1 122 ? -7.289 -26.516 -21.203 1 97.56 122 ILE B N 1
ATOM 2735 C CA . ILE B 1 122 ? -6.414 -25.359 -21.219 1 97.56 122 ILE B CA 1
ATOM 2736 C C . ILE B 1 122 ? -5.496 -25.422 -22.438 1 97.56 122 ILE B C 1
ATOM 2738 O O . ILE B 1 122 ? -4.82 -26.438 -22.656 1 97.56 122 ILE B O 1
ATOM 2742 N N . VAL B 1 123 ? -5.469 -24.469 -23.203 1 97 123 VAL B N 1
ATOM 2743 C CA . VAL B 1 123 ? -4.523 -24.281 -24.297 1 97 123 VAL B CA 1
ATOM 2744 C C . VAL B 1 123 ? -3.83 -22.922 -24.141 1 97 123 VAL B C 1
ATOM 2746 O O . VAL B 1 123 ? -4.418 -21.875 -24.438 1 97 123 VAL B O 1
ATOM 2749 N N . PRO B 1 124 ? -2.605 -22.922 -23.734 1 97.56 124 PRO B N 1
ATOM 2750 C CA . PRO B 1 124 ? -1.909 -21.656 -23.5 1 97.56 124 PRO B CA 1
ATOM 2751 C C . PRO B 1 124 ? -1.731 -20.844 -24.781 1 97.56 124 PRO B C 1
ATOM 2753 O O . PRO B 1 124 ? -1.47 -21.406 -25.844 1 97.56 124 PRO B O 1
ATOM 2756 N N . SER B 1 125 ? -1.97 -19.578 -24.641 1 95.69 125 SER B N 1
ATOM 2757 C CA . SER B 1 125 ? -1.628 -18.672 -25.734 1 95.69 125 SER B CA 1
ATOM 2758 C C . SER B 1 125 ? -0.117 -18.516 -25.875 1 95.69 125 SER B C 1
ATOM 2760 O O . SER B 1 125 ? 0.537 -17.938 -25 1 95.69 125 SER B O 1
ATOM 2762 N N . GLN B 1 126 ? 0.463 -18.828 -26.922 1 93.25 126 GLN B N 1
ATOM 2763 C CA . GLN B 1 126 ? 1.911 -18.891 -27.078 1 93.25 126 GLN B CA 1
ATOM 2764 C C . GLN B 1 126 ? 2.52 -17.5 -27.141 1 93.25 126 GLN B C 1
ATOM 2766 O O . GLN B 1 126 ? 3.732 -17.328 -26.969 1 93.25 126 GLN B O 1
ATOM 2771 N N . ALA B 1 127 ? 1.724 -16.562 -27.391 1 92.75 127 ALA B N 1
ATOM 2772 C CA . ALA B 1 127 ? 2.217 -15.195 -27.422 1 92.75 127 ALA B CA 1
ATOM 2773 C C . ALA B 1 127 ? 2.707 -14.75 -26.047 1 92.75 127 ALA B C 1
ATOM 2775 O O . ALA B 1 127 ? 3.695 -14.016 -25.953 1 92.75 127 ALA B O 1
ATOM 2776 N N . GLU B 1 128 ? 2.102 -15.219 -24.969 1 94.44 128 GLU B N 1
ATOM 2777 C CA . GLU B 1 128 ? 2.377 -14.711 -23.625 1 94.44 128 GLU B CA 1
ATOM 2778 C C . GLU B 1 128 ? 2.816 -15.828 -22.688 1 94.44 128 GLU B C 1
ATOM 2780 O O . GLU B 1 128 ? 3.475 -15.578 -21.688 1 94.44 128 GLU B O 1
ATOM 2785 N N . VAL B 1 129 ? 2.42 -17 -23.062 1 97.69 129 VAL B N 1
ATOM 2786 C CA . VAL B 1 129 ? 2.637 -18.125 -22.172 1 97.69 129 VAL B CA 1
ATOM 2787 C C . VAL B 1 129 ? 3.447 -19.203 -22.875 1 97.69 129 VAL B C 1
ATOM 2789 O O . VAL B 1 129 ? 3.051 -19.688 -23.938 1 97.69 129 VAL B O 1
ATOM 2792 N N . ASP B 1 130 ? 4.598 -19.531 -22.297 1 97.69 130 ASP B N 1
ATOM 2793 C CA . ASP B 1 130 ? 5.387 -20.625 -22.859 1 97.69 130 ASP B CA 1
ATOM 2794 C C . ASP B 1 130 ? 4.691 -21.969 -22.641 1 97.69 130 ASP B C 1
ATOM 2796 O O . ASP B 1 130 ? 4.445 -22.703 -23.594 1 97.69 130 ASP B O 1
ATOM 2800 N N . HIS B 1 131 ? 4.402 -22.266 -21.406 1 98.06 131 HIS B N 1
ATOM 2801 C CA . HIS B 1 131 ? 3.635 -23.453 -21.047 1 98.06 131 HIS B CA 1
ATOM 2802 C C . HIS B 1 131 ? 3.037 -23.312 -19.641 1 98.06 131 HIS B C 1
ATOM 2804 O O . HIS B 1 131 ? 3.322 -22.344 -18.938 1 98.06 131 HIS B O 1
ATOM 2810 N N . ILE B 1 132 ? 2.125 -24.219 -19.328 1 98.44 132 ILE B N 1
ATOM 2811 C CA . ILE B 1 132 ? 1.523 -24.219 -18 1 98.44 132 ILE B CA 1
ATOM 2812 C C . ILE B 1 132 ? 1.927 -25.469 -17.234 1 98.44 132 ILE B C 1
ATOM 2814 O O . ILE B 1 132 ? 2.383 -26.453 -17.844 1 98.44 132 ILE B O 1
ATOM 2818 N N . PHE B 1 133 ? 1.812 -25.453 -15.961 1 98.44 133 PHE B N 1
ATOM 2819 C CA . PHE B 1 133 ? 1.902 -26.609 -15.086 1 98.44 133 PHE B CA 1
ATOM 2820 C C . PHE B 1 133 ? 0.984 -26.453 -13.875 1 98.44 133 PHE B C 1
ATOM 2822 O O . PHE B 1 133 ? 0.473 -25.359 -13.617 1 98.44 133 PHE B O 1
ATOM 2829 N N . LYS B 1 134 ? 0.707 -27.562 -13.281 1 98.38 134 LYS B N 1
ATOM 2830 C CA . LYS B 1 134 ? -0.193 -27.578 -12.125 1 98.38 134 LYS B CA 1
ATOM 2831 C C . LYS B 1 134 ? 0.513 -28.109 -10.883 1 98.38 134 LYS B C 1
ATOM 2833 O O . LYS B 1 134 ? 1.307 -29.047 -10.977 1 98.38 134 LYS B O 1
ATOM 2838 N N . VAL B 1 135 ? 0.272 -27.5 -9.773 1 98.69 135 VAL B N 1
ATOM 2839 C CA . VAL B 1 135 ? 0.837 -27.938 -8.5 1 98.69 135 VAL B CA 1
ATOM 2840 C C . VAL B 1 135 ? -0.287 -28.297 -7.531 1 98.69 135 VAL B C 1
ATOM 2842 O O . VAL B 1 135 ? -1.215 -27.5 -7.332 1 98.69 135 VAL B O 1
ATOM 2845 N N . PRO B 1 136 ? -0.25 -29.5 -6.922 1 98.25 136 PRO B N 1
ATOM 2846 C CA . PRO B 1 136 ? -1.272 -29.844 -5.93 1 98.25 136 PRO B CA 1
ATOM 2847 C C . PRO B 1 136 ? -1.282 -28.891 -4.738 1 98.25 136 PRO B C 1
ATOM 2849 O O . PRO B 1 136 ? -0.221 -28.531 -4.215 1 98.25 136 PRO B O 1
ATOM 2852 N N . LEU B 1 137 ? -2.471 -28.516 -4.352 1 97.94 137 LEU B N 1
ATOM 2853 C CA . LEU B 1 137 ? -2.602 -27.672 -3.17 1 97.94 137 LEU B CA 1
ATOM 2854 C C . LEU B 1 137 ? -1.949 -28.328 -1.957 1 97.94 137 LEU B C 1
ATOM 2856 O O . LEU B 1 137 ? -1.369 -27.641 -1.112 1 97.94 137 LEU B O 1
ATOM 2860 N N . LYS B 1 138 ? -2.021 -29.609 -1.896 1 96.75 138 LYS B N 1
ATOM 2861 C CA . LYS B 1 138 ? -1.438 -30.375 -0.794 1 96.75 138 LYS B CA 1
ATOM 2862 C C . LYS B 1 138 ? 0.056 -30.094 -0.664 1 96.75 138 LYS B C 1
ATOM 2864 O O . LYS B 1 138 ? 0.595 -30.062 0.445 1 96.75 138 LYS B O 1
ATOM 2869 N N . PHE B 1 139 ? 0.688 -29.922 -1.761 1 98.19 139 PHE B N 1
ATOM 2870 C CA . PHE B 1 139 ? 2.105 -29.578 -1.741 1 98.19 139 PHE B CA 1
ATOM 2871 C C . PHE B 1 139 ? 2.342 -28.297 -0.946 1 98.19 139 PHE B C 1
ATOM 2873 O O . PHE B 1 139 ? 3.188 -28.266 -0.05 1 98.19 139 PHE B O 1
ATOM 2880 N N . PHE B 1 140 ? 1.612 -27.266 -1.251 1 98.38 140 PHE B N 1
ATOM 2881 C CA . PHE B 1 140 ? 1.779 -25.984 -0.581 1 98.38 140 PHE B CA 1
ATOM 2882 C C . PHE B 1 140 ? 1.351 -26.078 0.879 1 98.38 140 PHE B C 1
ATOM 2884 O O . PHE B 1 140 ? 1.92 -25.406 1.741 1 98.38 140 PHE B O 1
ATOM 2891 N N . MET B 1 141 ? 0.337 -26.875 1.146 1 96.62 141 MET B N 1
ATOM 2892 C CA . MET B 1 141 ? -0.165 -27.047 2.508 1 96.62 141 MET B CA 1
ATOM 2893 C C . MET B 1 141 ? 0.883 -27.719 3.393 1 96.62 141 MET B C 1
ATOM 2895 O O . MET B 1 141 ? 0.916 -27.484 4.602 1 96.62 141 MET B O 1
ATOM 2899 N N . SER B 1 142 ? 1.75 -28.5 2.824 1 97.19 142 SER B N 1
ATOM 2900 C CA . SER B 1 142 ? 2.701 -29.297 3.598 1 97.19 142 SER B CA 1
ATOM 2901 C C . SER B 1 142 ? 4.113 -28.734 3.484 1 97.19 142 SER B C 1
ATOM 2903 O O . SER B 1 142 ? 5.047 -29.25 4.094 1 97.19 142 SER B O 1
ATOM 2905 N N . THR B 1 143 ? 4.316 -27.766 2.717 1 97.94 143 THR B N 1
ATOM 2906 C CA . THR B 1 143 ? 5.648 -27.219 2.455 1 97.94 143 THR B CA 1
ATOM 2907 C C . THR B 1 143 ? 5.754 -25.781 2.939 1 97.94 143 THR B C 1
ATOM 2909 O O . THR B 1 143 ? 4.984 -24.922 2.508 1 97.94 143 THR B O 1
ATOM 2912 N N . GLU B 1 144 ? 6.684 -25.531 3.818 1 97.56 144 GLU B N 1
ATOM 2913 C CA . GLU B 1 144 ? 7.023 -24.141 4.148 1 97.56 144 GLU B CA 1
ATOM 2914 C C . GLU B 1 144 ? 8.023 -23.578 3.154 1 97.56 144 GLU B C 1
ATOM 2916 O O . GLU B 1 144 ? 9.094 -24.156 2.936 1 97.56 144 GLU B O 1
ATOM 2921 N N . PRO B 1 145 ? 7.68 -22.516 2.541 1 98.25 145 PRO B N 1
ATOM 2922 C CA . PRO B 1 145 ? 8.633 -21.953 1.583 1 98.25 145 PRO B CA 1
ATOM 2923 C C . PRO B 1 145 ? 9.875 -21.359 2.258 1 98.25 145 PRO B C 1
ATOM 2925 O O . PRO B 1 145 ? 9.82 -20.969 3.422 1 98.25 145 PRO B O 1
ATOM 2928 N N . GLU B 1 146 ? 10.961 -21.344 1.509 1 97.5 146 GLU B N 1
ATOM 2929 C CA . GLU B 1 146 ? 12.125 -20.578 1.939 1 97.5 146 GLU B CA 1
ATOM 2930 C C . GLU B 1 146 ? 11.867 -19.078 1.851 1 97.5 146 GLU B C 1
ATOM 2932 O O . GLU B 1 146 ? 11.25 -18.609 0.892 1 97.5 146 GLU B O 1
ATOM 2937 N N . MET B 1 147 ? 12.289 -18.422 2.871 1 97.06 147 MET B N 1
ATOM 2938 C CA . MET B 1 147 ? 12.07 -16.969 2.908 1 97.06 147 MET B CA 1
ATOM 2939 C C . MET B 1 147 ? 13.398 -16.219 2.936 1 97.06 147 MET B C 1
ATOM 2941 O O . MET B 1 147 ? 14.305 -16.594 3.678 1 97.06 147 MET B O 1
ATOM 2945 N N . HIS B 1 148 ? 13.586 -15.297 2.062 1 96.19 148 HIS B N 1
ATOM 2946 C CA . HIS B 1 148 ? 14.711 -14.375 2.045 1 96.19 148 HIS B CA 1
ATOM 2947 C C . HIS B 1 148 ? 14.234 -12.93 2.131 1 96.19 148 HIS B C 1
ATOM 2949 O O . HIS B 1 148 ? 13.406 -12.492 1.326 1 96.19 148 HIS B O 1
ATOM 2955 N N . GLU B 1 149 ? 14.75 -12.242 3.078 1 95.12 149 GLU B N 1
ATOM 2956 C CA . GLU B 1 149 ? 14.367 -10.852 3.273 1 95.12 149 GLU B CA 1
ATOM 2957 C C . GLU B 1 149 ? 15.43 -9.906 2.713 1 95.12 149 GLU B C 1
ATOM 2959 O O . GLU B 1 149 ? 16.625 -10.125 2.906 1 95.12 149 GLU B O 1
ATOM 2964 N N . LEU B 1 150 ? 15.008 -8.938 1.95 1 95.06 150 LEU B N 1
ATOM 2965 C CA . LEU B 1 150 ? 15.922 -7.93 1.412 1 95.06 150 LEU B CA 1
ATOM 2966 C C . LEU B 1 150 ? 15.484 -6.527 1.824 1 95.06 150 LEU B C 1
ATOM 2968 O O . LEU B 1 150 ? 14.289 -6.23 1.858 1 95.06 150 LEU B O 1
ATOM 2972 N N . PRO B 1 151 ? 16.438 -5.66 2.082 1 96.12 151 PRO B N 1
ATOM 2973 C CA . PRO B 1 151 ? 16.094 -4.277 2.42 1 96.12 151 PRO B CA 1
ATOM 2974 C C . PRO B 1 151 ? 15.578 -3.486 1.217 1 96.12 151 PRO B C 1
ATOM 2976 O O . PRO B 1 151 ? 16.047 -3.695 0.093 1 96.12 151 PRO B O 1
ATOM 2979 N N . ILE B 1 152 ? 14.578 -2.658 1.401 1 97.25 152 ILE B N 1
ATOM 2980 C CA . ILE B 1 152 ? 14.102 -1.655 0.454 1 97.25 152 ILE B CA 1
ATOM 2981 C C . ILE B 1 152 ? 14.594 -0.273 0.875 1 97.25 152 ILE B C 1
ATOM 2983 O O . ILE B 1 152 ? 14.344 0.163 2.004 1 97.25 152 ILE B O 1
ATOM 2987 N N . ILE B 1 153 ? 15.273 0.413 0.001 1 96.44 153 ILE B N 1
ATOM 2988 C CA . ILE B 1 153 ? 15.859 1.696 0.37 1 96.44 153 ILE B CA 1
ATOM 2989 C C . ILE B 1 153 ? 15.57 2.729 -0.717 1 96.44 153 ILE B C 1
ATOM 2991 O O . ILE B 1 153 ? 15.258 2.369 -1.855 1 96.44 153 ILE B O 1
ATOM 2995 N N . GLN B 1 154 ? 15.633 3.924 -0.27 1 95.06 154 GLN B N 1
ATOM 2996 C CA . GLN B 1 154 ? 15.609 5.035 -1.217 1 95.06 154 GLN B CA 1
ATOM 2997 C C . GLN B 1 154 ? 17.016 5.371 -1.697 1 95.06 154 GLN B C 1
ATOM 2999 O O . GLN B 1 154 ? 17.922 5.574 -0.887 1 95.06 154 GLN B O 1
ATOM 3004 N N . LYS B 1 155 ? 17.203 5.41 -3.029 1 93.62 155 LYS B N 1
ATOM 3005 C CA . LYS B 1 155 ? 18.516 5.738 -3.568 1 93.62 155 LYS B CA 1
ATOM 3006 C C . LYS B 1 155 ? 18.844 7.215 -3.361 1 93.62 155 LYS B C 1
ATOM 3008 O O . LYS B 1 155 ? 17.969 8.078 -3.541 1 93.62 155 LYS B O 1
ATOM 3013 N N . SER B 1 156 ? 20.047 7.477 -3.051 1 90.75 156 SER B N 1
ATOM 3014 C CA . SER B 1 156 ? 20.484 8.852 -2.877 1 90.75 156 SER B CA 1
ATOM 3015 C C . SER B 1 156 ? 20.562 9.578 -4.215 1 90.75 156 SER B C 1
ATOM 3017 O O . SER B 1 156 ? 20.781 8.953 -5.254 1 90.75 156 SER B O 1
ATOM 3019 N N . ASP B 1 157 ? 20.25 10.758 -4.121 1 92.12 157 ASP B N 1
ATOM 3020 C CA . ASP B 1 157 ? 20.344 11.641 -5.281 1 92.12 157 ASP B CA 1
ATOM 3021 C C . ASP B 1 157 ? 20.984 12.969 -4.906 1 92.12 157 ASP B C 1
ATOM 3023 O O . ASP B 1 157 ? 20.578 13.617 -3.941 1 92.12 157 ASP B O 1
ATOM 3027 N N . LYS B 1 158 ? 22.047 13.391 -5.695 1 90.38 158 LYS B N 1
ATOM 3028 C CA . LYS B 1 158 ? 22.797 14.617 -5.41 1 90.38 158 LYS B CA 1
ATOM 3029 C C . LYS B 1 158 ? 21.891 15.844 -5.531 1 90.38 158 LYS B C 1
ATOM 3031 O O . LYS B 1 158 ? 22.156 16.875 -4.914 1 90.38 158 LYS B O 1
ATOM 3036 N N . ASN B 1 159 ? 20.844 15.695 -6.305 1 92.75 159 ASN B N 1
ATOM 3037 C CA . ASN B 1 159 ? 19.953 16.828 -6.539 1 92.75 159 ASN B CA 1
ATOM 3038 C C . ASN B 1 159 ? 18.875 16.938 -5.473 1 92.75 159 ASN B C 1
ATOM 3040 O O . ASN B 1 159 ? 18.094 17.875 -5.469 1 92.75 159 ASN B O 1
ATOM 3044 N N . PHE B 1 160 ? 18.828 15.969 -4.641 1 94.56 160 PHE B N 1
ATOM 3045 C CA . PHE B 1 160 ? 17.906 16.047 -3.508 1 94.56 160 PHE B CA 1
ATOM 3046 C C . PHE B 1 160 ? 18.281 17.203 -2.584 1 94.56 160 PHE B C 1
ATOM 3048 O O . PHE B 1 160 ? 19.469 17.406 -2.295 1 94.56 160 PHE B O 1
ATOM 3055 N N . PRO B 1 161 ? 17.328 17.984 -2.115 1 95.62 161 PRO B N 1
ATOM 3056 C CA . PRO B 1 161 ? 17.656 19.188 -1.335 1 95.62 161 PRO B CA 1
ATOM 3057 C C . PRO B 1 161 ? 17.906 18.875 0.138 1 95.62 161 PRO B C 1
ATOM 3059 O O . PRO B 1 161 ? 17.188 19.359 1.009 1 95.62 161 PRO B O 1
ATOM 3062 N N . TYR B 1 162 ? 18.984 18.312 0.413 1 95 162 TYR B N 1
ATOM 3063 C CA . TYR B 1 162 ? 19.344 17.891 1.763 1 95 162 TYR B CA 1
ATOM 3064 C C . TYR B 1 162 ? 19.422 19.094 2.701 1 95 162 TYR B C 1
ATOM 3066 O O . TYR B 1 162 ? 19.203 18.953 3.906 1 95 162 TYR B O 1
ATOM 3074 N N . HIS B 1 163 ? 19.719 20.234 2.184 1 94.88 163 HIS B N 1
ATOM 3075 C CA . HIS B 1 163 ? 19.891 21.438 2.998 1 94.88 163 HIS B CA 1
ATOM 3076 C C . HIS B 1 163 ? 18.562 21.891 3.6 1 94.88 163 HIS B C 1
ATOM 3078 O O . HIS B 1 163 ? 18.531 22.688 4.539 1 94.88 163 HIS B O 1
ATOM 3084 N N . LEU B 1 164 ? 17.5 21.297 3.105 1 95.44 164 LEU B N 1
ATOM 3085 C CA . LEU B 1 164 ? 16.172 21.719 3.559 1 95.44 164 LEU B CA 1
ATOM 3086 C C . LEU B 1 164 ? 15.672 20.828 4.684 1 95.44 164 LEU B C 1
ATOM 3088 O O . LEU B 1 164 ? 14.641 21.109 5.305 1 95.44 164 LEU B O 1
ATOM 3092 N N . ILE B 1 165 ? 16.391 19.75 4.945 1 93.62 165 ILE B N 1
ATOM 3093 C CA . ILE B 1 165 ? 15.859 18.812 5.941 1 93.62 165 ILE B CA 1
ATOM 3094 C C . ILE B 1 165 ? 16.812 18.75 7.133 1 93.62 165 ILE B C 1
ATOM 3096 O O . ILE B 1 165 ? 18.016 19 6.992 1 93.62 165 ILE B O 1
ATOM 3100 N N . ASN B 1 166 ? 16.203 18.391 8.273 1 91.5 166 ASN B N 1
ATOM 3101 C CA . ASN B 1 166 ? 17.016 18.234 9.477 1 91.5 166 ASN B CA 1
ATOM 3102 C C . ASN B 1 166 ? 18.031 17.109 9.32 1 91.5 166 ASN B C 1
ATOM 3104 O O . ASN B 1 166 ? 17.688 16.016 8.859 1 91.5 166 ASN B O 1
ATOM 3108 N N . GLY B 1 167 ? 19.219 17.438 9.672 1 90 167 GLY B N 1
ATOM 3109 C CA . GLY B 1 167 ? 20.281 16.453 9.531 1 90 167 GLY B CA 1
ATOM 3110 C C . GLY B 1 167 ? 20.969 16.5 8.18 1 90 167 GLY B C 1
ATOM 3111 O O . GLY B 1 167 ? 22.062 15.945 8.016 1 90 167 GLY B O 1
ATOM 3112 N N . GLY B 1 168 ? 20.25 17.094 7.207 1 91.62 168 GLY B N 1
ATOM 3113 C CA . GLY B 1 168 ? 20.828 17.234 5.883 1 91.62 168 GLY B CA 1
ATOM 3114 C C . GLY B 1 168 ? 21.219 15.906 5.262 1 91.62 168 GLY B C 1
ATOM 3115 O O . GLY B 1 168 ? 20.422 14.977 5.219 1 91.62 168 GLY B O 1
ATOM 3116 N N . LYS B 1 169 ? 22.516 15.797 4.855 1 90.81 169 LYS B N 1
ATOM 3117 C CA . LYS B 1 169 ? 23.031 14.609 4.191 1 90.81 169 LYS B CA 1
ATOM 3118 C C . LYS B 1 169 ? 23.109 13.43 5.156 1 90.81 169 LYS B C 1
ATOM 3120 O O . LYS B 1 169 ? 23.25 12.281 4.734 1 90.81 169 LYS B O 1
ATOM 3125 N N . ASN B 1 170 ? 23 13.758 6.422 1 89.88 170 ASN B N 1
ATOM 3126 C CA . ASN B 1 170 ? 23.062 12.711 7.438 1 89.88 170 ASN B CA 1
ATOM 3127 C C . ASN B 1 170 ? 21.656 12.258 7.855 1 89.88 170 ASN B C 1
ATOM 3129 O O . ASN B 1 170 ? 21.516 11.492 8.812 1 89.88 170 ASN B O 1
ATOM 3133 N N . TYR B 1 171 ? 20.75 12.781 7.18 1 91.62 171 TYR B N 1
ATOM 3134 C CA . TYR B 1 171 ? 19.391 12.352 7.488 1 91.62 171 TYR B CA 1
ATOM 3135 C C . TYR B 1 171 ? 19.25 10.836 7.395 1 91.62 171 TYR B C 1
ATOM 3137 O O . TYR B 1 171 ? 19.781 10.219 6.465 1 91.62 171 TYR B O 1
ATOM 3145 N N . LYS B 1 172 ? 18.516 10.25 8.359 1 89 172 LYS B N 1
ATOM 3146 C CA . LYS B 1 172 ? 18.297 8.805 8.398 1 89 172 LYS B CA 1
ATOM 3147 C C . LYS B 1 172 ? 16.969 8.43 7.762 1 89 172 LYS B C 1
ATOM 3149 O O . LYS B 1 172 ? 15.953 8.297 8.461 1 89 172 LYS B O 1
ATOM 3154 N N . PHE B 1 173 ? 17.109 8.117 6.531 1 90.69 173 PHE B N 1
ATOM 3155 C CA . PHE B 1 173 ? 15.898 7.738 5.816 1 90.69 173 PHE B CA 1
ATOM 3156 C C . PHE B 1 173 ? 15.391 6.387 6.293 1 90.69 173 PHE B C 1
ATOM 3158 O O . PHE B 1 173 ? 16.172 5.527 6.695 1 90.69 173 PHE B O 1
ATOM 3165 N N . ARG B 1 174 ? 14.109 6.238 6.207 1 91.31 174 ARG B N 1
ATOM 3166 C CA . ARG B 1 174 ? 13.5 4.961 6.574 1 91.31 174 ARG B CA 1
ATOM 3167 C C . ARG B 1 174 ? 13.906 3.865 5.59 1 91.31 174 ARG B C 1
ATOM 3169 O O . ARG B 1 174 ? 14.125 4.137 4.41 1 91.31 174 ARG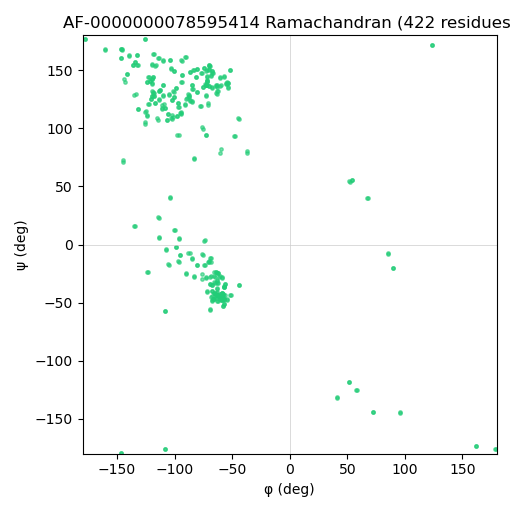 B O 1
ATOM 3176 N N . GLU B 1 175 ? 13.969 2.676 6.148 1 94.81 175 GLU B N 1
ATOM 3177 C CA . GLU B 1 175 ? 14.172 1.488 5.324 1 94.81 175 GLU B CA 1
ATOM 3178 C C . GLU B 1 175 ? 13 0.513 5.465 1 94.81 175 GLU B C 1
ATOM 3180 O O . GLU B 1 175 ? 12.406 0.405 6.539 1 94.81 175 GLU B O 1
ATOM 3185 N N . GLY B 1 176 ? 12.68 -0.091 4.309 1 96.19 176 GLY B N 1
ATOM 3186 C CA . GLY B 1 176 ? 11.711 -1.174 4.336 1 96.19 176 GLY B CA 1
ATOM 3187 C C . GLY B 1 176 ? 12.328 -2.537 4.094 1 96.19 176 GLY B C 1
ATOM 3188 O O . GLY B 1 176 ? 13.555 -2.678 4.102 1 96.19 176 GLY B O 1
ATOM 3189 N N . LYS B 1 177 ? 11.453 -3.477 4.035 1 95.88 177 LYS B N 1
ATOM 3190 C CA . LYS B 1 177 ? 11.875 -4.836 3.715 1 95.88 177 LYS B CA 1
ATOM 3191 C C . LYS B 1 177 ? 10.859 -5.535 2.818 1 95.88 177 LYS B C 1
ATOM 3193 O O . LYS B 1 177 ? 9.664 -5.25 2.889 1 95.88 177 LYS B O 1
ATOM 3198 N N . VAL B 1 178 ? 11.398 -6.355 1.988 1 95.19 178 VAL B N 1
ATOM 3199 C CA . VAL B 1 178 ? 10.547 -7.23 1.194 1 95.19 178 VAL B CA 1
ATOM 3200 C C . VAL B 1 178 ? 10.883 -8.688 1.504 1 95.19 178 VAL B C 1
ATOM 3202 O O . VAL B 1 178 ? 12.047 -9.047 1.66 1 95.19 178 VAL B O 1
ATOM 3205 N N . GLN B 1 179 ? 9.859 -9.445 1.745 1 94.56 179 GLN B N 1
ATOM 3206 C CA . GLN B 1 179 ? 10.023 -10.883 1.967 1 94.56 179 GLN B CA 1
ATOM 3207 C C . GLN B 1 179 ? 9.805 -11.664 0.676 1 94.56 179 GLN B C 1
ATOM 3209 O O . GLN B 1 179 ? 8.68 -11.766 0.188 1 94.56 179 GLN B O 1
ATOM 3214 N N . ASP B 1 180 ? 10.82 -12.266 0.176 1 95.75 180 ASP B N 1
ATOM 3215 C CA . ASP B 1 180 ? 10.742 -13.117 -1.005 1 95.75 180 ASP B CA 1
ATOM 3216 C C . ASP B 1 180 ? 10.633 -14.586 -0.613 1 95.75 180 ASP B C 1
ATOM 3218 O O . ASP B 1 180 ? 11.531 -15.133 0.037 1 95.75 180 ASP B O 1
ATOM 3222 N N . TYR B 1 181 ? 9.578 -15.18 -1.061 1 98 181 TYR B N 1
ATOM 3223 C CA . TYR B 1 181 ? 9.359 -16.594 -0.794 1 98 181 TYR B CA 1
ATOM 3224 C C . TYR B 1 181 ? 9.727 -17.453 -2.006 1 98 181 TYR B C 1
ATOM 3226 O O . TYR B 1 181 ? 9.594 -17 -3.146 1 98 181 TYR B O 1
ATOM 3234 N N . PHE B 1 182 ? 10.188 -18.703 -1.74 1 98.5 182 PHE B N 1
ATOM 3235 C CA . PHE B 1 182 ? 10.555 -19.656 -2.775 1 98.5 182 PHE B CA 1
ATOM 3236 C C . PHE B 1 182 ? 9.922 -21.016 -2.508 1 98.5 182 PHE B C 1
ATOM 3238 O O . PHE B 1 182 ? 10.18 -21.641 -1.475 1 98.5 182 PHE B O 1
ATOM 3245 N N . TYR B 1 183 ? 9.07 -21.484 -3.357 1 98.75 183 TYR B N 1
ATOM 3246 C CA . TYR B 1 183 ? 8.602 -22.859 -3.426 1 98.75 183 TYR B CA 1
ATOM 3247 C C . TYR B 1 183 ? 9.32 -23.625 -4.527 1 98.75 183 TYR B C 1
ATOM 3249 O O . TYR B 1 183 ? 9.352 -23.188 -5.68 1 98.75 183 TYR B O 1
ATOM 3257 N N . LYS B 1 184 ? 9.867 -24.719 -4.188 1 98.31 184 LYS B N 1
ATOM 3258 C CA . LYS B 1 184 ? 10.461 -25.609 -5.18 1 98.31 184 LYS B CA 1
ATOM 3259 C C . LYS B 1 184 ? 9.578 -26.844 -5.406 1 98.31 184 LYS B C 1
ATOM 3261 O O . LYS B 1 184 ? 9.359 -27.641 -4.488 1 98.31 184 LYS B O 1
ATOM 3266 N N . TYR B 1 185 ? 9.023 -26.938 -6.562 1 98.56 185 TYR B N 1
ATOM 3267 C CA . TYR B 1 185 ? 8.203 -28.078 -6.961 1 98.56 185 TYR B CA 1
ATOM 3268 C C . TYR B 1 185 ? 8.734 -28.703 -8.242 1 98.56 185 TYR B C 1
ATOM 3270 O O . TYR B 1 185 ? 8.609 -28.141 -9.328 1 98.56 185 TYR B O 1
ATOM 3278 N N . LYS B 1 186 ? 9.289 -29.969 -8.133 1 97.44 186 LYS B N 1
ATOM 3279 C CA . LYS B 1 186 ? 9.953 -30.609 -9.266 1 97.44 186 LYS B CA 1
ATOM 3280 C C . LYS B 1 186 ? 11.008 -29.688 -9.875 1 97.44 186 LYS B C 1
ATOM 3282 O O . LYS B 1 186 ? 11.93 -29.25 -9.188 1 97.44 186 LYS B O 1
ATOM 3287 N N . ASP B 1 187 ? 10.844 -29.297 -11.156 1 96.38 187 ASP B N 1
ATOM 3288 C CA . ASP B 1 187 ? 11.852 -28.469 -11.82 1 96.38 187 ASP B CA 1
ATOM 3289 C C . ASP B 1 187 ? 11.422 -27 -11.836 1 96.38 187 ASP B C 1
ATOM 3291 O O . ASP B 1 187 ? 12.055 -26.172 -12.492 1 96.38 187 ASP B O 1
ATOM 3295 N N . TYR B 1 188 ? 10.422 -26.688 -11.086 1 98.19 188 TYR B N 1
ATOM 3296 C CA . TYR B 1 188 ? 9.891 -25.328 -11.102 1 98.19 188 TYR B CA 1
ATOM 3297 C C . TYR B 1 188 ? 10.211 -24.609 -9.797 1 98.19 188 TYR B C 1
ATOM 3299 O O . TYR B 1 188 ? 10.148 -25.188 -8.719 1 98.19 188 TYR B O 1
ATOM 3307 N N . VAL B 1 189 ? 10.609 -23.375 -9.945 1 98.25 189 VAL B N 1
ATOM 3308 C CA . VAL B 1 189 ? 10.805 -22.5 -8.789 1 98.25 189 VAL B CA 1
ATOM 3309 C C . VAL B 1 189 ? 9.797 -21.359 -8.82 1 98.25 189 VAL B C 1
ATOM 3311 O O . VAL B 1 189 ? 9.898 -20.453 -9.648 1 98.25 189 VAL B O 1
ATOM 3314 N N . ILE B 1 190 ? 8.836 -21.438 -7.93 1 98.56 190 ILE B N 1
ATOM 3315 C CA . ILE B 1 190 ? 7.848 -20.375 -7.762 1 98.56 190 ILE B CA 1
ATOM 3316 C C . ILE B 1 190 ? 8.336 -19.375 -6.715 1 98.56 190 ILE B C 1
ATOM 3318 O O . ILE B 1 190 ? 8.539 -19.734 -5.551 1 98.56 190 ILE B O 1
ATOM 3322 N N . TRP B 1 191 ? 8.5 -18.125 -7.078 1 98 191 TRP B N 1
ATOM 3323 C CA . TRP B 1 191 ? 9.055 -17.172 -6.117 1 98 191 TRP B CA 1
ATOM 3324 C C . TRP B 1 191 ? 8.453 -15.781 -6.312 1 98 191 TRP B C 1
ATOM 3326 O O . TRP B 1 191 ? 7.578 -15.594 -7.16 1 98 191 TRP B O 1
ATOM 3336 N N . GLY B 1 192 ? 8.875 -14.836 -5.512 1 95.75 192 GLY B N 1
ATOM 3337 C CA . GLY B 1 192 ? 8.438 -13.453 -5.648 1 95.75 192 GLY B CA 1
ATOM 3338 C C . GLY B 1 192 ? 7 -13.234 -5.215 1 95.75 192 GLY B C 1
ATOM 3339 O O . GLY B 1 192 ? 6.543 -13.836 -4.238 1 95.75 192 GLY B O 1
ATOM 3340 N N . PHE B 1 193 ? 6.371 -12.352 -5.949 1 96.69 193 PHE B N 1
ATOM 3341 C CA . PHE B 1 193 ? 5.016 -11.977 -5.566 1 96.69 193 PHE B CA 1
ATOM 3342 C C . PHE B 1 193 ? 4.051 -13.133 -5.785 1 96.69 193 PHE B C 1
ATOM 3344 O O . PHE B 1 193 ? 3.066 -13.273 -5.055 1 96.69 193 PHE B O 1
ATOM 3351 N N . THR B 1 194 ? 4.363 -13.984 -6.73 1 98.31 194 THR B N 1
ATOM 3352 C CA . THR B 1 194 ? 3.539 -15.172 -6.941 1 98.31 194 THR B CA 1
ATOM 3353 C C . THR B 1 194 ? 3.559 -16.078 -5.707 1 98.31 194 THR B C 1
ATOM 3355 O O . THR B 1 194 ? 2.506 -16.484 -5.215 1 98.31 194 THR B O 1
ATOM 3358 N N . ALA B 1 195 ? 4.75 -16.328 -5.234 1 98.62 195 ALA B N 1
ATOM 3359 C CA . ALA B 1 195 ? 4.887 -17.156 -4.039 1 98.62 195 ALA B CA 1
ATOM 3360 C C . ALA B 1 195 ? 4.223 -16.484 -2.836 1 98.62 195 ALA B C 1
ATOM 3362 O O . ALA B 1 195 ? 3.635 -17.156 -1.988 1 98.62 195 ALA B O 1
ATOM 3363 N N . LEU B 1 196 ? 4.344 -15.188 -2.744 1 98.31 196 LEU B N 1
ATOM 3364 C CA . LEU B 1 196 ? 3.729 -14.438 -1.654 1 98.31 196 LEU B CA 1
ATOM 3365 C C . LEU B 1 196 ? 2.217 -14.641 -1.643 1 98.31 196 LEU B C 1
ATOM 3367 O O . LEU B 1 196 ? 1.63 -14.898 -0.589 1 98.31 196 LEU B O 1
ATOM 3371 N N . VAL B 1 197 ? 1.567 -14.523 -2.766 1 98.62 197 VAL B N 1
ATOM 3372 C CA . VAL B 1 197 ? 0.124 -14.688 -2.906 1 98.62 197 VAL B CA 1
ATOM 3373 C C . VAL B 1 197 ? -0.276 -16.109 -2.541 1 98.62 197 VAL B C 1
ATOM 3375 O O . VAL B 1 197 ? -1.231 -16.328 -1.79 1 98.62 197 VAL B O 1
ATOM 3378 N N . VAL B 1 198 ? 0.464 -17.078 -2.996 1 98.75 198 VAL B N 1
ATOM 3379 C CA . VAL B 1 198 ? 0.167 -18.484 -2.729 1 98.75 198 VAL B CA 1
ATOM 3380 C C . VAL B 1 198 ? 0.314 -18.766 -1.234 1 98.75 198 VAL B C 1
ATOM 3382 O O . VAL B 1 198 ? -0.542 -19.422 -0.633 1 98.75 198 VAL B O 1
ATOM 3385 N N . LYS B 1 199 ? 1.375 -18.297 -0.689 1 98.56 199 LYS B N 1
ATOM 3386 C CA . LYS B 1 199 ? 1.594 -18.5 0.741 1 98.56 199 LYS B CA 1
ATOM 3387 C C . LYS B 1 199 ? 0.44 -17.922 1.559 1 98.56 199 LYS B C 1
ATOM 3389 O O . LYS B 1 199 ? -0.031 -18.562 2.506 1 98.56 199 LYS B O 1
ATOM 3394 N N . ARG B 1 200 ? 0.017 -16.703 1.27 1 98.25 200 ARG B N 1
ATOM 3395 C CA . ARG B 1 200 ? -1.099 -16.094 1.985 1 98.25 200 ARG B CA 1
ATOM 3396 C C . ARG B 1 200 ? -2.371 -16.922 1.82 1 98.25 200 ARG B C 1
ATOM 3398 O O . ARG B 1 200 ? -3.119 -17.125 2.781 1 98.25 200 ARG B O 1
ATOM 3405 N N . PHE B 1 201 ? -2.605 -17.391 0.564 1 98.25 201 PHE B N 1
ATOM 3406 C CA . PHE B 1 201 ? -3.75 -18.25 0.274 1 98.25 201 PHE B CA 1
ATOM 3407 C C . PHE B 1 201 ? -3.758 -19.469 1.185 1 98.25 201 PHE B C 1
ATOM 3409 O O . PHE B 1 201 ? -4.766 -19.766 1.824 1 98.25 201 PHE B O 1
ATOM 3416 N N . VAL B 1 202 ? -2.648 -20.094 1.311 1 97.81 202 VAL B N 1
ATOM 3417 C CA . VAL B 1 202 ? -2.479 -21.312 2.107 1 97.81 202 VAL B CA 1
ATOM 3418 C C . VAL B 1 202 ? -2.639 -20.969 3.59 1 97.81 202 VAL B C 1
ATOM 3420 O O . VAL B 1 202 ? -3.295 -21.719 4.328 1 97.81 202 VAL B O 1
ATOM 3423 N N . ASP B 1 203 ? -2.021 -19.891 4.047 1 97.44 203 ASP B N 1
ATOM 3424 C CA . ASP B 1 203 ? -2.137 -19.469 5.441 1 97.44 203 ASP B CA 1
ATOM 3425 C C . ASP B 1 203 ? -3.6 -19.266 5.832 1 97.44 203 ASP B C 1
ATOM 3427 O O . ASP B 1 203 ? -4.008 -19.625 6.938 1 97.44 203 ASP B O 1
ATOM 3431 N N . ILE B 1 204 ? -4.367 -18.641 4.965 1 96.88 204 ILE B N 1
ATOM 3432 C CA . ILE B 1 204 ? -5.773 -18.375 5.234 1 96.88 204 ILE B CA 1
ATOM 3433 C C . ILE B 1 204 ? -6.527 -19.703 5.395 1 96.88 204 ILE B C 1
ATOM 3435 O O . ILE B 1 204 ? -7.355 -19.844 6.293 1 96.88 204 ILE B O 1
ATOM 3439 N N . ILE B 1 205 ? -6.262 -20.672 4.484 1 95.38 205 ILE B N 1
ATOM 3440 C CA . ILE B 1 205 ? -6.91 -21.969 4.555 1 95.38 205 ILE B CA 1
ATOM 3441 C C . ILE B 1 205 ? -6.547 -22.656 5.871 1 95.38 205 ILE B C 1
ATOM 3443 O O . ILE B 1 205 ? -7.414 -23.188 6.562 1 95.38 205 ILE B O 1
ATOM 3447 N N . LYS B 1 206 ? -5.285 -22.594 6.223 1 94.94 206 LYS B N 1
ATOM 3448 C CA . LYS B 1 206 ? -4.809 -23.234 7.441 1 94.94 206 LYS B CA 1
ATOM 3449 C C . LYS B 1 206 ? -5.438 -22.594 8.68 1 94.94 206 LYS B C 1
ATOM 3451 O O . LYS B 1 206 ? -5.777 -23.297 9.641 1 94.94 206 LYS B O 1
ATOM 3456 N N . ASP B 1 207 ? -5.512 -21.281 8.719 1 92.69 207 ASP B N 1
ATOM 3457 C CA . ASP B 1 207 ? -6.066 -20.547 9.852 1 92.69 207 ASP B CA 1
ATOM 3458 C C . ASP B 1 207 ? -7.539 -20.875 10.055 1 92.69 207 ASP B C 1
ATOM 3460 O O . ASP B 1 207 ? -8.055 -20.766 11.172 1 92.69 207 ASP B O 1
ATOM 3464 N N . ASN B 1 208 ? -8.258 -21.188 9.047 1 82.94 208 ASN B N 1
ATOM 3465 C CA . ASN B 1 208 ? -9.672 -21.516 9.141 1 82.94 208 ASN B CA 1
ATOM 3466 C C . ASN B 1 208 ? -9.883 -23.016 9.359 1 82.94 208 ASN B C 1
ATOM 3468 O O . ASN B 1 208 ? -11 -23.453 9.633 1 82.94 208 ASN B O 1
ATOM 3472 N N . ARG B 1 209 ? -8.984 -23.953 8.969 1 65.75 209 ARG B N 1
ATOM 3473 C CA . ARG B 1 209 ? -9.047 -25.359 9.328 1 65.75 209 ARG B CA 1
ATOM 3474 C C . ARG B 1 209 ? -9.055 -25.547 10.844 1 65.75 209 ARG B C 1
ATOM 3476 O O . ARG B 1 209 ? -9.711 -26.438 11.367 1 65.75 209 ARG B O 1
ATOM 3483 N N . ILE B 1 210 ? -8.211 -24.938 11.672 1 52.34 210 ILE B N 1
ATOM 3484 C CA . ILE B 1 210 ? -8.109 -25.078 13.117 1 52.34 210 ILE B CA 1
ATOM 3485 C C . ILE B 1 210 ? -9.398 -24.578 13.773 1 52.34 210 ILE B C 1
ATOM 3487 O O . ILE B 1 210 ? -9.773 -25.047 14.852 1 52.34 210 ILE B O 1
ATOM 3491 N N . GLY B 1 211 ? -10.172 -23.766 13.242 1 40.28 211 GLY B N 1
ATOM 3492 C CA . GLY B 1 211 ? -11.359 -23.312 13.953 1 40.28 211 GLY B CA 1
ATOM 3493 C C . GLY B 1 211 ? -12.469 -24.344 13.977 1 40.28 211 GLY B C 1
ATOM 3494 O O . GLY B 1 211 ? -13.578 -24.047 14.43 1 40.28 211 GLY B O 1
ATOM 3495 N N . THR B 1 212 ? -12.594 -25.281 13.055 1 34.03 212 THR B N 1
ATOM 3496 C CA . THR B 1 212 ? -13.719 -26.188 13.281 1 34.03 212 THR B CA 1
ATOM 3497 C C . THR B 1 212 ? -13.391 -27.188 14.391 1 34.03 212 THR B C 1
ATOM 3499 O O . THR B 1 212 ? -12.422 -27.938 14.289 1 34.03 212 THR B O 1
ATOM 3502 N N . PRO B 1 213 ? -13.922 -26.891 15.578 1 34.19 213 PRO B N 1
ATOM 3503 C CA . PRO B 1 213 ? -13.969 -28.016 16.516 1 34.19 213 PRO B CA 1
ATOM 3504 C C . PRO B 1 213 ? -14.758 -29.203 15.984 1 34.19 213 PRO B C 1
ATOM 3506 O O . PRO B 1 213 ? -15.672 -29.031 15.172 1 34.19 213 PRO B O 1
#

pLDDT: mean 93.34, std 11.36, range [32.0, 98.88]

Organism: NCBI:txid1408889

Foldseek 3Di:
DPPPQPPVNVVCVDPVDDDDDDDDAAWEKEFEQEWADDPVKIKTKKFQWDQPDPPPHRAIAGQITTDDDPDDRVVRHLVSQCQQFVWDSVQKAFDFWADKDDDPPRYIYTYGYIYGHHPIHTDGDNVTTVDMDIDILVLLLPDDWDKDKDKADDDDDPPPQQVVDVPRVHDDDDIDMDIKTWDDDPPDIHIDPRVVRSNRVSVVVVVVVVPDD/DPPPQPPVNVVCVDPVDDDDDDDDAAWEKEFEQEWADDPVKIKTKKFQWDQPDPPPHRAIAGQITTDDDPDDRVVRHLVSQCQQFVWDSVQKAFDFWADKDDDPPRYIYTYGYIYGHHPIHTDGDNVTTVDMDIDILVLLLPDDWDKDKDKADDDDDPPPQQVPDVPRVHDDDDIDMDIKTWDDDPPDIHIDPRVVRSNRVSVVVVVVVVPPD

Sequence (426 aa):
MEGSVYIMDKIYNIFKNRKPGIIGNFKKASVMLLLTGKQNNPNIVFEVRSFKLSHQPGDICLPGGKIEKDEIPRQTAIRETMEELTLNREDIYFIGDMDYVVTPFNFIMFPFVSKLDENAKIVPSQAEVDHIFKVPLKFFMSTEPEMHELPIIQKSDKNFPYHLINGGKNYKFREGKVQDYFYKYKDYVIWGFTALVVKRFVDIIKDNRIGTPMEGSVYIMDKIYNIFKNRKPGIIGNFKKASVMLLLTGKQNNPNIVFEVRSFKLSHQPGDICLPGGKIEKDEIPRQTAIRETMEELTLNREDIYFIGDMDYVVTPFNFIMFPFVSKLDENAKIVPSQAEVDHIFKVPLKFFMSTEPEMHELPIIQKSDKNFPYHLINGGKNYKFREGKVQDYFYKYKDYVIWGFTALVVKRFVDIIKDNRIGTP

Solvent-accessible surface area (backbone atoms only — not comparable to full-atom values): 22989 Å² total; per-residue (Å²): 132,82,77,78,73,35,51,50,56,51,52,39,66,58,24,55,76,41,78,59,47,71,61,76,79,62,51,44,30,12,26,31,50,37,32,34,81,46,54,73,54,32,22,39,47,36,32,26,29,13,72,84,45,90,71,67,41,54,39,50,37,52,40,35,43,69,50,56,89,92,57,54,55,69,56,40,14,52,50,32,33,24,57,44,27,54,46,56,74,88,32,53,42,80,41,27,53,38,54,24,41,73,49,54,44,40,35,34,41,41,36,29,37,29,38,43,42,88,82,58,67,80,46,63,29,67,87,57,24,65,46,72,53,72,44,50,46,60,55,60,71,72,46,82,58,49,77,48,76,35,47,25,39,68,52,87,55,92,82,53,69,33,86,69,43,72,64,30,89,67,43,82,73,76,59,17,66,44,78,34,27,38,42,79,55,93,94,40,55,37,35,42,70,48,27,46,54,50,51,52,54,46,50,54,53,54,64,56,58,70,64,66,124,131,84,75,80,73,35,52,49,55,50,52,40,67,60,24,54,76,41,79,58,48,71,61,78,80,62,51,46,31,13,24,30,50,36,31,35,80,46,53,72,54,31,24,38,48,35,30,27,29,13,72,83,45,90,70,66,42,54,42,50,36,51,40,34,42,70,51,55,88,92,57,56,56,68,57,41,13,53,51,32,33,23,57,44,28,54,45,55,74,88,32,55,44,80,41,28,52,39,53,24,41,73,50,54,44,42,34,34,41,41,36,29,36,29,37,44,41,85,82,58,67,80,45,64,29,66,86,57,23,65,47,71,51,71,45,50,46,62,55,60,72,73,46,81,58,51,74,47,76,36,47,26,39,67,52,86,55,90,81,54,68,34,89,67,42,72,65,28,90,68,43,81,73,76,61,17,66,45,77,35,27,38,42,79,55,90,94,41,59,37,35,44,70,49,28,45,53,50,51,51,53,45,50,53,53,54,64,56,57,70,65,62,124

InterPro domains:
  IPR000086 NUDIX hydrolase domain [PF00293] (29-131)
  IPR000086 NUDIX hydrolase domain [PS51462] (24-158)
  IPR015797 NUDIX hydrolase-like domain superfamily [SSF55811] (28-201)
  IPR020084 NUDIX hydrolase, conserved site [PS00893] (65-86)
  IPR045121 Coenzyme A pyrophosphatase [PTHR12992] (27-205)
  IPR045121 Coenzyme A pyrophosphatase [cd03426] (27-201)